Protein AF-0000000068973490 (afdb_homodimer)

Secondary structure (DSSP, 8-state):
--SS-EEEETTEEEE-HHHHH-HHHHHHTTEEEEEEEESS------SSEEEEEE--SSTT--GGGGHHHHHHHHHHHHHTT-EEEEE-SSSSSHHHHHHHHHHHHHSS--HHHHHHHHHHH-TT----HHHHHHHHHHHHTTHHHHHHHHHHHHH-PPPHHHHHHHHHHHHHHHHHHHHHHHHSS-TT-THHHHGGGS-TTS------------B-SSSB--HHHHHHTS---TT-------------/--SS-EEEETTEEEE-HHHHH-HHHHHHTT--EEEEEESS------SSEEEEEE--SSTT--GGGGHHHHHHHHHHHHHTT--EEEE-SSSSSHHHHHHHHHHHHHSS--HHHHHHHHHHH-TT----HHHHHHHHHHHHTTHHHHHHHHHHHHH-PPPHHHHHHHHHHHHHHHHHHHHHHHHSS-TT-HHHHHGGGS-TTS------------B-SSSB--HHHHHHTS---TT-------------

Sequence (496 aa):
MGGGMSRVMPGIYVGGLTAAKSQIQLNTHQITHLCTVIHEGVHLDSGRKQILFRADDSPDENLSRFFEDAVNFIHEARVSGGSVLIHCACGVSRSVTITLAYLLVATDFSLVDLTKAIQGARHCACPNYGFRKQLIEFEESKKHLQLRERLFARFGPWPEDKREADSAELKEHMATQEYYLENGVYPGEESLEKAASGDPNQPPKKLNAAFFTVHTKNGSRDLAELMASRPAPPGATETVEAEKPNTTMGGGMSRVMPGIYVGGLTAAKSQIQLNTHQITHLCTVIHEGVHLDSGRKQILFRADDSPDENLSRFFEDAVNFIHEARVSGGSVLIHCACGVSRSVTITLAYLLVATDFSLVDLTKAIQGARHCACPNYGFRKQLIEFEESKKHLQLRERLFARFGPWPEDKREADSAELKEHMATQEYYLENGVYPGEESLEKAASGDPNQPPKKLNAAFFTVHTKNGSRDLAELMASRPAPPGATETVEAEKPNTT

Nearest PDB structures (foldseek):
  6lmy-assembly1_A  TM=9.624E-01  e=8.947E-16  Homo sapiens
  4woh-assembly1_A  TM=9.658E-01  e=1.835E-15  Homo sapiens
  6l1s-assembly1_A  TM=9.636E-01  e=2.069E-15  Homo sapiens
  6lou-assembly1_A  TM=9.586E-01  e=4.245E-15  Homo sapiens
  7c8s-assembly1_A  TM=9.569E-01  e=7.726E-15  Homo sapiens

Structure (mmCIF, N/CA/C/O backbone):
data_AF-0000000068973490-model_v1
#
loop_
_entity.id
_entity.type
_entity.pdbx_description
1 polymer 'Dual specificity protein phosphatase'
#
loop_
_atom_site.group_PDB
_atom_site.id
_atom_site.type_symbol
_atom_site.label_atom_id
_atom_site.label_alt_id
_atom_site.label_comp_id
_atom_site.label_asym_id
_atom_site.label_entity_id
_atom_site.label_seq_id
_atom_site.pdbx_PDB_ins_code
_atom_site.Cartn_x
_atom_site.Cartn_y
_atom_site.Cartn_z
_atom_site.occupancy
_atom_site.B_iso_or_equiv
_atom_site.auth_seq_id
_atom_site.auth_comp_id
_atom_site.auth_asym_id
_atom_site.auth_atom_id
_atom_site.pdbx_PDB_model_num
ATOM 1 N N . MET A 1 1 ? 10.594 1.089 -0.314 1 43.34 1 MET A N 1
ATOM 2 C CA . MET A 1 1 ? 9.961 -0.217 -0.467 1 43.34 1 MET A CA 1
ATOM 3 C C . MET A 1 1 ? 8.766 -0.135 -1.413 1 43.34 1 MET A C 1
ATOM 5 O O . MET A 1 1 ? 8.461 -1.101 -2.115 1 43.34 1 MET A O 1
ATOM 9 N N . GLY A 1 2 ? 8.148 1.156 -1.599 1 55 2 GLY A N 1
ATOM 10 C CA . GLY A 1 2 ? 6.98 1.249 -2.461 1 55 2 GLY A CA 1
ATOM 11 C C . GLY A 1 2 ? 7.324 1.236 -3.938 1 55 2 GLY A C 1
ATOM 12 O O . GLY A 1 2 ? 6.559 0.718 -4.754 1 55 2 GLY A O 1
ATOM 13 N N . GLY A 1 3 ? 8.57 1.543 -4.195 1 64.12 3 GLY A N 1
ATOM 14 C CA . GLY A 1 3 ? 8.844 1.692 -5.617 1 64.12 3 GLY A CA 1
ATOM 15 C C . GLY A 1 3 ? 9.508 0.475 -6.227 1 64.12 3 GLY A C 1
ATOM 16 O O . GLY A 1 3 ? 9.469 0.284 -7.445 1 64.12 3 GLY A O 1
ATOM 17 N N . GLY A 1 4 ? 10.055 -0.354 -5.406 1 83.31 4 GLY A N 1
ATOM 18 C CA . GLY A 1 4 ? 10.727 -1.527 -5.945 1 83.31 4 GLY A CA 1
ATOM 19 C C . GLY A 1 4 ? 9.883 -2.787 -5.855 1 83.31 4 GLY A C 1
ATOM 20 O O . GLY A 1 4 ? 8.797 -2.773 -5.281 1 83.31 4 GLY A O 1
ATOM 21 N N . MET A 1 5 ? 10.414 -3.83 -6.598 1 94.75 5 MET A N 1
ATOM 22 C CA . MET A 1 5 ? 9.734 -5.117 -6.5 1 94.75 5 MET A CA 1
ATOM 23 C C . MET A 1 5 ? 10.219 -5.902 -5.285 1 94.75 5 MET A C 1
ATOM 25 O O . MET A 1 5 ? 11.336 -5.684 -4.809 1 94.75 5 MET A O 1
ATOM 29 N N . SER A 1 6 ? 9.289 -6.727 -4.742 1 95.81 6 SER A N 1
ATOM 30 C CA . SER A 1 6 ? 9.586 -7.582 -3.598 1 95.81 6 SER A CA 1
ATOM 31 C C . SER A 1 6 ? 9.508 -9.055 -3.975 1 95.81 6 SER A C 1
ATOM 33 O O . SER A 1 6 ? 8.578 -9.477 -4.668 1 95.81 6 SER A O 1
ATOM 35 N N . ARG A 1 7 ? 10.523 -9.711 -3.553 1 97.69 7 ARG A N 1
ATOM 36 C CA . ARG A 1 7 ? 10.492 -11.156 -3.75 1 97.69 7 ARG A CA 1
ATOM 37 C C . ARG A 1 7 ? 9.625 -11.836 -2.697 1 97.69 7 ARG A C 1
ATOM 39 O O . ARG A 1 7 ? 9.805 -11.617 -1.498 1 97.69 7 ARG A O 1
ATOM 46 N N . VAL A 1 8 ? 8.703 -12.703 -3.131 1 98.38 8 VAL A N 1
ATOM 47 C CA . VAL A 1 8 ? 7.805 -13.398 -2.219 1 98.38 8 VAL A CA 1
ATOM 48 C C . VAL A 1 8 ? 8.289 -14.836 -2.012 1 98.38 8 VAL A C 1
ATOM 50 O O . VAL A 1 8 ? 8.195 -15.375 -0.905 1 98.38 8 VAL A O 1
ATOM 53 N N . MET A 1 9 ? 8.695 -15.445 -2.996 1 97.75 9 MET A N 1
ATOM 54 C CA . MET A 1 9 ? 9.336 -16.75 -3.029 1 97.75 9 MET A CA 1
ATOM 55 C C . MET A 1 9 ? 10.125 -16.938 -4.32 1 97.75 9 MET A C 1
ATOM 57 O O . MET A 1 9 ? 10.086 -16.094 -5.207 1 97.75 9 MET A O 1
ATOM 61 N N . PRO A 1 10 ? 10.93 -18 -4.426 1 98.06 10 PRO A N 1
ATOM 62 C CA . PRO A 1 10 ? 11.766 -18.141 -5.621 1 98.06 10 PRO A CA 1
ATOM 63 C C . PRO A 1 10 ? 10.969 -18 -6.914 1 98.06 10 PRO A C 1
ATOM 65 O O . PRO A 1 10 ? 10 -18.734 -7.133 1 98.06 10 PRO A O 1
ATOM 68 N N . GLY A 1 11 ? 11.375 -17 -7.641 1 98.19 11 GLY A N 1
ATOM 69 C CA . GLY A 1 11 ? 10.789 -16.828 -8.961 1 98.19 11 GLY A CA 1
ATOM 70 C C . GLY A 1 11 ? 9.539 -15.969 -8.945 1 98.19 11 GLY A C 1
ATOM 71 O O . GLY A 1 11 ? 8.938 -15.711 -9.992 1 98.19 11 GLY A O 1
ATOM 72 N N . ILE A 1 12 ? 9.117 -15.508 -7.801 1 98.81 12 ILE A N 1
ATOM 73 C CA . ILE A 1 12 ? 7.879 -14.75 -7.691 1 98.81 12 ILE A CA 1
ATOM 74 C C . ILE A 1 12 ? 8.172 -13.367 -7.105 1 98.81 12 ILE A C 1
ATOM 76 O O . ILE A 1 12 ? 8.617 -13.258 -5.961 1 98.81 12 ILE A O 1
ATOM 80 N N . TYR A 1 13 ? 7.871 -12.352 -7.891 1 98.62 13 TYR A N 1
ATOM 81 C CA . TYR A 1 13 ? 8.062 -10.961 -7.48 1 98.62 13 TYR A CA 1
ATOM 82 C C . TYR A 1 13 ? 6.77 -10.164 -7.625 1 98.62 13 TYR A C 1
ATOM 84 O O . TYR A 1 13 ? 5.992 -10.398 -8.555 1 98.62 13 TYR A O 1
ATOM 92 N N . VAL A 1 14 ? 6.59 -9.242 -6.668 1 98.31 14 VAL A N 1
ATOM 93 C CA . VAL A 1 14 ? 5.426 -8.359 -6.68 1 98.31 14 VAL A CA 1
ATOM 94 C C . VAL A 1 14 ? 5.879 -6.902 -6.684 1 98.31 14 VAL A C 1
ATOM 96 O O . VAL A 1 14 ? 6.836 -6.543 -5.992 1 98.31 14 VAL A O 1
ATOM 99 N N . GLY A 1 15 ? 5.199 -6.09 -7.457 1 95.19 15 GLY A N 1
ATOM 100 C CA . GLY A 1 15 ? 5.562 -4.68 -7.473 1 95.19 15 GLY A CA 1
ATOM 101 C C . GLY A 1 15 ? 4.551 -3.812 -8.203 1 95.19 15 GLY A C 1
ATOM 102 O O . GLY A 1 15 ? 3.424 -4.242 -8.453 1 95.19 15 GLY A O 1
ATOM 103 N N . GLY A 1 16 ? 4.965 -2.566 -8.43 1 92.06 16 GLY A N 1
ATOM 104 C CA . GLY A 1 16 ? 4.156 -1.614 -9.172 1 92.06 16 GLY A CA 1
ATOM 105 C C . GLY A 1 16 ? 4.684 -1.347 -10.57 1 92.06 16 GLY A C 1
ATOM 106 O O . GLY A 1 16 ? 5.578 -2.047 -11.047 1 92.06 16 GLY A O 1
ATOM 107 N N . LEU A 1 17 ? 4.055 -0.382 -11.18 1 90.94 17 LEU A N 1
ATOM 108 C CA . LEU A 1 17 ? 4.414 -0.018 -12.547 1 90.94 17 LEU A CA 1
ATOM 109 C C . LEU A 1 17 ? 5.863 0.448 -12.625 1 90.94 17 LEU A C 1
ATOM 111 O O . LEU A 1 17 ? 6.547 0.2 -13.617 1 90.94 17 LEU A O 1
ATOM 115 N N . THR A 1 18 ? 6.34 1.103 -11.625 1 87 18 THR A N 1
ATOM 116 C CA . THR A 1 18 ? 7.715 1.584 -11.594 1 87 18 THR A CA 1
ATOM 117 C C . THR A 1 18 ? 8.695 0.422 -11.711 1 87 18 THR A C 1
ATOM 119 O O . THR A 1 18 ? 9.695 0.512 -12.43 1 87 18 THR A O 1
ATOM 122 N N . ALA A 1 19 ? 8.422 -0.622 -11.008 1 92.06 19 ALA A N 1
ATOM 123 C CA . ALA A 1 19 ? 9.266 -1.811 -11.102 1 92.06 19 ALA A CA 1
ATOM 124 C C . ALA A 1 19 ? 9.195 -2.432 -12.492 1 92.06 19 ALA A C 1
ATOM 126 O O . ALA A 1 19 ? 10.211 -2.832 -13.055 1 92.06 19 ALA A O 1
ATOM 127 N N . ALA A 1 20 ? 8.047 -2.459 -13.023 1 94.19 20 ALA A N 1
ATOM 128 C CA . ALA A 1 20 ? 7.824 -3.084 -14.32 1 94.19 20 ALA A CA 1
ATOM 129 C C . ALA A 1 20 ? 8.5 -2.291 -15.438 1 94.19 20 ALA A C 1
ATOM 131 O O . ALA A 1 20 ? 8.859 -2.848 -16.469 1 94.19 20 ALA A O 1
ATOM 132 N N . LYS A 1 21 ? 8.719 -1.048 -15.219 1 91.25 21 LYS A N 1
ATOM 133 C CA . LYS A 1 21 ? 9.336 -0.189 -16.234 1 91.25 21 LYS A CA 1
ATOM 134 C C . LYS A 1 21 ? 10.844 -0.095 -16.031 1 91.25 21 LYS A C 1
ATOM 136 O O . LYS A 1 21 ? 11.547 0.479 -16.859 1 91.25 21 LYS A O 1
ATOM 141 N N . SER A 1 22 ? 11.328 -0.604 -14.969 1 92.06 22 SER A N 1
ATOM 142 C CA . SER A 1 22 ? 12.75 -0.501 -14.65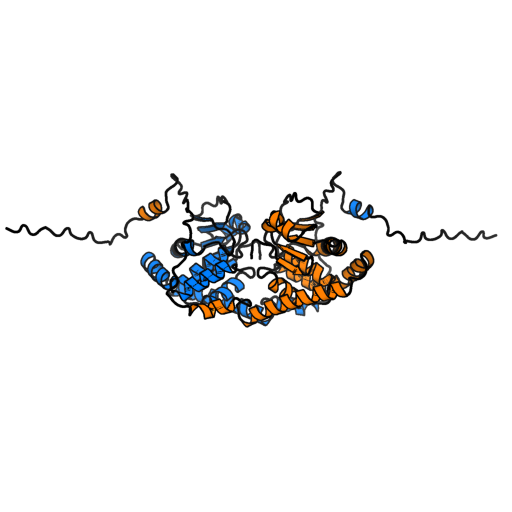6 1 92.06 22 SER A CA 1
ATOM 143 C C . SER A 1 22 ? 13.531 -1.67 -15.25 1 92.06 22 SER A C 1
ATOM 145 O O . SER A 1 22 ? 13.586 -2.75 -14.656 1 92.06 22 SER A O 1
ATOM 147 N N . GLN A 1 23 ? 14.219 -1.36 -16.312 1 93.69 23 GLN A N 1
ATOM 148 C CA . GLN A 1 23 ? 15.047 -2.396 -16.922 1 93.69 23 GLN A CA 1
ATOM 149 C C . GLN A 1 23 ? 16.125 -2.881 -15.953 1 93.69 23 GLN A C 1
ATOM 151 O O . GLN A 1 23 ? 16.484 -4.062 -15.945 1 93.69 23 GLN A O 1
ATOM 156 N N . ILE A 1 24 ? 16.578 -1.98 -15.195 1 92.5 24 ILE A N 1
ATOM 157 C CA . ILE A 1 24 ? 17.609 -2.324 -14.227 1 92.5 24 ILE A CA 1
ATOM 158 C C . ILE A 1 24 ? 17.062 -3.357 -13.234 1 92.5 24 ILE A C 1
ATOM 160 O O . ILE A 1 24 ? 17.703 -4.383 -12.992 1 92.5 24 ILE A O 1
ATOM 164 N N . GLN A 1 25 ? 15.891 -3.146 -12.742 1 93.31 25 GLN A N 1
ATOM 165 C CA . GLN A 1 25 ? 15.312 -4.094 -11.797 1 93.31 25 GLN A CA 1
ATOM 166 C C . GLN A 1 25 ? 14.961 -5.414 -12.484 1 93.31 25 GLN A C 1
ATOM 168 O O . GLN A 1 25 ? 15.211 -6.488 -11.93 1 93.31 25 GLN A O 1
ATOM 173 N N . LEU A 1 26 ? 14.414 -5.301 -13.625 1 96.5 26 LEU A N 1
ATOM 174 C CA . LEU A 1 26 ? 14.023 -6.5 -14.359 1 96.5 26 LEU A CA 1
ATOM 175 C C . LEU A 1 26 ? 15.234 -7.383 -14.633 1 96.5 26 LEU A C 1
ATOM 177 O O . LEU A 1 26 ? 15.164 -8.609 -14.5 1 96.5 26 LEU A O 1
ATOM 181 N N . ASN A 1 27 ? 16.297 -6.773 -14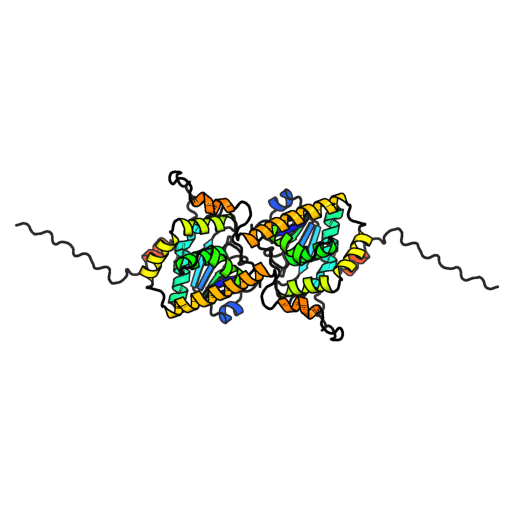.977 1 96.25 27 ASN A N 1
ATOM 182 C CA . ASN A 1 27 ? 17.516 -7.523 -15.266 1 96.25 27 ASN A CA 1
ATOM 183 C C . ASN A 1 27 ? 18.141 -8.07 -13.984 1 96.25 27 ASN A C 1
ATOM 185 O O . ASN A 1 27 ? 18.594 -9.219 -13.945 1 96.25 27 ASN A O 1
ATOM 189 N N . THR A 1 28 ? 18.188 -7.246 -13.016 1 95.94 28 THR A N 1
ATOM 190 C CA . THR A 1 28 ? 18.797 -7.633 -11.75 1 95.94 28 THR A CA 1
ATOM 191 C C . THR A 1 28 ? 18.125 -8.875 -11.18 1 95.94 28 THR A C 1
ATOM 193 O O . THR A 1 28 ? 18.797 -9.758 -10.641 1 95.94 28 THR A O 1
ATOM 196 N N . HIS A 1 29 ? 16.797 -8.969 -11.344 1 96.5 29 HIS A N 1
ATOM 197 C CA . HIS A 1 29 ? 16.047 -10.07 -10.75 1 96.5 29 HIS A CA 1
ATOM 198 C C . HIS A 1 29 ? 15.703 -11.125 -11.805 1 96.5 29 HIS A C 1
ATOM 200 O O . HIS A 1 29 ? 14.914 -12.031 -11.539 1 96.5 29 HIS A O 1
ATOM 206 N N . GLN A 1 30 ? 16.25 -10.922 -12.992 1 97.31 30 GLN A N 1
ATOM 207 C CA . GLN A 1 30 ? 16.109 -11.883 -14.086 1 97.31 30 GLN A CA 1
ATOM 208 C C . GLN A 1 30 ? 14.641 -12.188 -14.367 1 97.31 30 GLN A C 1
ATOM 210 O O . GLN A 1 30 ? 14.25 -13.344 -14.492 1 97.31 30 GLN A O 1
ATOM 215 N N . ILE A 1 31 ? 13.93 -11.148 -14.383 1 98.25 31 ILE A N 1
ATOM 216 C CA . ILE A 1 31 ? 12.516 -11.289 -14.703 1 98.25 31 ILE A CA 1
ATOM 217 C C . ILE A 1 31 ? 12.352 -11.695 -16.172 1 98.25 31 ILE A C 1
ATOM 219 O O . ILE A 1 31 ? 12.883 -11.039 -17.062 1 98.25 31 ILE A O 1
ATOM 223 N N . THR A 1 32 ? 11.617 -12.75 -16.422 1 97.88 32 THR A N 1
ATOM 224 C CA . THR A 1 32 ? 11.383 -13.242 -17.766 1 97.88 32 THR A CA 1
ATOM 225 C C . THR A 1 32 ? 9.922 -13.062 -18.156 1 97.88 32 THR A C 1
ATOM 227 O O . THR A 1 32 ? 9.586 -13.086 -19.344 1 97.88 32 THR A O 1
ATOM 230 N N . HIS A 1 33 ? 9.039 -12.992 -17.203 1 97.25 33 HIS A N 1
ATOM 231 C CA . HIS A 1 33 ? 7.598 -12.883 -17.406 1 97.25 33 HIS A CA 1
ATOM 232 C C . HIS A 1 33 ? 7.031 -11.68 -16.656 1 97.25 33 HIS A C 1
ATOM 234 O O . HIS A 1 33 ? 7.438 -11.391 -15.531 1 97.25 33 HIS A O 1
ATOM 240 N N . LEU A 1 34 ? 6.129 -10.961 -17.328 1 97.44 34 LEU A N 1
ATOM 241 C CA . LEU A 1 34 ? 5.395 -9.859 -16.703 1 97.44 34 LEU A CA 1
ATOM 242 C C . LEU A 1 34 ? 3.9 -10.172 -16.656 1 97.44 34 LEU A C 1
ATOM 244 O O . LEU A 1 34 ? 3.268 -10.367 -17.703 1 97.44 34 LEU A O 1
ATOM 248 N N . CYS A 1 35 ? 3.377 -10.289 -15.477 1 97.56 35 CYS A N 1
ATOM 249 C CA . CYS A 1 35 ? 1.939 -10.375 -15.242 1 97.56 35 CYS A CA 1
ATOM 250 C C . CYS A 1 35 ? 1.371 -9.023 -14.82 1 97.56 35 CYS A C 1
ATOM 252 O O . CYS A 1 35 ? 1.524 -8.609 -13.672 1 97.56 35 CYS A O 1
ATOM 254 N N . THR A 1 36 ? 0.689 -8.391 -15.734 1 96.25 36 THR A N 1
ATOM 255 C CA . THR A 1 36 ? 0.239 -7.012 -15.57 1 96.25 36 THR A CA 1
ATOM 256 C C . THR A 1 36 ? -1.251 -6.965 -15.242 1 96.25 36 THR A C 1
ATOM 258 O O . THR A 1 36 ? -2.074 -7.496 -15.992 1 96.25 36 THR A O 1
ATOM 261 N N . VAL A 1 37 ? -1.605 -6.352 -14.086 1 96.38 37 VAL A N 1
ATOM 262 C CA . VAL A 1 37 ? -2.996 -6.195 -13.672 1 96.38 37 VAL A CA 1
ATOM 263 C C . VAL A 1 37 ? -3.309 -4.719 -13.453 1 96.38 37 VAL A C 1
ATOM 265 O O . VAL A 1 37 ? -3.131 -4.199 -12.344 1 96.38 37 VAL A O 1
ATOM 268 N N . ILE A 1 38 ? -3.85 -4.027 -14.422 1 92.5 38 ILE A N 1
ATOM 269 C CA . ILE A 1 38 ? -4.062 -2.586 -14.336 1 92.5 38 ILE A CA 1
ATOM 270 C C . ILE A 1 38 ? -5.348 -2.211 -15.078 1 92.5 38 ILE A C 1
ATOM 272 O O . ILE A 1 38 ? -5.918 -3.033 -15.797 1 92.5 38 ILE A O 1
ATOM 276 N N . HIS 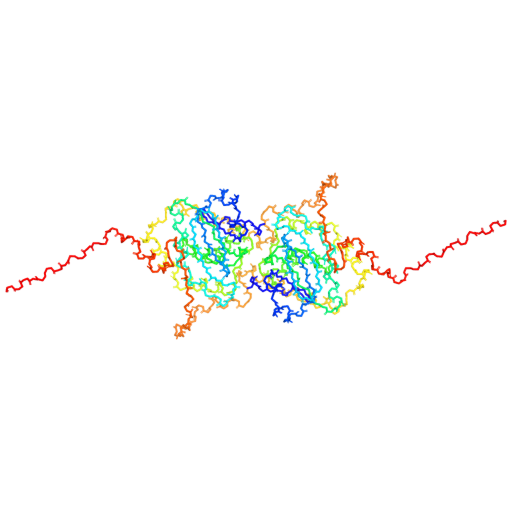A 1 39 ? -5.848 -1.022 -14.711 1 86.19 39 HIS A N 1
ATOM 277 C CA . HIS A 1 39 ? -7.039 -0.514 -15.375 1 86.19 39 HIS A CA 1
ATOM 278 C C . HIS A 1 39 ? -6.719 -0.045 -16.797 1 86.19 39 HIS A C 1
ATOM 280 O O . HIS A 1 39 ? -7.43 -0.388 -17.734 1 86.19 39 HIS A O 1
ATOM 286 N N . GLU A 1 40 ? -5.75 0.868 -16.844 1 77.44 40 GLU A N 1
ATOM 287 C CA . GLU A 1 40 ? -5.434 1.442 -18.141 1 77.44 40 GLU A CA 1
ATOM 288 C C . GLU A 1 40 ? -4.238 0.741 -18.781 1 77.44 40 GLU A C 1
ATOM 290 O O . GLU A 1 40 ? -3.33 0.293 -18.078 1 77.44 40 GLU A O 1
ATOM 295 N N . GLY A 1 41 ? -4.414 0.681 -19.969 1 70.19 41 GLY A N 1
ATOM 296 C CA . GLY A 1 41 ? -3.375 -0.003 -20.719 1 70.19 41 GLY A CA 1
ATOM 297 C C . GLY A 1 41 ? -2.014 0.655 -20.594 1 70.19 41 GLY A C 1
ATOM 298 O O . GLY A 1 41 ? -1.914 1.883 -20.547 1 70.19 41 GLY A O 1
ATOM 299 N N . VAL A 1 42 ? -1.125 -0.138 -20.172 1 76.12 42 VAL A N 1
ATOM 300 C CA . VAL A 1 42 ? 0.281 0.25 -20.172 1 76.12 42 VAL A CA 1
ATOM 301 C C . VAL A 1 42 ? 1.05 -0.604 -21.172 1 76.12 42 VAL A C 1
ATOM 303 O O . VAL A 1 42 ? 0.741 -1.783 -21.359 1 76.12 42 VAL A O 1
ATOM 306 N N . HIS A 1 43 ? 1.808 0.039 -21.953 1 75.62 43 HIS A N 1
ATOM 307 C CA . HIS A 1 43 ? 2.695 -0.682 -22.859 1 75.62 43 HIS A CA 1
ATOM 308 C C . HIS A 1 43 ? 4.07 -0.89 -22.219 1 75.62 43 HIS A C 1
ATOM 310 O O . HIS A 1 43 ? 4.738 0.076 -21.859 1 75.62 43 HIS A O 1
ATOM 316 N N . LEU A 1 44 ? 4.305 -2.139 -21.984 1 81.25 44 LEU A N 1
ATOM 317 C CA . LEU A 1 44 ? 5.625 -2.467 -21.453 1 81.25 44 LEU A CA 1
ATOM 318 C C . LEU A 1 44 ? 6.484 -3.135 -22.516 1 81.25 44 LEU A C 1
ATOM 320 O O . LEU A 1 44 ? 6.121 -4.191 -23.047 1 81.25 44 LEU A O 1
ATOM 324 N N . ASP A 1 45 ? 7.414 -2.486 -23.078 1 74.5 45 ASP A N 1
ATOM 325 C CA . ASP A 1 45 ? 8.344 -3.047 -24.047 1 74.5 45 ASP A CA 1
ATOM 326 C C . ASP A 1 45 ? 9.578 -3.627 -23.359 1 74.5 45 ASP A C 1
ATOM 328 O O . ASP A 1 45 ? 10.625 -2.979 -23.297 1 74.5 45 ASP A O 1
ATOM 332 N N . SER A 1 46 ? 9.492 -4.852 -22.938 1 77.88 46 SER A N 1
ATOM 333 C CA . SER A 1 46 ? 10.57 -5.387 -22.109 1 77.88 46 SER A CA 1
ATOM 334 C C . SER A 1 46 ? 11.25 -6.57 -22.797 1 77.88 46 SER A C 1
ATOM 336 O O . SER A 1 46 ? 12.336 -6.984 -22.391 1 77.88 46 SER A O 1
ATOM 338 N N . GLY A 1 47 ? 10.688 -7.109 -23.875 1 87.38 47 GLY A N 1
ATOM 339 C CA . GLY A 1 47 ? 11.219 -8.328 -24.469 1 87.38 47 GLY A CA 1
ATOM 340 C C . GLY A 1 47 ? 10.953 -9.562 -23.641 1 87.38 47 GLY A C 1
ATOM 341 O O . GLY A 1 47 ? 11.602 -10.594 -23.812 1 87.38 47 GLY A O 1
ATOM 342 N N . A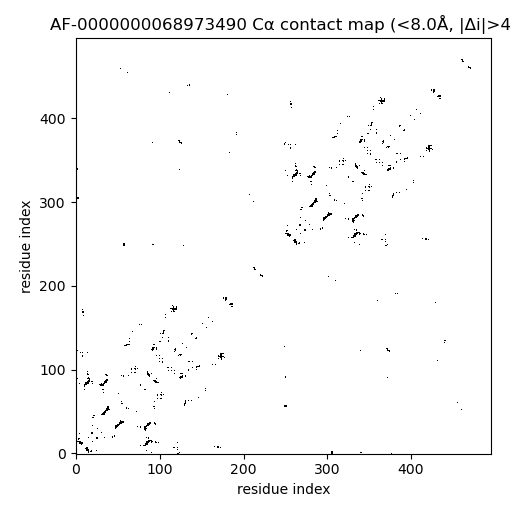RG A 1 48 ? 10.07 -9.398 -22.781 1 94.19 48 ARG A N 1
ATOM 343 C CA . ARG A 1 48 ? 9.703 -10.477 -21.859 1 94.19 48 ARG A CA 1
ATOM 344 C C . ARG A 1 48 ? 8.305 -11 -22.172 1 94.19 48 ARG A C 1
ATOM 346 O O . ARG A 1 48 ? 7.516 -10.328 -22.844 1 94.19 48 ARG A O 1
ATOM 353 N N . LYS A 1 49 ? 8.031 -12.258 -21.844 1 94.38 49 LYS A N 1
ATOM 354 C CA . LYS A 1 49 ? 6.668 -12.758 -21.953 1 94.38 49 LYS A CA 1
ATOM 355 C C . LYS A 1 49 ? 5.715 -11.984 -21.062 1 94.38 49 LYS A C 1
ATOM 357 O O . LYS A 1 49 ? 6.047 -11.688 -19.906 1 94.38 49 LYS A O 1
ATOM 362 N N . GLN A 1 50 ? 4.602 -11.609 -21.672 1 95.12 50 GLN A N 1
ATOM 363 C CA . GLN A 1 50 ? 3.715 -10.734 -20.906 1 95.12 50 GLN A CA 1
ATOM 364 C C . GLN A 1 50 ? 2.266 -11.203 -21.016 1 95.12 50 GLN A C 1
ATOM 366 O O . GLN A 1 50 ? 1.858 -11.75 -22.047 1 95.12 50 GLN A O 1
ATOM 371 N N . ILE A 1 51 ? 1.526 -11.023 -19.969 1 94.88 51 ILE A N 1
ATOM 372 C CA . ILE A 1 51 ? 0.071 -11.125 -19.938 1 94.88 51 ILE A CA 1
ATOM 373 C C . ILE A 1 51 ? -0.525 -9.898 -19.266 1 94.88 51 ILE A C 1
ATOM 375 O O . ILE A 1 51 ? 0.037 -9.391 -18.281 1 94.88 51 ILE A O 1
ATOM 379 N N . LEU A 1 52 ? -1.585 -9.383 -19.828 1 94.62 52 LEU A N 1
ATOM 380 C CA . LEU A 1 52 ? -2.258 -8.203 -19.297 1 94.62 52 LEU A CA 1
ATOM 381 C C . LEU A 1 52 ? -3.688 -8.531 -18.891 1 94.62 52 LEU A C 1
ATOM 383 O O . LEU A 1 52 ? -4.465 -9.055 -19.688 1 94.62 52 LEU A O 1
ATOM 387 N N . PHE A 1 53 ? -4.004 -8.289 -17.625 1 94.44 53 PHE A N 1
ATOM 388 C CA . PHE A 1 53 ? -5.371 -8.336 -17.125 1 94.44 53 PHE A CA 1
ATOM 389 C C . PHE A 1 53 ? -5.887 -6.934 -16.828 1 94.44 53 PHE A C 1
ATOM 391 O O . PHE A 1 53 ? -5.398 -6.27 -15.906 1 94.44 53 PHE A O 1
ATOM 398 N N . ARG A 1 54 ? -6.906 -6.551 -17.531 1 93.19 54 ARG A N 1
ATOM 399 C CA . ARG A 1 54 ? -7.5 -5.242 -17.281 1 93.19 54 ARG A CA 1
ATOM 400 C C . ARG A 1 54 ? -8.492 -5.301 -16.125 1 93.19 54 ARG A C 1
ATOM 402 O O . ARG A 1 54 ? -9.484 -6.027 -16.188 1 93.19 54 ARG A O 1
ATOM 409 N N . ALA A 1 55 ? -8.18 -4.559 -15.07 1 93.31 55 ALA A N 1
ATOM 410 C CA . ALA A 1 55 ? -9.031 -4.57 -13.883 1 93.31 55 ALA A CA 1
ATOM 411 C C . ALA A 1 55 ? -8.867 -3.281 -13.078 1 93.31 55 ALA A C 1
ATOM 413 O O . ALA A 1 55 ? -7.762 -2.75 -12.969 1 93.31 55 ALA A O 1
ATOM 414 N N . ASP A 1 56 ? -9.992 -2.871 -12.531 1 89.5 56 ASP A N 1
ATOM 415 C CA . ASP A 1 56 ? -9.961 -1.734 -11.617 1 89.5 56 ASP A CA 1
ATOM 416 C C . ASP A 1 56 ? -9.641 -2.184 -10.195 1 89.5 56 ASP A C 1
ATOM 418 O O . ASP A 1 56 ? -9.984 -3.299 -9.797 1 89.5 56 ASP A O 1
ATOM 422 N N . ASP A 1 57 ? -9 -1.271 -9.508 1 89.44 57 ASP A N 1
ATOM 423 C CA . ASP A 1 57 ? -8.859 -1.53 -8.078 1 89.44 57 ASP A CA 1
ATOM 424 C C . ASP A 1 57 ? -10.07 -1.018 -7.305 1 89.44 57 ASP A C 1
ATOM 426 O O . ASP A 1 57 ? -9.977 -0.019 -6.586 1 89.44 57 ASP A O 1
ATOM 430 N N . SER A 1 58 ? -11.062 -1.785 -7.457 1 86.38 58 SER A N 1
ATOM 431 C CA . SER A 1 58 ? -12.352 -1.516 -6.816 1 86.38 58 SER A CA 1
ATOM 432 C C . SER A 1 58 ? -12.922 -2.775 -6.176 1 86.38 58 SER A C 1
ATOM 434 O O . SER A 1 58 ? -12.812 -3.867 -6.734 1 86.38 58 SER A O 1
ATOM 436 N N . PRO A 1 59 ? -13.531 -2.547 -4.969 1 85.25 59 PRO A N 1
ATOM 437 C CA . PRO A 1 59 ? -14.109 -3.723 -4.309 1 85.25 59 PRO A CA 1
ATOM 438 C C . PRO A 1 59 ? -15.156 -4.43 -5.164 1 85.25 59 PRO A C 1
ATOM 440 O O . PRO A 1 59 ? -15.438 -5.609 -4.949 1 85.25 59 PRO A O 1
ATOM 443 N N . ASP A 1 60 ? -15.633 -3.707 -6.133 1 89.19 60 ASP A N 1
ATOM 444 C CA . ASP A 1 60 ? -16.688 -4.281 -6.957 1 89.19 60 ASP A CA 1
ATOM 445 C C . ASP A 1 60 ? -16.109 -5.012 -8.164 1 89.19 60 ASP A C 1
ATOM 447 O O . ASP A 1 60 ? -16.828 -5.727 -8.867 1 89.19 60 ASP A O 1
ATOM 451 N N . GLU A 1 61 ? -14.836 -4.824 -8.406 1 93.88 61 GLU A N 1
ATOM 452 C CA . GLU A 1 61 ? -14.188 -5.492 -9.523 1 93.88 61 GLU A CA 1
ATOM 453 C C . GLU A 1 61 ? -14.086 -6.996 -9.289 1 93.88 61 GLU A C 1
ATOM 455 O O . GLU A 1 61 ? -13.664 -7.438 -8.211 1 93.88 61 GLU A O 1
ATOM 460 N N . ASN A 1 62 ? -14.523 -7.879 -10.297 1 97.19 62 ASN A N 1
ATOM 461 C CA . ASN A 1 62 ? -14.391 -9.328 -10.219 1 97.19 62 ASN A CA 1
ATOM 462 C C . ASN A 1 62 ? -13.016 -9.789 -10.688 1 97.19 62 ASN A C 1
ATOM 464 O O . ASN A 1 62 ? -12.859 -10.211 -11.836 1 97.19 62 ASN A O 1
ATOM 468 N N . LEU A 1 63 ? -12.125 -9.789 -9.812 1 97.62 63 LEU A N 1
ATOM 469 C CA . LEU A 1 63 ? -10.758 -10.133 -10.164 1 97.62 63 LEU A CA 1
ATOM 470 C C . LEU A 1 63 ? -10.586 -11.648 -10.273 1 97.62 63 LEU A C 1
ATOM 472 O O . LEU A 1 63 ? -9.672 -12.125 -10.953 1 97.62 63 LEU A O 1
ATOM 476 N N . SER A 1 64 ? -11.422 -12.43 -9.625 1 98.19 64 SER A N 1
ATOM 477 C CA . SER A 1 64 ? -11.297 -13.883 -9.562 1 98.19 64 SER A CA 1
ATOM 478 C C . SER A 1 64 ? -11.461 -14.508 -10.945 1 98.19 64 SER A C 1
ATOM 480 O O . SER A 1 64 ? -11.016 -15.633 -11.18 1 98.19 64 SER A O 1
ATOM 482 N N . ARG A 1 65 ? -12.047 -13.789 -11.844 1 97.56 65 ARG A N 1
ATOM 483 C CA . ARG A 1 65 ? -12.234 -14.305 -13.195 1 97.56 65 ARG A CA 1
ATOM 484 C C . ARG A 1 65 ? -10.891 -14.539 -13.875 1 97.56 65 ARG A C 1
ATOM 486 O O . ARG A 1 65 ? -10.805 -15.297 -14.844 1 97.56 65 ARG A O 1
ATOM 493 N N . PHE A 1 66 ? -9.844 -13.914 -13.336 1 97.88 66 PHE A N 1
ATOM 494 C CA . PHE A 1 66 ? -8.531 -14.023 -13.969 1 97.88 66 PHE A CA 1
ATOM 495 C C . PHE A 1 66 ? -7.656 -15.031 -13.234 1 97.88 66 PHE A C 1
ATOM 497 O O . PHE A 1 66 ? -6.535 -15.312 -13.656 1 97.88 66 PHE A O 1
ATOM 504 N N . PHE A 1 67 ? -8.094 -15.617 -12.156 1 98.62 67 PHE A N 1
ATOM 505 C CA . PHE A 1 67 ? -7.246 -16.438 -11.305 1 98.62 67 PHE A CA 1
ATOM 506 C C . PHE A 1 67 ? -6.645 -17.594 -12.094 1 98.62 67 PHE A C 1
ATOM 508 O O . PHE A 1 67 ? -5.438 -17.828 -12.031 1 98.62 67 PHE A O 1
ATOM 515 N N . GLU A 1 68 ? -7.426 -18.25 -12.844 1 98.25 68 GLU A N 1
ATOM 516 C CA . GLU A 1 68 ? -6.93 -19.438 -13.531 1 98.25 68 GLU A CA 1
ATOM 517 C C . GLU A 1 68 ? -5.863 -19.078 -14.555 1 98.25 68 GLU A C 1
ATOM 519 O O . GLU A 1 68 ? -4.789 -19.688 -14.586 1 98.25 68 GLU A O 1
ATOM 524 N N . ASP A 1 69 ? -6.137 -18.094 -15.375 1 98 69 ASP A N 1
ATOM 525 C CA . ASP A 1 69 ? -5.168 -17.672 -16.391 1 98 69 ASP A CA 1
ATOM 526 C C . ASP A 1 69 ? -3.883 -17.156 -15.734 1 98 69 ASP A C 1
ATOM 528 O O . ASP A 1 69 ? -2.785 -17.453 -16.219 1 98 69 ASP A O 1
ATOM 532 N N . ALA A 1 70 ? -4.023 -16.406 -14.719 1 98.69 70 ALA A N 1
ATOM 533 C CA . ALA A 1 70 ? -2.861 -15.859 -14.031 1 98.69 70 ALA A CA 1
ATOM 534 C C . ALA A 1 70 ? -2.014 -16.969 -13.406 1 98.69 70 ALA A C 1
ATOM 536 O O . ALA A 1 70 ? -0.788 -16.969 -13.539 1 98.69 70 ALA A O 1
ATOM 537 N N . VAL A 1 71 ? -2.672 -17.891 -12.773 1 98.81 71 VAL A N 1
ATOM 538 C CA . VAL A 1 71 ? -1.979 -19 -12.117 1 98.81 71 VAL A CA 1
ATOM 539 C C . VAL A 1 71 ? -1.195 -19.812 -13.148 1 98.81 71 VAL A C 1
ATOM 541 O O . VAL A 1 71 ? -0.031 -20.141 -12.922 1 98.81 71 VAL A O 1
ATOM 544 N N . ASN A 1 72 ? -1.811 -20.094 -14.281 1 98.38 72 ASN A N 1
ATOM 545 C CA . ASN A 1 72 ? -1.136 -20.844 -15.336 1 98.38 72 ASN A CA 1
ATOM 546 C C . ASN A 1 72 ? 0.08 -20.094 -15.867 1 98.38 72 ASN A C 1
ATOM 548 O O . ASN A 1 72 ? 1.149 -20.672 -16.047 1 98.38 72 ASN A O 1
ATOM 552 N N . PHE A 1 73 ? -0.099 -18.875 -16.109 1 98.44 73 PHE A N 1
ATOM 553 C CA . PHE A 1 73 ? 0.977 -18.047 -16.625 1 98.44 73 PHE A CA 1
ATOM 554 C C . PHE A 1 73 ? 2.143 -17.984 -15.641 1 98.44 73 PHE A C 1
ATOM 556 O O . PHE A 1 73 ? 3.299 -18.156 -16.031 1 98.44 73 PHE A O 1
ATOM 563 N N . ILE A 1 74 ? 1.846 -17.703 -14.398 1 98.69 74 ILE A N 1
ATOM 564 C CA . ILE A 1 74 ? 2.85 -17.578 -13.344 1 98.69 74 ILE A CA 1
ATOM 565 C C . ILE A 1 74 ? 3.592 -18.891 -13.18 1 98.69 74 ILE A C 1
ATOM 567 O O . ILE A 1 74 ? 4.824 -18.922 -13.109 1 98.69 74 ILE A O 1
ATOM 571 N N . HIS A 1 75 ? 2.854 -19.953 -13.148 1 98.56 75 HIS A N 1
ATOM 572 C CA . HIS A 1 75 ? 3.469 -21.266 -12.938 1 98.56 75 HIS A CA 1
ATOM 573 C C . HIS A 1 75 ? 4.344 -21.656 -14.125 1 98.56 75 HIS A C 1
ATOM 575 O O . HIS A 1 75 ? 5.406 -22.25 -13.945 1 98.56 75 HIS A O 1
ATOM 581 N N . GLU A 1 76 ? 3.885 -21.344 -15.289 1 97.38 76 GLU A N 1
ATOM 582 C CA . GLU A 1 76 ? 4.688 -21.609 -16.484 1 97.38 76 GLU A CA 1
ATOM 583 C C . GLU A 1 76 ? 6.055 -20.938 -16.375 1 97.38 76 GLU A C 1
ATOM 585 O O . GLU A 1 76 ? 7.066 -21.531 -16.766 1 97.38 76 GLU A O 1
ATOM 590 N N . ALA A 1 77 ? 6.086 -19.734 -15.914 1 97.31 77 ALA A N 1
ATOM 591 C CA . ALA A 1 77 ? 7.348 -19.016 -15.734 1 97.31 77 ALA A CA 1
ATOM 592 C C . ALA A 1 77 ? 8.289 -19.797 -14.82 1 97.31 77 ALA A C 1
ATOM 594 O O . ALA A 1 77 ? 9.477 -19.953 -15.125 1 97.31 77 ALA A O 1
ATOM 595 N N . ARG A 1 78 ? 7.762 -20.312 -13.766 1 97.94 78 ARG A N 1
ATOM 596 C CA . ARG A 1 78 ? 8.586 -21.031 -12.797 1 97.94 78 ARG A CA 1
ATOM 597 C C . ARG A 1 78 ? 9.07 -22.359 -13.359 1 97.94 78 ARG A C 1
ATOM 599 O O . ARG A 1 78 ? 10.227 -22.734 -13.172 1 97.94 78 ARG A O 1
ATOM 606 N N . VAL A 1 79 ? 8.164 -23.062 -14.016 1 97.25 79 VAL A N 1
ATOM 607 C CA . VAL A 1 79 ? 8.5 -24.359 -14.594 1 97.25 79 VAL A CA 1
ATOM 608 C C . VAL A 1 79 ? 9.602 -24.188 -15.641 1 97.25 79 VAL A C 1
ATOM 610 O O . VAL A 1 79 ? 10.469 -25.062 -15.789 1 97.25 79 VAL A O 1
ATOM 613 N N . SER A 1 80 ? 9.617 -23.094 -16.312 1 95.62 80 SER A N 1
ATOM 614 C CA . SER A 1 80 ? 10.609 -22.812 -17.359 1 95.62 80 SER A CA 1
ATOM 615 C C . SER A 1 80 ? 11.906 -22.297 -16.766 1 95.62 80 SER A C 1
ATOM 617 O O . SER A 1 80 ? 12.828 -21.922 -17.5 1 95.62 80 SER A O 1
ATOM 619 N N . GLY A 1 81 ? 11.977 -22.156 -15.438 1 96.38 81 GLY A N 1
ATOM 620 C CA . GLY A 1 81 ? 13.188 -21.688 -14.781 1 96.38 81 GLY A CA 1
ATOM 621 C C . GLY A 1 81 ? 13.289 -20.172 -14.742 1 96.38 81 GLY A C 1
ATOM 622 O O . GLY A 1 81 ? 14.352 -19.625 -14.438 1 96.38 81 GLY A O 1
ATOM 623 N N . GLY A 1 82 ? 12.211 -19.5 -15.094 1 97.75 82 GLY A N 1
ATOM 624 C CA . GLY A 1 82 ? 12.203 -18.047 -15.109 1 97.75 82 GLY A CA 1
ATOM 625 C C . GLY A 1 82 ? 11.625 -17.438 -13.844 1 97.75 82 GLY A C 1
ATOM 626 O O . GLY A 1 82 ? 11.414 -18.141 -12.852 1 97.75 82 GLY A O 1
ATOM 627 N N . SER A 1 83 ? 11.586 -16.078 -13.891 1 98.38 83 SER A N 1
ATOM 628 C CA . SER A 1 83 ? 10.969 -15.289 -12.828 1 98.38 83 SER A CA 1
ATOM 629 C C . SER A 1 83 ? 9.867 -14.391 -13.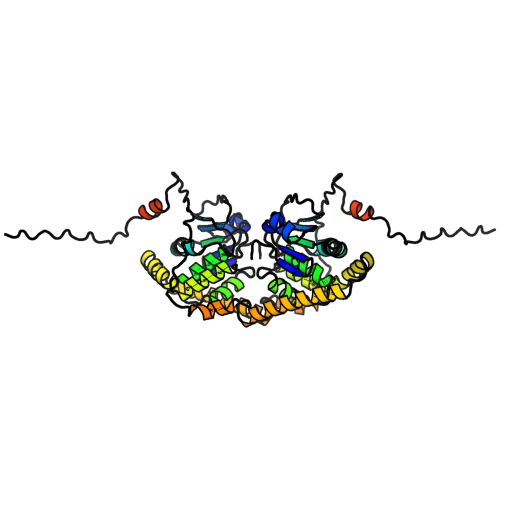367 1 98.38 83 SER A C 1
ATOM 631 O O . SER A 1 83 ? 9.953 -13.906 -14.492 1 98.38 83 SER A O 1
ATOM 633 N N . VAL A 1 84 ? 8.875 -14.258 -12.562 1 98.69 84 VAL A N 1
ATOM 634 C CA . VAL A 1 84 ? 7.738 -13.445 -12.992 1 98.69 84 VAL A CA 1
ATOM 635 C C . VAL A 1 84 ? 7.57 -12.258 -12.055 1 98.69 84 VAL A C 1
ATOM 637 O O . VAL A 1 84 ? 7.723 -12.383 -10.836 1 98.69 84 VAL A O 1
ATOM 640 N N . LEU A 1 85 ? 7.363 -11.07 -12.602 1 98.31 85 LEU A N 1
ATOM 641 C CA . LEU A 1 85 ? 6.875 -9.914 -11.867 1 98.31 85 LEU A CA 1
ATOM 642 C C . LEU A 1 85 ? 5.371 -9.75 -12.039 1 98.31 85 LEU A C 1
ATOM 644 O O . LEU A 1 85 ? 4.883 -9.57 -13.156 1 98.31 85 LEU A O 1
ATOM 648 N N . ILE A 1 86 ? 4.656 -9.953 -10.969 1 98.62 86 ILE A N 1
ATOM 649 C CA . ILE A 1 86 ? 3.238 -9.617 -10.914 1 98.62 86 ILE A CA 1
ATOM 650 C C . ILE A 1 86 ? 3.064 -8.18 -10.43 1 98.62 86 ILE A C 1
ATOM 652 O O . ILE A 1 86 ? 3.436 -7.848 -9.305 1 98.62 86 ILE A O 1
ATOM 656 N N . HIS A 1 87 ? 2.531 -7.371 -11.312 1 96.12 87 HIS A N 1
ATOM 657 C CA . HIS A 1 87 ? 2.482 -5.969 -10.914 1 96.12 87 HIS A CA 1
ATOM 658 C C . HIS A 1 87 ? 1.14 -5.34 -11.273 1 96.12 87 HIS A C 1
ATOM 660 O O . HIS A 1 87 ? 0.452 -5.809 -12.18 1 96.12 87 HIS A O 1
ATOM 666 N N . CYS A 1 88 ? 0.771 -4.387 -10.5 1 94.75 88 CYS A N 1
ATOM 667 C CA . CYS A 1 88 ? -0.298 -3.453 -10.844 1 94.75 88 CYS A CA 1
ATOM 668 C C . CYS A 1 88 ? 0.215 -2.02 -10.867 1 94.75 88 CYS A C 1
ATOM 670 O O . CYS A 1 88 ? 1.351 -1.768 -11.273 1 94.75 88 CYS A O 1
ATOM 672 N N . ALA A 1 89 ? -0.618 -1.078 -10.625 1 88.69 89 ALA A N 1
ATOM 673 C CA . ALA A 1 89 ? -0.146 0.303 -10.648 1 88.69 89 ALA A CA 1
ATOM 674 C C . ALA A 1 89 ? 0.794 0.587 -9.484 1 88.69 89 ALA A C 1
ATOM 676 O O . ALA A 1 89 ? 1.897 1.103 -9.68 1 88.69 89 ALA A O 1
ATOM 677 N N . CYS A 1 90 ? 0.389 0.091 -8.305 1 88.38 90 CYS A N 1
ATOM 678 C CA . CYS A 1 90 ? 1.133 0.475 -7.109 1 88.38 90 CYS A CA 1
ATOM 679 C C . CYS A 1 90 ? 1.752 -0.745 -6.438 1 88.38 90 CYS A C 1
ATOM 681 O O . CYS A 1 90 ? 2.566 -0.608 -5.523 1 88.38 90 CYS A O 1
ATOM 683 N N . GLY A 1 91 ? 1.436 -1.936 -6.887 1 92.94 91 GLY A N 1
ATOM 684 C CA . GLY A 1 91 ? 1.95 -3.131 -6.238 1 92.94 91 GLY A CA 1
ATOM 685 C C . GLY A 1 91 ? 1.367 -3.357 -4.855 1 92.94 91 GLY A C 1
ATOM 686 O O . GLY A 1 91 ? 2.062 -3.824 -3.953 1 92.94 91 GLY A O 1
ATOM 687 N N . VAL A 1 92 ? 0.051 -3.139 -4.676 1 92.69 92 VAL A N 1
ATOM 688 C CA . VAL A 1 92 ? -0.486 -3.117 -3.318 1 92.69 92 VAL A CA 1
ATOM 689 C C . VAL A 1 92 ? -1.71 -4.023 -3.232 1 92.69 92 VAL A C 1
ATOM 691 O O . VAL A 1 92 ? -1.907 -4.719 -2.234 1 92.69 92 VAL A O 1
ATOM 694 N N . SER A 1 93 ? -2.541 -4.129 -4.254 1 92.75 93 SER A N 1
ATOM 695 C CA . SER A 1 93 ? -3.848 -4.766 -4.121 1 92.75 93 SER A CA 1
ATOM 696 C C . SER A 1 93 ? -4.078 -5.797 -5.219 1 92.75 93 SER A C 1
ATOM 698 O O . SER A 1 93 ? -4.059 -7.004 -4.961 1 92.75 93 SER A O 1
ATOM 700 N N . ARG A 1 94 ? -4.199 -5.281 -6.465 1 95.31 94 ARG A N 1
ATOM 701 C CA . ARG A 1 94 ? -4.492 -6.176 -7.578 1 95.31 94 ARG A CA 1
ATOM 702 C C . ARG A 1 94 ? -3.385 -7.207 -7.758 1 95.31 94 ARG A C 1
ATOM 704 O O . ARG A 1 94 ? -3.656 -8.406 -7.867 1 95.31 94 ARG A O 1
ATOM 711 N N . SER A 1 95 ? -2.139 -6.68 -7.824 1 97.25 95 SER A N 1
ATOM 712 C CA . SER A 1 95 ? -0.991 -7.566 -7.973 1 97.25 95 SER A CA 1
ATOM 713 C C . SER A 1 95 ? -0.901 -8.555 -6.812 1 97.25 95 SER A C 1
ATOM 715 O O . SER A 1 95 ? -0.672 -9.742 -7.02 1 97.25 95 SER A O 1
ATOM 717 N N . VAL A 1 96 ? -1.136 -8.039 -5.656 1 97.56 96 VAL A N 1
ATOM 718 C CA . VAL A 1 96 ? -1.065 -8.844 -4.445 1 97.56 96 VAL A CA 1
ATOM 719 C C . VAL A 1 96 ? -2.148 -9.922 -4.48 1 97.56 96 VAL A C 1
ATOM 721 O O . VAL A 1 96 ? -1.894 -11.078 -4.133 1 97.56 96 VAL A O 1
ATOM 724 N N . THR A 1 97 ? -3.299 -9.578 -4.906 1 98.31 97 THR A N 1
ATOM 725 C CA . THR A 1 97 ? -4.418 -10.516 -4.965 1 98.31 97 THR A CA 1
ATOM 726 C C . THR A 1 97 ? -4.109 -11.664 -5.922 1 98.31 97 THR A C 1
ATOM 728 O O . THR A 1 97 ? -4.312 -12.828 -5.582 1 98.31 97 THR A O 1
ATOM 731 N N . ILE A 1 98 ? -3.598 -11.352 -7.027 1 98.88 98 ILE A N 1
ATOM 732 C CA . ILE A 1 98 ? -3.232 -12.359 -8.016 1 98.88 98 ILE A CA 1
ATOM 733 C C . ILE A 1 98 ? -2.135 -13.258 -7.449 1 98.88 98 ILE A C 1
ATOM 735 O O . ILE A 1 98 ? -2.166 -14.477 -7.633 1 98.88 98 ILE A O 1
ATOM 739 N N . THR A 1 99 ? -1.198 -12.672 -6.809 1 98.88 99 THR A N 1
ATOM 740 C CA . THR A 1 99 ? -0.121 -13.445 -6.203 1 98.88 99 THR A CA 1
ATOM 741 C C . THR A 1 99 ? -0.671 -14.414 -5.164 1 98.88 99 THR A C 1
ATOM 743 O O . THR A 1 99 ? -0.303 -15.594 -5.148 1 98.88 99 THR A O 1
ATOM 746 N N . LEU A 1 100 ? -1.556 -13.93 -4.344 1 98.81 100 LEU A N 1
ATOM 747 C CA . LEU A 1 100 ? -2.143 -14.773 -3.311 1 98.81 100 LEU A CA 1
ATOM 748 C C . LEU A 1 100 ? -2.936 -15.922 -3.93 1 98.81 100 LEU A C 1
ATOM 750 O O . LEU A 1 100 ? -2.9 -17.047 -3.426 1 98.81 100 LEU A O 1
ATOM 754 N N . ALA A 1 101 ? -3.621 -15.617 -4.961 1 98.88 101 ALA A N 1
ATOM 755 C CA . ALA A 1 101 ? -4.344 -16.688 -5.656 1 98.88 101 ALA A CA 1
ATOM 756 C C . ALA A 1 101 ? -3.391 -17.781 -6.129 1 98.88 101 ALA A C 1
ATOM 758 O O . ALA A 1 101 ? -3.67 -18.969 -5.961 1 98.88 101 ALA A O 1
ATOM 759 N N . TYR A 1 102 ? -2.334 -17.375 -6.707 1 98.94 102 TYR A N 1
ATOM 760 C CA . TYR A 1 102 ? -1.354 -18.359 -7.16 1 98.94 102 TYR A CA 1
ATOM 761 C C . TYR A 1 102 ? -0.807 -19.172 -5.992 1 98.94 102 TYR A C 1
ATOM 763 O O . TYR A 1 102 ? -0.687 -20.391 -6.074 1 98.94 102 TYR A O 1
ATOM 771 N N . LEU A 1 103 ? -0.432 -18.469 -4.949 1 98.81 103 LEU A N 1
ATOM 772 C CA . LEU A 1 103 ? 0.166 -19.141 -3.799 1 98.81 103 LEU A CA 1
ATOM 773 C C . LEU A 1 103 ? -0.809 -20.141 -3.186 1 98.81 103 LEU A C 1
ATOM 775 O O . LEU A 1 103 ? -0.406 -21.219 -2.75 1 98.81 103 LEU A O 1
ATOM 779 N N . LEU A 1 104 ? -2.068 -19.781 -3.127 1 98.69 104 LEU A N 1
ATOM 780 C CA . LEU A 1 104 ? -3.086 -20.688 -2.627 1 98.69 104 LEU A CA 1
ATOM 781 C C . LEU A 1 104 ? -3.09 -21.984 -3.434 1 98.69 104 LEU A C 1
ATOM 783 O O . LEU A 1 104 ? -3.232 -23.078 -2.871 1 98.69 104 LEU A O 1
ATOM 787 N N . VAL A 1 105 ? -2.912 -21.828 -4.676 1 98.81 105 VAL A N 1
ATOM 788 C CA . VAL A 1 105 ? -2.965 -22.984 -5.566 1 98.81 105 VAL A CA 1
ATOM 789 C C . VAL A 1 105 ? -1.676 -23.781 -5.441 1 98.81 105 VAL A C 1
ATOM 791 O O . VAL A 1 105 ? -1.712 -25.016 -5.379 1 98.81 105 VAL A O 1
ATOM 794 N N . ALA A 1 106 ? -0.59 -23.141 -5.348 1 98.5 106 ALA A N 1
ATOM 795 C CA . ALA A 1 106 ? 0.719 -23.75 -5.527 1 98.5 106 ALA A CA 1
ATOM 796 C C . ALA A 1 106 ? 1.244 -24.328 -4.211 1 98.5 106 ALA A C 1
ATOM 798 O O . ALA A 1 106 ? 2.182 -25.125 -4.203 1 98.5 106 ALA A O 1
ATOM 799 N N . THR A 1 107 ? 0.676 -23.891 -3.094 1 98.12 107 THR A N 1
ATOM 800 C CA . THR A 1 107 ? 1.204 -24.312 -1.8 1 98.12 107 THR A CA 1
ATOM 801 C C . THR A 1 107 ? 0.091 -24.859 -0.918 1 98.12 107 THR A C 1
ATOM 803 O O . THR A 1 107 ? -1.086 -24.797 -1.277 1 98.12 107 THR A O 1
ATOM 806 N N . ASP A 1 108 ? 0.54 -25.359 0.326 1 97.25 108 ASP A N 1
ATOM 807 C CA . ASP A 1 108 ? -0.42 -25.938 1.258 1 97.25 108 ASP A CA 1
ATOM 808 C C . ASP A 1 108 ? -0.772 -24.969 2.373 1 97.25 108 ASP A C 1
ATOM 810 O O . ASP A 1 108 ? -1.423 -25.328 3.352 1 97.25 108 ASP A O 1
ATOM 814 N N . PHE A 1 109 ? -0.381 -23.781 2.258 1 97.5 109 PHE A N 1
ATOM 815 C CA . PHE A 1 109 ? -0.633 -22.797 3.305 1 97.5 109 PHE A CA 1
ATOM 816 C C . PHE A 1 109 ? -2.037 -22.219 3.178 1 97.5 109 PHE A C 1
ATOM 818 O O . PHE A 1 109 ? -2.6 -22.172 2.08 1 97.5 109 PHE A O 1
ATOM 825 N N . SER A 1 110 ? -2.564 -21.766 4.297 1 94.81 110 SER A N 1
ATOM 826 C CA . SER A 1 110 ? -3.861 -21.094 4.309 1 94.81 110 SER A CA 1
ATOM 827 C C . SER A 1 110 ? -3.746 -19.656 3.812 1 94.81 110 SER A C 1
ATOM 829 O O . SER A 1 110 ? -2.648 -19.109 3.756 1 94.81 110 SER A O 1
ATOM 831 N N . LEU A 1 111 ? -4.891 -19.156 3.459 1 94.56 111 LEU A N 1
ATOM 832 C CA . LEU A 1 111 ? -4.914 -17.75 3.043 1 94.56 111 LEU A CA 1
ATOM 833 C C . LEU A 1 111 ? -4.395 -16.844 4.152 1 94.56 111 LEU A C 1
ATOM 835 O O . LEU A 1 111 ? -3.697 -15.867 3.885 1 94.56 111 LEU A O 1
ATOM 839 N N . VAL A 1 112 ? -4.707 -17.109 5.367 1 90.75 112 VAL A N 1
ATOM 840 C CA . VAL A 1 112 ? -4.262 -16.328 6.512 1 90.75 112 VAL A CA 1
ATOM 841 C C . VAL A 1 112 ? -2.734 -16.344 6.59 1 90.75 112 VAL A C 1
ATOM 843 O O . VAL A 1 112 ? -2.1 -15.305 6.742 1 90.75 112 VAL A O 1
ATOM 846 N N . ASP A 1 113 ? -2.213 -17.531 6.48 1 93.19 113 ASP A N 1
ATOM 847 C CA . ASP A 1 113 ? -0.76 -17.656 6.508 1 93.19 113 ASP A CA 1
ATOM 848 C C . ASP A 1 113 ? -0.119 -16.938 5.32 1 93.19 113 ASP A C 1
ATOM 850 O O . ASP A 1 113 ? 0.886 -16.25 5.48 1 93.19 113 ASP A O 1
ATOM 854 N N . LEU A 1 114 ? -0.7 -17.078 4.195 1 97.31 114 LEU A N 1
ATOM 855 C CA . LEU A 1 114 ? -0.127 -16.5 2.984 1 97.31 114 LEU A CA 1
ATOM 856 C C . LEU A 1 114 ? -0.242 -14.977 3.006 1 97.31 114 LEU A C 1
ATOM 858 O O . LEU A 1 114 ? 0.629 -14.281 2.482 1 97.31 114 LEU A O 1
ATOM 862 N N . THR A 1 115 ? -1.271 -14.492 3.582 1 93.25 115 THR A N 1
ATOM 863 C CA . THR A 1 115 ? -1.401 -13.047 3.764 1 93.25 115 THR A CA 1
ATOM 864 C C . THR A 1 115 ? -0.286 -12.516 4.656 1 93.25 115 THR A C 1
ATOM 866 O O . THR A 1 115 ? 0.315 -11.484 4.355 1 93.25 115 THR A O 1
ATOM 869 N N . LYS A 1 116 ? 0.03 -13.25 5.723 1 90.62 116 LYS A N 1
ATOM 870 C CA . LYS A 1 116 ? 1.169 -12.875 6.559 1 90.62 116 LYS A CA 1
ATOM 871 C C . LYS A 1 116 ? 2.471 -12.914 5.762 1 90.62 116 LYS A C 1
ATOM 873 O O . LYS A 1 116 ? 3.295 -12.008 5.867 1 90.62 116 LYS A O 1
ATOM 878 N N . ALA A 1 117 ? 2.605 -13.898 5.008 1 96 117 ALA A N 1
ATOM 879 C CA . ALA A 1 117 ? 3.84 -14.07 4.242 1 96 117 ALA A CA 1
ATOM 880 C C . ALA A 1 117 ? 4.043 -12.914 3.266 1 96 117 ALA A C 1
ATOM 882 O O . ALA A 1 117 ? 5.129 -12.336 3.195 1 96 117 ALA A O 1
ATOM 883 N N . ILE A 1 118 ? 2.988 -12.57 2.521 1 96.81 118 ILE A N 1
ATOM 884 C CA . ILE A 1 118 ? 3.17 -11.547 1.499 1 96.81 118 ILE A CA 1
ATOM 885 C C . ILE A 1 118 ? 3.369 -10.188 2.164 1 96.81 118 ILE A C 1
ATOM 887 O O . ILE A 1 118 ? 4.117 -9.344 1.658 1 96.81 118 ILE A O 1
ATOM 891 N N . GLN A 1 119 ? 2.748 -9.977 3.266 1 91.25 119 GLN A N 1
ATOM 892 C CA . GLN A 1 119 ? 2.939 -8.727 3.988 1 91.25 119 GLN A CA 1
ATOM 893 C C . GLN A 1 119 ? 4.336 -8.648 4.594 1 91.25 119 GLN A C 1
ATOM 895 O O . GLN A 1 119 ? 4.914 -7.566 4.707 1 91.25 119 GLN A O 1
ATOM 900 N N . GLY A 1 120 ? 4.844 -9.789 4.988 1 90.44 120 GLY A N 1
ATOM 901 C CA . GLY A 1 120 ? 6.227 -9.836 5.43 1 90.44 120 GLY A CA 1
ATOM 902 C C . GLY A 1 120 ? 7.219 -9.562 4.316 1 90.44 120 GLY A C 1
ATOM 903 O O . GLY A 1 120 ? 8.281 -8.984 4.555 1 90.44 120 GLY A O 1
ATOM 904 N N . ALA A 1 121 ? 6.871 -9.945 3.148 1 94.5 121 ALA A N 1
ATOM 905 C CA . ALA A 1 121 ? 7.727 -9.75 1.982 1 94.5 121 ALA A CA 1
ATOM 906 C C . ALA A 1 121 ? 7.559 -8.336 1.416 1 94.5 121 ALA A C 1
ATOM 908 O O . ALA A 1 121 ? 8.5 -7.773 0.852 1 94.5 121 ALA A O 1
ATOM 909 N N . ARG A 1 122 ? 6.352 -7.855 1.534 1 92.38 122 ARG A N 1
ATOM 910 C CA . ARG A 1 122 ? 5.949 -6.559 1.009 1 92.38 122 ARG A CA 1
ATOM 911 C C . ARG A 1 122 ? 4.992 -5.855 1.966 1 92.38 122 ARG A C 1
ATOM 913 O O . ARG A 1 122 ? 3.771 -5.984 1.842 1 92.38 122 ARG A O 1
ATOM 920 N N . HIS A 1 123 ? 5.5 -4.988 2.666 1 83.81 123 HIS A N 1
ATOM 921 C CA . HIS A 1 123 ? 4.801 -4.43 3.818 1 83.81 123 HIS A CA 1
ATOM 922 C C . HIS A 1 123 ? 3.57 -3.639 3.389 1 83.81 123 HIS A C 1
ATOM 924 O O . HIS A 1 123 ? 2.615 -3.504 4.156 1 83.81 123 HIS A O 1
ATOM 930 N N . CYS A 1 124 ? 3.58 -3.152 2.18 1 87.06 124 CYS A N 1
ATOM 931 C CA . CYS A 1 124 ? 2.459 -2.344 1.711 1 87.06 124 CYS A CA 1
ATOM 932 C C . CYS A 1 124 ? 1.394 -3.215 1.058 1 87.06 124 CYS A C 1
ATOM 934 O O . CYS A 1 124 ? 0.387 -2.705 0.562 1 87.06 124 CYS A O 1
ATOM 936 N N . ALA A 1 125 ? 1.58 -4.52 1.076 1 92.44 125 ALA A N 1
ATOM 937 C CA . ALA A 1 125 ? 0.607 -5.43 0.482 1 92.44 125 ALA A CA 1
ATOM 938 C C . ALA A 1 125 ? -0.736 -5.344 1.202 1 92.44 125 ALA A C 1
ATOM 940 O O . ALA A 1 125 ? -0.816 -5.578 2.41 1 92.44 125 ALA A O 1
ATOM 941 N N . CYS A 1 126 ? -1.78 -5.043 0.389 1 89.38 126 CYS A N 1
ATOM 942 C CA . CYS A 1 126 ? -3.092 -4.824 0.988 1 89.38 126 CYS A CA 1
ATOM 943 C C . CYS A 1 126 ? -4.195 -4.941 -0.058 1 89.38 126 CYS A C 1
ATOM 945 O O . CYS A 1 126 ? -4.688 -3.93 -0.563 1 89.38 126 CYS A O 1
ATOM 947 N N . PRO A 1 127 ? -4.66 -6.191 -0.288 1 92.88 127 PRO A N 1
ATOM 948 C CA . PRO A 1 127 ? -5.832 -6.297 -1.162 1 92.88 127 PRO A CA 1
ATOM 949 C C . PRO A 1 127 ? -7.027 -5.5 -0.645 1 92.88 127 PRO A C 1
ATOM 951 O O . PRO A 1 127 ? -7.27 -5.461 0.564 1 92.88 127 PRO A O 1
ATOM 954 N N . ASN A 1 128 ? -7.715 -4.906 -1.598 1 84.12 128 ASN A N 1
ATOM 955 C CA . ASN A 1 128 ? -8.922 -4.242 -1.113 1 84.12 128 ASN A CA 1
ATOM 956 C C . ASN A 1 128 ? -9.945 -5.246 -0.603 1 84.12 128 ASN A C 1
ATOM 958 O O . ASN A 1 128 ? -9.781 -6.453 -0.784 1 84.12 128 ASN A O 1
ATOM 962 N N . TYR A 1 129 ? -10.992 -4.785 0.013 1 83.25 129 TYR A N 1
ATOM 963 C CA . TYR A 1 129 ? -11.938 -5.637 0.722 1 83.25 129 TYR A CA 1
ATOM 964 C C . TYR A 1 129 ? -12.625 -6.602 -0.236 1 83.25 129 TYR A C 1
ATOM 966 O O . TYR A 1 129 ? -12.828 -7.773 0.091 1 83.25 129 TYR A O 1
ATOM 974 N N . GLY A 1 130 ? -13 -6.109 -1.378 1 88.94 130 GLY A N 1
ATOM 975 C CA . GLY A 1 130 ? -13.641 -6.977 -2.354 1 88.94 130 GLY A CA 1
ATOM 976 C C . GLY A 1 130 ? -12.734 -8.094 -2.842 1 88.94 130 GLY A C 1
ATOM 977 O O . GLY A 1 130 ? -13.18 -9.227 -3.016 1 88.94 130 GLY A O 1
ATOM 978 N N . PHE A 1 131 ? -11.531 -7.773 -3.025 1 94 131 PHE A N 1
ATOM 979 C CA . PHE A 1 131 ? -10.562 -8.766 -3.467 1 94 131 PHE A CA 1
ATOM 980 C C . PHE A 1 131 ? -10.305 -9.797 -2.373 1 94 131 PHE A C 1
ATOM 982 O O . PHE A 1 131 ? -10.172 -10.992 -2.654 1 94 131 PHE A O 1
ATOM 989 N N . ARG A 1 132 ? -10.211 -9.312 -1.17 1 91.5 132 ARG A N 1
ATOM 990 C CA . ARG A 1 132 ? -10.047 -10.234 -0.049 1 91.5 132 ARG A CA 1
ATOM 991 C C . ARG A 1 132 ? -11.203 -11.227 0.023 1 91.5 132 ARG A C 1
ATOM 993 O O . ARG A 1 132 ? -11 -12.414 0.275 1 91.5 132 ARG A O 1
ATOM 1000 N N . LYS A 1 133 ? -12.359 -10.734 -0.181 1 90.75 133 LYS A N 1
ATOM 1001 C CA . LYS A 1 133 ? -13.531 -11.602 -0.169 1 90.75 133 LYS A CA 1
ATOM 1002 C C . LYS A 1 133 ? -13.445 -12.664 -1.26 1 90.75 133 LYS A C 1
ATOM 1004 O O . LYS A 1 133 ? -13.797 -13.82 -1.034 1 90.75 133 LYS A O 1
ATOM 1009 N N . GLN A 1 134 ? -13.016 -12.273 -2.334 1 95.88 134 GLN A N 1
ATOM 1010 C CA . GLN A 1 134 ? -12.883 -13.203 -3.451 1 95.88 134 GLN A CA 1
ATOM 1011 C C . GLN A 1 134 ? -11.844 -14.281 -3.15 1 95.88 134 GLN A C 1
ATOM 1013 O O . GLN A 1 134 ? -12.031 -15.445 -3.5 1 95.88 134 GLN A O 1
ATOM 1018 N N . LEU A 1 135 ? -10.805 -13.914 -2.5 1 96.56 135 LEU A N 1
ATOM 1019 C CA . LEU A 1 135 ? -9.781 -14.883 -2.107 1 96.56 135 LEU A CA 1
ATOM 1020 C C . LEU A 1 135 ? -10.328 -15.852 -1.062 1 96.56 135 LEU A C 1
ATOM 1022 O O . LEU A 1 135 ? -10.062 -17.047 -1.125 1 96.56 135 LEU A O 1
ATOM 1026 N N . ILE A 1 136 ? -11.023 -15.328 -0.168 1 93.25 136 ILE A N 1
ATOM 1027 C CA . ILE A 1 136 ? -11.625 -16.156 0.866 1 93.25 136 ILE A CA 1
ATOM 1028 C C . ILE A 1 136 ? -12.578 -17.172 0.225 1 93.25 136 ILE A C 1
ATOM 1030 O O . ILE A 1 136 ? -12.523 -18.359 0.533 1 93.25 136 ILE A O 1
ATOM 1034 N N . GLU A 1 137 ? -13.367 -16.688 -0.643 1 94.81 137 GLU A N 1
ATOM 1035 C CA . GLU A 1 137 ? -14.281 -17.578 -1.351 1 94.81 137 GLU A CA 1
ATOM 1036 C C . GLU A 1 137 ? -13.523 -18.625 -2.146 1 94.81 137 GLU A C 1
ATOM 1038 O O . GLU A 1 137 ? -13.93 -19.797 -2.195 1 94.81 137 GLU A O 1
ATOM 1043 N N . PHE A 1 138 ? -12.539 -18.219 -2.766 1 98.06 138 PHE A N 1
ATOM 1044 C CA . PHE A 1 138 ? -11.688 -19.125 -3.541 1 98.06 138 PHE A CA 1
ATOM 1045 C C . PHE A 1 138 ? -11.164 -20.25 -2.674 1 98.06 138 PHE A C 1
ATOM 1047 O O . PHE A 1 138 ? -11.156 -21.406 -3.096 1 98.06 138 PHE A O 1
ATOM 1054 N N . GLU A 1 139 ? -10.75 -19.922 -1.508 1 95.69 139 GLU A N 1
ATOM 1055 C CA . GLU A 1 139 ? -10.234 -20.922 -0.578 1 95.69 139 GLU A CA 1
ATOM 1056 C C . GLU A 1 139 ? -11.367 -21.781 -0.005 1 95.69 139 GLU A C 1
ATOM 1058 O O . GLU A 1 139 ? -11.281 -23 -0.005 1 95.69 139 GLU A O 1
ATOM 1063 N N . GLU A 1 140 ? -12.375 -21.156 0.432 1 93.88 140 GLU A N 1
ATOM 1064 C CA . GLU A 1 140 ? -13.453 -21.844 1.13 1 93.88 140 GLU A CA 1
ATOM 1065 C C . GLU A 1 140 ? -14.203 -22.797 0.195 1 93.88 140 GLU A C 1
ATOM 1067 O O . GLU A 1 140 ? -14.664 -23.859 0.618 1 93.88 140 GLU A O 1
ATOM 1072 N N . SER A 1 141 ? -14.312 -22.438 -1.005 1 97.31 141 SER A N 1
ATOM 1073 C CA . SER A 1 141 ? -15.016 -23.266 -1.98 1 97.31 141 SER A CA 1
ATOM 1074 C C . SER A 1 141 ? -14.109 -24.359 -2.521 1 97.31 141 SER A C 1
ATOM 1076 O O . SER A 1 141 ? -14.539 -25.188 -3.332 1 97.31 141 SER A O 1
ATOM 1078 N N . LYS A 1 142 ? -12.875 -24.359 -2.219 1 97.69 142 LYS A N 1
ATOM 1079 C CA . LYS A 1 142 ? -11.875 -25.344 -2.6 1 97.69 142 LYS A CA 1
ATOM 1080 C C . LYS A 1 142 ? -11.57 -25.281 -4.094 1 97.69 142 LYS A C 1
ATOM 1082 O O . LYS A 1 142 ? -11.086 -26.25 -4.68 1 97.69 142 LYS A O 1
ATOM 1087 N N . LYS A 1 143 ? -11.898 -24.172 -4.648 1 98.38 143 LYS A N 1
ATOM 1088 C CA . LYS A 1 143 ? -11.602 -23.984 -6.062 1 98.38 143 LYS A CA 1
ATOM 1089 C C . LYS A 1 143 ? -10.094 -23.953 -6.305 1 98.38 143 LYS A C 1
ATOM 1091 O O . LYS A 1 143 ? -9.625 -24.375 -7.363 1 98.38 143 LYS A O 1
ATOM 1096 N N . HIS A 1 144 ? -9.359 -23.516 -5.328 1 98.56 144 HIS A N 1
ATOM 1097 C CA . HIS A 1 144 ? -7.906 -23.484 -5.461 1 98.56 144 HIS A CA 1
ATOM 1098 C C . HIS A 1 144 ? -7.34 -24.906 -5.559 1 98.56 144 HIS A C 1
ATOM 1100 O O . HIS A 1 144 ? -6.371 -25.141 -6.277 1 98.56 144 HIS A O 1
ATOM 1106 N N . LEU A 1 145 ? -7.965 -25.844 -4.875 1 98.5 145 LEU A N 1
ATOM 1107 C CA . LEU A 1 145 ? -7.512 -27.234 -4.93 1 98.5 145 LEU A CA 1
ATOM 1108 C C . LEU A 1 145 ? -7.816 -27.859 -6.289 1 98.5 145 LEU A C 1
ATOM 1110 O O . LEU A 1 145 ? -7.012 -28.625 -6.82 1 98.5 145 LEU A O 1
ATOM 1114 N N . GLN A 1 146 ? -8.992 -27.516 -6.801 1 98.5 146 GLN A N 1
ATOM 1115 C CA . GLN A 1 146 ? -9.344 -28 -8.133 1 98.5 146 GLN A CA 1
ATOM 1116 C C . GLN A 1 146 ? -8.383 -27.438 -9.188 1 98.5 146 GLN A C 1
ATOM 1118 O O . GLN A 1 146 ? -7.945 -28.172 -10.078 1 98.5 146 GLN A O 1
ATOM 1123 N N . LEU A 1 147 ? -8.078 -26.203 -9.039 1 98.69 147 LEU A N 1
ATOM 1124 C CA . LEU A 1 147 ? -7.148 -25.562 -9.969 1 98.69 147 LEU A CA 1
ATOM 1125 C C . LEU A 1 147 ? -5.746 -26.156 -9.82 1 98.69 147 LEU A C 1
ATOM 1127 O O . LEU A 1 147 ? -5.023 -26.312 -10.805 1 98.69 147 LEU A O 1
ATOM 1131 N N . ARG A 1 148 ? -5.383 -26.5 -8.664 1 98.62 148 ARG A N 1
ATOM 1132 C CA . ARG A 1 148 ? -4.098 -27.141 -8.43 1 98.62 148 ARG A CA 1
ATOM 1133 C C . ARG A 1 148 ? -4.004 -28.469 -9.195 1 98.62 148 ARG A C 1
ATOM 1135 O O . ARG A 1 148 ? -2.979 -28.766 -9.812 1 98.62 148 ARG A O 1
ATOM 1142 N N . GLU A 1 149 ? -5.043 -29.219 -9.086 1 98.25 149 GLU A N 1
ATOM 1143 C CA . GLU A 1 149 ? -5.07 -30.5 -9.797 1 98.25 149 GLU A CA 1
ATOM 1144 C C . GLU A 1 149 ? -4.863 -30.297 -11.297 1 98.25 149 GLU A C 1
ATOM 1146 O O . GLU A 1 149 ? -4.082 -31.016 -11.922 1 98.25 149 GLU A O 1
ATOM 1151 N N . ARG A 1 150 ? -5.562 -29.312 -11.836 1 98.12 150 ARG A N 1
ATOM 1152 C CA . ARG A 1 150 ? -5.43 -29.031 -13.266 1 98.12 150 ARG A CA 1
ATOM 1153 C C . ARG A 1 150 ? -4.039 -28.5 -13.586 1 98.12 150 ARG A C 1
ATOM 1155 O O . ARG A 1 150 ? -3.471 -28.828 -14.633 1 98.12 150 ARG A O 1
ATOM 1162 N N . LEU A 1 151 ? -3.49 -27.688 -12.703 1 98 151 LEU A N 1
ATOM 1163 C CA . LEU A 1 151 ? -2.166 -27.094 -12.883 1 98 151 LEU A CA 1
ATOM 1164 C C . LEU A 1 151 ? -1.093 -28.188 -12.93 1 98 151 LEU A C 1
ATOM 1166 O O . LEU A 1 151 ? -0.257 -28.188 -13.836 1 98 151 LEU A O 1
ATOM 1170 N N . PHE A 1 152 ? -1.14 -29.141 -12.031 1 96.81 152 PHE A N 1
ATOM 1171 C CA . PHE A 1 152 ? -0.105 -30.172 -11.938 1 96.81 152 PHE A CA 1
ATOM 1172 C C . PHE A 1 152 ? -0.338 -31.266 -12.969 1 96.81 152 PHE A C 1
ATOM 1174 O O . PHE A 1 152 ? 0.589 -32 -13.328 1 96.81 152 PHE A O 1
ATOM 1181 N N . ALA A 1 153 ? -1.635 -31.438 -13.406 1 97 153 ALA A N 1
ATOM 1182 C CA . ALA A 1 153 ? -1.883 -32.312 -14.547 1 97 153 ALA A CA 1
ATOM 1183 C C . ALA A 1 153 ? -1.214 -31.781 -15.812 1 97 153 ALA A C 1
ATOM 1185 O O . ALA A 1 153 ? -0.719 -32.562 -16.641 1 97 153 ALA A O 1
ATOM 1186 N N . ARG A 1 154 ? -1.187 -30.453 -15.867 1 96.5 154 ARG A N 1
ATOM 1187 C CA . ARG A 1 154 ? -0.645 -29.797 -17.047 1 96.5 154 ARG A CA 1
ATOM 1188 C C . ARG A 1 154 ? 0.877 -29.719 -16.984 1 96.5 154 ARG A C 1
ATOM 1190 O O . ARG A 1 154 ? 1.559 -29.969 -17.984 1 96.5 154 ARG A O 1
ATOM 1197 N N . PHE A 1 155 ? 1.477 -29.438 -15.828 1 97.31 155 PHE A N 1
ATOM 1198 C CA . PHE A 1 155 ? 2.891 -29.094 -15.742 1 97.31 155 PHE A CA 1
ATOM 1199 C C . PHE A 1 155 ? 3.668 -30.172 -15 1 97.31 155 PHE A C 1
ATOM 1201 O O . PHE A 1 155 ? 4.902 -30.156 -14.969 1 97.31 155 PHE A O 1
ATOM 1208 N N . GLY A 1 156 ? 2.959 -31.156 -14.414 1 96.69 156 GLY A N 1
ATOM 1209 C CA . GLY A 1 156 ? 3.602 -32.125 -13.523 1 96.69 156 GLY A CA 1
ATOM 1210 C C . GLY A 1 156 ? 3.727 -31.609 -12.102 1 96.69 156 GLY A C 1
ATOM 1211 O O . GLY A 1 156 ? 3.59 -30.406 -11.844 1 96.69 156 GLY A O 1
ATOM 1212 N N . PRO A 1 157 ? 3.979 -32.531 -11.203 1 95.62 157 PRO A N 1
ATOM 1213 C CA . PRO A 1 157 ? 4.133 -32.094 -9.805 1 95.62 157 PRO A CA 1
ATOM 1214 C C . PRO A 1 157 ? 5.336 -31.172 -9.602 1 95.62 157 PRO A C 1
ATOM 1216 O O . PRO A 1 157 ? 6.352 -31.328 -10.281 1 95.62 157 PRO A O 1
ATOM 1219 N N . TRP A 1 158 ? 5.203 -30.234 -8.719 1 96.44 158 TRP A N 1
ATOM 1220 C CA . TRP A 1 158 ? 6.32 -29.375 -8.367 1 96.44 158 TRP A CA 1
ATOM 1221 C C . TRP A 1 158 ? 7.387 -30.141 -7.598 1 96.44 158 TRP A C 1
ATOM 1223 O O . TRP A 1 158 ? 7.074 -30.859 -6.648 1 96.44 158 TRP A O 1
ATOM 1233 N N . PRO A 1 159 ? 8.641 -30.109 -8.055 1 96.62 159 PRO A N 1
ATOM 1234 C CA . PRO A 1 159 ? 9.695 -30.891 -7.41 1 96.62 159 PRO A CA 1
ATOM 1235 C C . PRO A 1 159 ? 9.797 -30.625 -5.91 1 96.62 159 PRO A C 1
ATOM 1237 O O . PRO A 1 159 ? 9.617 -29.484 -5.469 1 96.62 159 PRO A O 1
ATOM 1240 N N . GLU A 1 160 ? 10.203 -31.625 -5.195 1 96.69 160 GLU A N 1
ATOM 1241 C CA . GLU A 1 160 ? 10.227 -31.562 -3.736 1 96.69 160 GLU A CA 1
ATOM 1242 C C . GLU A 1 160 ? 11.203 -30.516 -3.236 1 96.69 160 GLU A C 1
ATOM 1244 O O . GLU A 1 160 ? 10.914 -29.781 -2.279 1 96.69 160 GLU A O 1
ATOM 1249 N N . ASP A 1 161 ? 12.328 -30.469 -3.789 1 97 161 ASP A N 1
ATOM 1250 C CA . ASP A 1 161 ? 13.336 -29.5 -3.365 1 97 161 ASP A CA 1
ATOM 1251 C C . ASP A 1 161 ? 12.844 -28.062 -3.586 1 97 161 ASP A C 1
ATOM 1253 O O . ASP A 1 161 ? 13.125 -27.172 -2.777 1 97 161 ASP A O 1
ATOM 1257 N N . LYS A 1 162 ? 12.117 -27.812 -4.68 1 97.5 162 LYS A N 1
ATOM 1258 C CA . LYS A 1 162 ? 11.562 -26.5 -4.961 1 97.5 162 LYS A CA 1
ATOM 1259 C C . LYS A 1 162 ? 10.422 -26.172 -4.004 1 97.5 162 LYS A C 1
ATOM 1261 O O . LYS A 1 162 ? 10.281 -25.016 -3.562 1 97.5 162 LYS A O 1
ATOM 1266 N N . ARG A 1 163 ? 9.672 -27.172 -3.73 1 97.38 163 ARG A N 1
ATOM 1267 C CA . ARG A 1 163 ? 8.602 -27 -2.76 1 97.38 163 ARG A CA 1
ATOM 1268 C C . ARG A 1 163 ? 9.148 -26.594 -1.395 1 97.38 163 ARG A C 1
ATOM 1270 O O . ARG A 1 163 ? 8.586 -25.734 -0.719 1 97.38 163 ARG A O 1
ATOM 1277 N N . GLU A 1 164 ? 10.211 -27.203 -1.011 1 97.5 164 GLU A N 1
ATOM 1278 C CA . GLU A 1 164 ? 10.852 -26.906 0.268 1 97.5 164 GLU A CA 1
ATOM 1279 C C . GLU A 1 164 ? 11.414 -25.484 0.277 1 97.5 164 GLU A C 1
ATOM 1281 O O . GLU A 1 164 ? 11.312 -24.781 1.28 1 97.5 164 GLU A O 1
ATOM 1286 N N . ALA A 1 165 ? 12 -25.109 -0.807 1 97.88 165 ALA A N 1
ATOM 1287 C CA . ALA A 1 165 ? 12.547 -23.766 -0.917 1 97.88 165 ALA A CA 1
ATOM 1288 C C . ALA A 1 165 ? 11.438 -22.719 -0.852 1 97.88 165 ALA A C 1
ATOM 1290 O O . ALA A 1 165 ? 11.578 -21.688 -0.189 1 97.88 165 ALA A O 1
ATOM 1291 N N . ASP A 1 166 ? 10.32 -22.984 -1.548 1 98.44 166 ASP A N 1
ATOM 1292 C CA . ASP A 1 166 ? 9.164 -22.094 -1.488 1 98.44 166 ASP A CA 1
ATOM 1293 C C . ASP A 1 166 ? 8.664 -21.938 -0.053 1 98.44 166 ASP A C 1
ATOM 1295 O O . ASP A 1 166 ? 8.477 -20.812 0.422 1 98.44 166 ASP A O 1
ATOM 1299 N N . SER A 1 167 ? 8.5 -23.094 0.602 1 98.31 167 SER A N 1
ATOM 1300 C CA . SER A 1 167 ? 7.977 -23.109 1.962 1 98.31 167 SER A CA 1
ATOM 1301 C C . SER A 1 167 ? 8.898 -22.375 2.926 1 98.31 167 SER A C 1
ATOM 1303 O O . SER A 1 167 ? 8.43 -21.641 3.805 1 98.31 167 SER A O 1
ATOM 1305 N N . ALA A 1 168 ? 10.148 -22.562 2.766 1 97.94 168 ALA A N 1
ATOM 1306 C CA . ALA A 1 168 ? 11.125 -21.938 3.652 1 97.94 168 ALA A CA 1
ATOM 1307 C C . ALA A 1 168 ? 11.055 -20.422 3.553 1 97.94 168 ALA A C 1
ATOM 1309 O O . ALA A 1 168 ? 11.062 -19.719 4.57 1 97.94 168 ALA A O 1
ATOM 1310 N N . GLU A 1 169 ? 10.984 -19.922 2.357 1 98 169 GLU A N 1
ATOM 1311 C CA . GLU A 1 169 ? 10.945 -18.469 2.178 1 98 169 GLU A CA 1
ATOM 1312 C C . GLU A 1 169 ? 9.625 -17.891 2.674 1 98 169 GLU A C 1
ATOM 1314 O O . GLU A 1 169 ? 9.609 -16.828 3.297 1 98 169 GLU A O 1
ATOM 1319 N N . LEU A 1 170 ? 8.57 -18.562 2.424 1 98.38 170 LEU A N 1
ATOM 1320 C CA . LEU A 1 170 ? 7.277 -18.094 2.908 1 98.38 170 LEU A CA 1
ATOM 1321 C C . LEU A 1 170 ? 7.246 -18.062 4.43 1 98.38 170 LEU A C 1
ATOM 1323 O O . LEU A 1 170 ? 6.746 -17.109 5.027 1 98.38 170 LEU A O 1
ATOM 1327 N N . LYS A 1 171 ? 7.801 -19.078 5.035 1 97.25 171 LYS A N 1
ATOM 1328 C CA . LYS A 1 171 ? 7.836 -19.125 6.496 1 97.25 171 LYS A CA 1
ATOM 1329 C C . LYS A 1 171 ? 8.703 -18 7.066 1 97.25 171 LYS A C 1
ATOM 1331 O O . LYS A 1 171 ? 8.398 -17.453 8.125 1 97.25 171 LYS A O 1
ATOM 1336 N N . GLU A 1 172 ? 9.75 -17.719 6.387 1 96.69 172 GLU A N 1
ATOM 1337 C CA . GLU A 1 172 ? 10.578 -16.594 6.812 1 96.69 172 GLU A CA 1
ATOM 1338 C C . GLU A 1 172 ? 9.805 -15.281 6.773 1 96.69 172 GLU A C 1
ATOM 1340 O O . GLU A 1 172 ? 9.906 -14.469 7.695 1 96.69 172 GLU A O 1
ATOM 1345 N N . HIS A 1 173 ? 9.062 -15.094 5.719 1 95.38 173 HIS A N 1
ATOM 1346 C CA . HIS A 1 173 ? 8.258 -13.883 5.602 1 95.38 173 HIS A CA 1
ATOM 1347 C C . HIS A 1 173 ? 7.164 -13.844 6.664 1 95.38 173 HIS A C 1
ATOM 1349 O O . HIS A 1 173 ? 6.859 -12.781 7.207 1 95.38 173 HIS A O 1
ATOM 1355 N N . MET A 1 174 ? 6.594 -15 6.941 1 93.38 174 MET A N 1
ATOM 1356 C CA . MET A 1 174 ? 5.586 -15.07 7.996 1 93.38 174 MET A CA 1
ATOM 1357 C C . MET A 1 174 ? 6.172 -14.633 9.336 1 93.38 174 MET A C 1
ATOM 1359 O O . MET A 1 174 ? 5.543 -13.875 10.078 1 93.38 174 MET A O 1
ATOM 1363 N N . ALA A 1 175 ? 7.352 -15.125 9.586 1 93 175 ALA A N 1
ATOM 1364 C CA . ALA A 1 175 ? 8.023 -14.766 10.836 1 93 175 ALA A CA 1
ATOM 1365 C C . ALA A 1 175 ? 8.297 -13.266 10.906 1 93 175 ALA A C 1
ATOM 1367 O O . ALA A 1 175 ? 8.156 -12.656 11.969 1 93 175 ALA A O 1
ATOM 1368 N N . THR A 1 176 ? 8.672 -12.727 9.797 1 90.25 176 THR A N 1
ATOM 1369 C CA . THR A 1 176 ? 8.922 -11.289 9.734 1 90.25 176 THR A CA 1
ATOM 1370 C C . THR A 1 176 ? 7.652 -10.508 10.062 1 90.25 176 THR A C 1
ATOM 1372 O O . THR A 1 176 ? 7.691 -9.547 10.828 1 90.25 176 THR A O 1
ATOM 1375 N N . GLN A 1 177 ? 6.582 -10.891 9.477 1 86.69 177 GLN A N 1
ATOM 1376 C CA . GLN A 1 177 ? 5.312 -10.211 9.711 1 86.69 177 GLN A CA 1
ATOM 1377 C C . GLN A 1 177 ? 4.84 -10.398 11.148 1 86.69 177 GLN A C 1
ATOM 1379 O O . GLN A 1 177 ? 4.293 -9.469 11.75 1 86.69 177 GLN A O 1
ATOM 1384 N N . GLU A 1 178 ? 5.027 -11.578 11.672 1 84.56 178 GLU A N 1
ATOM 1385 C CA . GLU A 1 178 ? 4.656 -11.836 13.062 1 84.56 178 GLU A CA 1
ATOM 1386 C C . GLU A 1 178 ? 5.453 -10.953 14.023 1 84.56 178 GLU A C 1
ATOM 1388 O O . GLU A 1 178 ? 4.906 -10.43 14.992 1 84.56 178 GLU A O 1
ATOM 1393 N N . TYR A 1 179 ? 6.691 -10.82 13.719 1 82.81 179 TYR A N 1
ATOM 1394 C CA . TYR A 1 179 ? 7.52 -9.922 14.523 1 82.81 179 TYR A CA 1
ATOM 1395 C C . TYR A 1 179 ? 6.973 -8.5 14.492 1 82.81 179 TYR A C 1
ATOM 1397 O O . TYR A 1 179 ? 6.879 -7.844 15.531 1 82.81 179 TYR A O 1
ATOM 1405 N N . TYR A 1 180 ? 6.598 -8.062 13.367 1 79.06 180 TYR A N 1
ATOM 1406 C CA . TYR A 1 180 ? 6.035 -6.723 13.227 1 79.06 180 TYR A CA 1
ATOM 1407 C C . TYR A 1 180 ? 4.742 -6.586 14.023 1 79.06 180 TYR A C 1
ATOM 1409 O O . TYR A 1 180 ? 4.512 -5.57 14.68 1 79.06 180 TYR A O 1
ATOM 1417 N N . LEU A 1 181 ? 3.928 -7.543 13.883 1 74.38 181 LEU A N 1
ATOM 1418 C CA . LEU A 1 181 ? 2.646 -7.504 14.586 1 74.38 181 LEU A CA 1
ATOM 1419 C C . LEU A 1 181 ? 2.855 -7.441 16.094 1 74.38 181 LEU A C 1
ATOM 1421 O O . LEU A 1 181 ? 2.092 -6.777 16.797 1 74.38 181 LEU A O 1
ATOM 1425 N N . GLU A 1 182 ? 3.904 -8.07 16.5 1 73.69 182 GLU A N 1
ATOM 1426 C CA . GLU A 1 182 ? 4.172 -8.141 17.922 1 73.69 182 GLU A CA 1
ATOM 1427 C C . GLU A 1 182 ? 4.859 -6.875 18.422 1 73.69 182 GLU A C 1
ATOM 1429 O O . GLU A 1 182 ? 4.59 -6.414 19.531 1 73.69 182 GLU A O 1
ATOM 1434 N N . ASN A 1 183 ? 5.688 -6.273 17.547 1 69.06 183 ASN A N 1
ATOM 1435 C CA . ASN A 1 183 ? 6.582 -5.23 18.047 1 69.06 183 ASN A CA 1
ATOM 1436 C C . ASN A 1 183 ? 6.254 -3.873 17.438 1 69.06 183 ASN A C 1
ATOM 1438 O O . ASN A 1 183 ? 6.711 -2.84 17.922 1 69.06 183 ASN A O 1
ATOM 1442 N N . GLY A 1 184 ? 5.508 -3.893 16.391 1 66.69 184 GLY A N 1
ATOM 1443 C CA . GLY A 1 184 ? 5.156 -2.648 15.727 1 66.69 184 GLY A CA 1
ATOM 1444 C C . GLY A 1 184 ? 6.25 -2.139 14.805 1 66.69 184 GLY A C 1
ATOM 1445 O O . GLY A 1 184 ? 6.117 -1.065 14.211 1 66.69 184 GLY A O 1
ATOM 1446 N N . VAL A 1 185 ? 7.383 -2.838 14.867 1 67.69 185 VAL A N 1
ATOM 1447 C CA . VAL A 1 185 ? 8.492 -2.502 13.984 1 67.69 185 VAL A CA 1
ATOM 1448 C C . VAL A 1 185 ? 9 -3.764 13.289 1 67.69 185 VAL A C 1
ATOM 1450 O O . VAL A 1 185 ? 8.766 -4.879 13.758 1 67.69 185 VAL A O 1
ATOM 1453 N N . TYR A 1 186 ? 9.625 -3.568 12.203 1 69.31 186 TYR A N 1
ATOM 1454 C CA . TYR A 1 186 ? 10.172 -4.727 11.508 1 69.31 186 TYR A CA 1
ATOM 1455 C C . TYR A 1 186 ? 11.547 -5.094 12.062 1 69.31 186 TYR A C 1
ATOM 1457 O O . TYR A 1 186 ? 12.242 -4.246 12.625 1 69.31 186 TYR A O 1
ATOM 1465 N N . PRO A 1 187 ? 11.844 -6.41 11.906 1 64.62 187 PRO A N 1
ATOM 1466 C CA . PRO A 1 187 ? 13.141 -6.848 12.438 1 64.62 187 PRO A CA 1
ATOM 1467 C C . PRO A 1 187 ? 14.297 -5.996 11.922 1 64.62 187 PRO A C 1
ATOM 1469 O O . PRO A 1 187 ? 14.367 -5.688 10.734 1 64.62 187 PRO A O 1
ATOM 1472 N N . GLY A 1 188 ? 15.219 -5.645 12.773 1 58.03 188 GLY A N 1
ATOM 1473 C CA . GLY A 1 188 ? 16.375 -4.84 12.406 1 58.03 188 GLY A CA 1
ATOM 1474 C C . GLY A 1 188 ? 16.141 -3.35 12.594 1 58.03 188 GLY A C 1
ATOM 1475 O O . GLY A 1 188 ? 17.094 -2.562 12.562 1 58.03 188 GLY A O 1
ATOM 1476 N N . GLU A 1 189 ? 14.914 -3.117 12.609 1 55.81 189 GLU A N 1
ATOM 1477 C CA . GLU A 1 189 ? 14.586 -1.71 12.82 1 55.81 189 GLU A CA 1
ATOM 1478 C C . GLU A 1 189 ? 14.57 -1.364 14.305 1 55.81 189 GLU A C 1
ATOM 1480 O O . GLU A 1 189 ? 14.234 -0.241 14.688 1 55.81 189 GLU A O 1
ATOM 1485 N N . GLU A 1 190 ? 14.852 -2.438 15.078 1 47.56 190 GLU A N 1
ATOM 1486 C CA . GLU A 1 190 ? 14.805 -2.244 16.516 1 47.56 190 GLU A CA 1
ATOM 1487 C C . GLU A 1 190 ? 15.758 -1.142 16.969 1 47.56 190 GLU A C 1
ATOM 1489 O O . GLU A 1 190 ? 15.484 -0.417 17.922 1 47.56 190 GLU A O 1
ATOM 1494 N N . SER A 1 191 ? 17.016 -1.242 16.469 1 43.84 191 SER A N 1
ATOM 1495 C CA . SER A 1 191 ? 18.031 -0.329 16.984 1 43.84 191 SER A CA 1
ATOM 1496 C C . SER A 1 191 ? 17.609 1.125 16.797 1 43.84 191 SER A C 1
ATOM 1498 O O . SER A 1 191 ? 18.25 2.035 17.344 1 43.84 191 SER A O 1
ATOM 1500 N N . LEU A 1 192 ? 16.875 1.356 15.922 1 37.97 192 LEU A N 1
ATOM 1501 C CA . LEU A 1 192 ? 16.578 2.771 15.742 1 37.97 192 LEU A CA 1
ATOM 1502 C C . LEU A 1 192 ? 15.883 3.338 16.984 1 37.97 192 LEU A C 1
ATOM 1504 O O . LEU A 1 192 ? 16.031 4.523 17.297 1 37.97 192 LEU A O 1
ATOM 1508 N N . GLU A 1 193 ? 15.164 2.529 17.656 1 37.75 193 GLU A N 1
ATOM 1509 C CA . GLU A 1 193 ? 14.711 3.016 18.953 1 37.75 193 GLU A CA 1
ATOM 1510 C C . GLU A 1 193 ? 15.852 3.055 19.969 1 37.75 193 GLU A C 1
ATOM 1512 O O . GLU A 1 193 ? 15.906 3.947 20.812 1 37.75 193 GLU A O 1
ATOM 1517 N N . LYS A 1 194 ? 16.734 2.051 19.938 1 37 194 LYS A N 1
ATOM 1518 C CA . LYS A 1 194 ? 17.812 2.107 20.922 1 37 194 LYS A CA 1
ATOM 1519 C C . LYS A 1 194 ? 18.891 3.107 20.516 1 37 194 LYS A C 1
ATOM 1521 O O . LYS A 1 194 ? 19.797 3.406 21.297 1 37 194 LYS A O 1
ATOM 1526 N N . ALA A 1 195 ? 19.203 3.24 19.203 1 31.8 195 ALA A N 1
ATOM 1527 C CA . ALA A 1 195 ? 20.344 4.07 18.812 1 31.8 195 ALA A CA 1
ATOM 1528 C C . ALA A 1 195 ? 20.078 5.543 19.109 1 31.8 195 ALA A C 1
ATOM 1530 O O . ALA A 1 195 ? 20.938 6.398 18.859 1 31.8 195 ALA A O 1
ATOM 1531 N N . ALA A 1 196 ? 18.906 5.906 19.312 1 34.69 196 ALA A N 1
ATOM 1532 C CA . ALA A 1 196 ? 18.781 7.305 19.703 1 34.69 196 ALA A CA 1
ATOM 1533 C C . ALA A 1 196 ? 19.641 7.625 20.906 1 34.69 196 ALA A C 1
ATOM 1535 O O . ALA A 1 196 ? 19.688 8.766 21.375 1 34.69 196 ALA A O 1
ATOM 1536 N N . SER A 1 197 ? 20.094 6.543 21.469 1 30.12 197 SER A N 1
ATOM 1537 C CA . SER A 1 197 ? 21.031 6.957 22.516 1 30.12 197 SER A CA 1
ATOM 1538 C C . SER A 1 197 ? 22.422 7.203 21.938 1 30.12 197 SER A C 1
ATOM 1540 O O . SER A 1 197 ? 23.391 6.551 22.344 1 30.12 197 SER A O 1
ATOM 1542 N N . GLY A 1 198 ? 22.516 7.207 20.609 1 28.38 198 GLY A N 1
ATOM 1543 C CA . GLY A 1 198 ? 23.875 7.367 20.109 1 28.38 198 GLY A CA 1
ATOM 1544 C C . GLY A 1 198 ? 24.531 8.648 20.594 1 28.38 198 GLY A C 1
ATOM 1545 O O . GLY A 1 198 ? 23.875 9.539 21.109 1 28.38 198 GLY A O 1
ATOM 1546 N N . ASP A 1 199 ? 25.938 8.711 20.453 1 30.66 199 ASP A N 1
ATOM 1547 C CA . ASP A 1 199 ? 26.906 9.742 20.812 1 30.66 199 ASP A CA 1
ATOM 1548 C C . ASP A 1 199 ? 26.672 11.023 20.016 1 30.66 199 ASP A C 1
ATOM 1550 O O . ASP A 1 199 ? 26.547 10.977 18.781 1 30.66 199 ASP A O 1
ATOM 1554 N N . PRO A 1 200 ? 26.328 12.281 20.453 1 33.28 200 PRO A N 1
ATOM 1555 C CA . PRO A 1 200 ? 26.062 13.617 19.922 1 33.28 200 PRO A CA 1
ATOM 1556 C C . PRO A 1 200 ? 27.109 14.07 18.906 1 33.28 200 PRO A C 1
ATOM 1558 O O . PRO A 1 200 ? 26.953 15.117 18.281 1 33.28 200 PRO A O 1
ATOM 1561 N N . ASN A 1 201 ? 28.297 13.508 18.828 1 31.97 201 ASN A N 1
ATOM 1562 C CA . ASN A 1 201 ? 29.422 14.195 18.219 1 31.97 201 ASN A CA 1
ATOM 1563 C C . ASN A 1 201 ? 29.5 13.922 16.719 1 31.97 201 ASN A C 1
ATOM 1565 O O . ASN A 1 201 ? 30.484 14.258 16.062 1 31.97 201 ASN A O 1
ATOM 1569 N N . GLN A 1 202 ? 28.859 12.969 16.141 1 31.66 202 GLN A N 1
ATOM 1570 C CA . GLN A 1 202 ? 29.25 12.789 14.742 1 31.66 202 GLN A CA 1
ATOM 1571 C C . GLN A 1 202 ? 28.562 13.812 13.844 1 31.66 202 GLN A C 1
ATOM 1573 O O . GLN A 1 202 ? 27.359 14.055 13.977 1 31.66 202 GLN A O 1
ATOM 1578 N N . PRO A 1 203 ? 29.312 14.641 13.016 1 29.27 203 PRO A N 1
ATOM 1579 C CA . PRO A 1 203 ? 28.859 15.766 12.195 1 29.27 203 PRO A CA 1
ATOM 1580 C C . PRO A 1 203 ? 27.812 15.352 11.156 1 29.27 203 PRO A C 1
ATOM 1582 O O . PRO A 1 203 ? 27.844 14.227 10.656 1 29.27 203 PRO A O 1
ATOM 1585 N N . PRO A 1 204 ? 26.688 15.938 11.016 1 26.05 204 PRO A N 1
ATOM 1586 C CA . PRO A 1 204 ? 25.641 15.602 10.055 1 26.05 204 PRO A CA 1
ATOM 1587 C C . PRO A 1 204 ? 26.094 15.719 8.609 1 26.05 204 PRO A C 1
ATOM 1589 O O . PRO A 1 204 ? 26.812 16.656 8.25 1 26.05 204 PRO A O 1
ATOM 1592 N N . LYS A 1 205 ? 26.391 14.688 7.91 1 28.16 205 LYS A N 1
ATOM 1593 C CA . LYS A 1 205 ? 26.75 14.781 6.5 1 28.16 205 LYS A CA 1
ATOM 1594 C C . LYS A 1 205 ? 25.797 15.703 5.746 1 28.16 205 LYS A C 1
ATOM 1596 O O . LYS A 1 205 ? 24.594 15.688 6 1 28.16 205 LYS A O 1
ATOM 1601 N N . LYS A 1 206 ? 26.312 16.609 4.844 1 24.58 206 LYS A N 1
ATOM 1602 C CA . LYS A 1 206 ? 25.781 17.703 4.035 1 24.58 206 LYS A CA 1
ATOM 1603 C C . LYS A 1 206 ? 24.672 17.234 3.107 1 24.58 206 LYS A C 1
ATOM 1605 O O . LYS A 1 206 ? 24.906 16.391 2.238 1 24.58 206 LYS A O 1
ATOM 1610 N N . LEU A 1 207 ? 23.438 17.234 3.475 1 22.53 207 LEU A N 1
ATOM 1611 C CA . LEU A 1 207 ? 22.328 16.906 2.596 1 22.53 207 LEU A CA 1
ATOM 1612 C C . LEU A 1 207 ? 22.188 17.922 1.471 1 22.53 207 LEU A C 1
ATOM 1614 O O . LEU A 1 207 ? 22.172 19.125 1.722 1 22.53 207 LEU A O 1
ATOM 1618 N N . ASN A 1 208 ? 22.609 17.578 0.277 1 21.55 208 ASN A N 1
ATOM 1619 C CA . ASN A 1 208 ? 22.547 18.422 -0.914 1 21.55 208 ASN A CA 1
ATOM 1620 C C . ASN A 1 208 ? 21.172 19.062 -1.094 1 21.55 208 ASN A C 1
ATOM 1622 O O . ASN A 1 208 ? 20.156 18.422 -0.816 1 21.55 208 ASN A O 1
ATOM 1626 N N . ALA A 1 209 ? 20.984 20.406 -1.348 1 22.25 209 ALA A N 1
ATOM 1627 C CA . ALA A 1 209 ? 19.938 21.406 -1.436 1 22.25 209 ALA A CA 1
ATOM 1628 C C . ALA A 1 209 ? 19 21.125 -2.607 1 22.25 209 ALA A C 1
ATOM 1630 O O . ALA A 1 209 ? 19.422 21.141 -3.766 1 22.25 209 ALA A O 1
ATOM 1631 N N . ALA A 1 210 ? 18.062 20.266 -2.561 1 21.92 210 ALA A N 1
ATOM 1632 C CA . ALA A 1 210 ? 17.078 20.031 -3.619 1 21.92 210 ALA A CA 1
ATOM 1633 C C . ALA A 1 210 ? 16.219 21.266 -3.861 1 21.92 210 ALA A C 1
ATOM 1635 O O . ALA A 1 210 ? 15.688 21.859 -2.918 1 21.92 210 ALA A O 1
ATOM 1636 N N . PHE A 1 211 ? 16.344 22.062 -4.895 1 21.42 211 PHE A N 1
ATOM 1637 C CA . PHE A 1 211 ? 15.805 23.328 -5.352 1 21.42 211 PHE A CA 1
ATOM 1638 C C . PHE A 1 211 ? 14.32 23.219 -5.648 1 21.42 211 PHE A C 1
ATOM 1640 O O . PHE A 1 211 ? 13.875 22.234 -6.254 1 21.42 211 PHE A O 1
ATOM 1647 N N . PHE A 1 212 ? 13.422 23.781 -4.746 1 24.84 212 PHE A N 1
ATOM 1648 C CA . PHE A 1 212 ? 11.969 23.797 -4.738 1 24.84 212 PHE A CA 1
ATOM 1649 C C . PHE A 1 212 ? 11.43 24.891 -5.652 1 24.84 212 PHE A C 1
ATOM 1651 O O . PHE A 1 212 ? 11.828 26.062 -5.531 1 24.84 212 PHE A O 1
ATOM 1658 N N . THR A 1 213 ? 11.031 24.734 -6.898 1 23.97 213 THR A N 1
ATOM 1659 C CA . THR A 1 213 ? 10.547 25.859 -7.703 1 23.97 213 THR A CA 1
ATOM 1660 C C . THR A 1 213 ? 9.055 26.078 -7.477 1 23.97 213 THR A C 1
ATOM 1662 O O . THR A 1 213 ? 8.258 25.141 -7.617 1 23.97 213 THR A O 1
ATOM 1665 N N . VAL A 1 214 ? 8.539 27.047 -6.641 1 24.42 214 VAL A N 1
ATOM 1666 C CA . VAL A 1 214 ? 7.172 27.469 -6.359 1 24.42 214 VAL A CA 1
ATOM 1667 C C . VAL A 1 214 ? 6.609 28.234 -7.555 1 24.42 214 VAL A C 1
ATOM 1669 O O . VAL A 1 214 ? 7.164 29.266 -7.961 1 24.42 214 VAL A O 1
ATOM 1672 N N . HIS A 1 215 ? 5.844 27.609 -8.352 1 26.33 215 HIS A N 1
ATOM 1673 C CA . HIS A 1 215 ? 5.34 28.297 -9.531 1 26.33 215 HIS A CA 1
ATOM 1674 C C . HIS A 1 215 ? 4.066 29.078 -9.203 1 26.33 215 HIS A C 1
ATOM 1676 O O . HIS A 1 215 ? 3.078 28.5 -8.758 1 26.33 215 HIS A O 1
ATOM 1682 N N . THR A 1 216 ? 4.047 30.297 -8.469 1 25.33 216 THR A N 1
ATOM 1683 C CA . THR A 1 216 ? 2.883 31.156 -8.289 1 25.33 216 THR A CA 1
ATOM 1684 C C . THR A 1 216 ? 2.328 31.594 -9.641 1 25.33 216 THR A C 1
ATOM 1686 O O . THR A 1 216 ? 3.021 31.531 -10.656 1 25.33 216 THR A O 1
ATOM 1689 N N . LYS A 1 217 ? 0.984 31.922 -9.727 1 29.62 217 LYS A N 1
ATOM 1690 C CA . LYS A 1 217 ? 0.385 32.344 -10.992 1 29.62 217 LYS A CA 1
ATOM 1691 C C . LYS A 1 217 ? 1.386 33.125 -11.836 1 29.62 217 LYS A C 1
ATOM 1693 O O . LYS A 1 217 ? 1.421 33 -13.062 1 29.62 217 LYS A O 1
ATOM 1698 N N . ASN A 1 218 ? 1.639 34.375 -11.414 1 27.5 218 ASN A N 1
ATOM 1699 C CA . ASN A 1 218 ? 2.49 35.406 -12 1 27.5 218 ASN A CA 1
ATOM 1700 C C . ASN A 1 218 ? 3.963 35.156 -11.695 1 27.5 218 ASN A C 1
ATOM 1702 O O . ASN A 1 218 ? 4.387 35.219 -10.539 1 27.5 218 ASN A O 1
ATOM 1706 N N . GLY A 1 219 ? 5.07 34.75 -12.617 1 28.59 219 GLY A N 1
ATOM 1707 C CA . GLY A 1 219 ? 6.48 34.438 -12.727 1 28.59 219 GLY A CA 1
ATOM 1708 C C . GLY A 1 219 ? 6.965 33.5 -11.625 1 28.59 219 GLY A C 1
ATOM 1709 O O . GLY A 1 219 ? 6.23 33.219 -10.672 1 28.59 219 GLY A O 1
ATOM 1710 N N . SER A 1 220 ? 8.055 32.625 -11.875 1 29.81 220 SER A N 1
ATOM 1711 C CA . SER A 1 220 ? 8.805 31.688 -11.031 1 29.81 220 SER A CA 1
ATOM 1712 C C . SER A 1 220 ? 9.133 32.312 -9.68 1 29.81 220 SER A C 1
ATOM 1714 O O . SER A 1 220 ? 9.859 33.281 -9.602 1 29.81 220 SER A O 1
ATOM 1716 N N . ARG A 1 221 ? 8.117 32.656 -8.781 1 31.11 221 ARG A N 1
ATOM 1717 C CA . ARG A 1 221 ? 8.602 33.375 -7.602 1 31.11 221 ARG A CA 1
ATOM 1718 C C . ARG A 1 221 ? 9.203 32.406 -6.59 1 31.11 221 ARG A C 1
ATOM 1720 O O . ARG A 1 221 ? 8.742 31.266 -6.465 1 31.11 221 ARG A O 1
ATOM 1727 N N . ASP A 1 222 ? 10.414 32.594 -6.242 1 30.48 222 ASP A N 1
ATOM 1728 C CA . ASP A 1 222 ? 11.219 31.922 -5.234 1 30.48 222 ASP A CA 1
ATOM 1729 C C . ASP A 1 222 ? 10.453 31.781 -3.924 1 30.48 222 ASP A C 1
ATOM 1731 O O . ASP A 1 222 ? 9.617 32.625 -3.588 1 30.48 222 ASP A O 1
ATOM 1735 N N . LEU A 1 223 ? 10.344 30.672 -3.332 1 32.78 223 LEU A N 1
ATOM 1736 C CA . LEU A 1 223 ? 9.742 30.422 -2.029 1 32.78 223 LEU A CA 1
ATOM 1737 C C . LEU A 1 223 ? 9.977 31.594 -1.08 1 32.78 223 LEU A C 1
ATOM 1739 O O . LEU A 1 223 ? 9.07 31.984 -0.345 1 32.78 223 LEU A O 1
ATOM 1743 N N . ALA A 1 224 ? 11.078 32.188 -1.211 1 33.12 224 ALA A N 1
ATOM 1744 C CA . ALA A 1 224 ? 11.453 33.344 -0.369 1 33.12 224 ALA A CA 1
ATOM 1745 C C . ALA A 1 224 ? 10.516 34.5 -0.583 1 33.12 224 ALA A C 1
ATOM 1747 O O . ALA A 1 224 ? 10.102 35.156 0.378 1 33.12 224 ALA A O 1
ATOM 1748 N N . GLU A 1 225 ? 10.219 34.594 -1.788 1 36.44 225 GLU A N 1
ATOM 1749 C CA . GLU A 1 225 ? 9.367 35.75 -2.119 1 36.44 225 GLU A CA 1
ATOM 1750 C C . GLU A 1 225 ? 7.941 35.531 -1.625 1 36.44 225 GLU A C 1
ATOM 1752 O O . GLU A 1 225 ? 7.289 36.469 -1.175 1 36.44 225 GLU A O 1
ATOM 1757 N N . LEU A 1 226 ? 7.488 34.344 -1.647 1 35.56 226 LEU A N 1
ATOM 1758 C CA . LEU A 1 226 ? 6.145 34.062 -1.153 1 35.56 226 LEU A CA 1
ATOM 1759 C C . LEU A 1 226 ? 6.086 34.188 0.366 1 35.56 226 LEU A C 1
ATOM 1761 O O . LEU A 1 226 ? 5.141 34.75 0.91 1 35.56 226 LEU A O 1
ATOM 1765 N N . MET A 1 227 ? 6.957 33.812 1.004 1 37.91 227 MET A N 1
ATOM 1766 C CA . MET A 1 227 ? 7.051 33.969 2.451 1 37.91 227 MET A CA 1
ATOM 1767 C C . MET A 1 227 ? 7.211 35.438 2.824 1 37.91 227 MET A C 1
ATOM 1769 O O . MET A 1 227 ? 6.691 35.875 3.848 1 37.91 227 MET A O 1
ATOM 1773 N N . ALA A 1 228 ? 7.945 36.188 2.092 1 38.41 228 ALA A N 1
ATOM 1774 C CA . ALA A 1 228 ? 8.242 37.594 2.311 1 38.41 228 ALA A CA 1
ATOM 1775 C C . ALA A 1 228 ? 7.004 38.438 2.053 1 38.41 228 ALA A C 1
ATOM 1777 O O . ALA A 1 228 ? 6.945 39.594 2.484 1 38.41 228 ALA A O 1
ATOM 1778 N N . SER A 1 229 ? 6.176 37.938 1.183 1 36.38 229 SER A N 1
ATOM 1779 C CA . SER A 1 229 ? 5.047 38.812 0.873 1 36.38 229 SER A CA 1
ATOM 1780 C C . SER A 1 229 ? 3.975 38.719 1.953 1 36.38 229 SER A C 1
ATOM 1782 O O . SER A 1 229 ? 2.896 39.312 1.809 1 36.38 229 SER A O 1
ATOM 1784 N N . ARG A 1 230 ? 4.082 37.906 2.93 1 34.59 230 ARG A N 1
ATOM 1785 C CA . ARG A 1 230 ? 3.074 37.781 3.982 1 34.59 230 ARG A CA 1
ATOM 1786 C C . ARG A 1 230 ? 3.137 39 4.914 1 34.59 230 ARG A C 1
ATOM 1788 O O . ARG A 1 230 ? 4.199 39.344 5.445 1 34.59 230 ARG A O 1
ATOM 1795 N N . PRO A 1 231 ? 2.111 39.781 4.934 1 33.5 231 PRO A N 1
ATOM 1796 C CA . PRO A 1 231 ? 2.131 40.969 5.812 1 33.5 231 PRO A CA 1
ATOM 1797 C C . PRO A 1 231 ? 2.555 40.625 7.238 1 33.5 231 PRO A C 1
ATOM 1799 O O . PRO A 1 231 ? 2.346 39.5 7.699 1 33.5 231 PRO A O 1
ATOM 1802 N N . ALA A 1 232 ? 3.576 41.188 7.789 1 32.44 232 ALA A N 1
ATOM 1803 C CA . ALA A 1 232 ? 3.994 41.156 9.188 1 32.44 232 ALA A CA 1
ATOM 1804 C C . ALA A 1 232 ? 2.787 41.125 10.125 1 32.44 232 ALA A C 1
ATOM 1806 O O . ALA A 1 232 ? 1.754 41.719 9.836 1 32.44 232 ALA A O 1
ATOM 1807 N N . PRO A 1 233 ? 2.668 40.062 10.922 1 29.83 233 PRO A N 1
ATOM 1808 C CA . PRO A 1 233 ? 1.524 40.25 11.82 1 29.83 233 PRO A CA 1
ATOM 1809 C C . PRO A 1 233 ? 1.388 41.688 12.32 1 29.83 233 PRO A C 1
ATOM 1811 O O . PRO A 1 233 ? 2.381 42.406 12.398 1 29.83 233 PRO A O 1
ATOM 1814 N N . PRO A 1 234 ? 0.303 42.312 12.266 1 28.86 234 PRO A N 1
ATOM 1815 C CA . PRO A 1 234 ? 0.183 43.719 12.594 1 28.86 234 PRO A CA 1
ATOM 1816 C C . PRO A 1 234 ? 0.998 44.125 13.82 1 28.86 234 PRO A C 1
ATOM 1818 O O . PRO A 1 234 ? 1.51 45.25 13.891 1 28.86 234 PRO A O 1
ATOM 1821 N N . GLY A 1 235 ? 1.036 43.406 14.844 1 32.47 235 GLY A N 1
ATOM 1822 C CA . GLY A 1 235 ? 1.391 43.906 16.156 1 32.47 235 GLY A CA 1
ATOM 1823 C C . GLY A 1 235 ? 2.889 44.031 16.375 1 32.47 235 GLY A C 1
ATOM 1824 O O . GLY A 1 235 ? 3.352 44.156 17.5 1 32.47 235 GLY A O 1
ATOM 1825 N N . ALA A 1 236 ? 3.695 43.625 15.359 1 32.09 236 ALA A N 1
ATOM 1826 C CA . ALA A 1 236 ? 5.105 43.844 15.656 1 32.09 236 ALA A CA 1
ATOM 1827 C C . ALA A 1 236 ? 5.395 45.344 15.805 1 32.09 236 ALA A C 1
ATOM 1829 O O . ALA A 1 236 ? 5.258 46.094 14.844 1 32.09 236 ALA A O 1
ATOM 1830 N N . THR A 1 237 ? 5.191 45.75 17.047 1 30.25 237 THR A N 1
ATOM 1831 C CA . THR A 1 237 ? 5.414 47.094 17.547 1 30.25 237 THR A CA 1
ATOM 1832 C C . THR A 1 237 ? 6.746 47.656 17.031 1 30.25 237 THR A C 1
ATOM 1834 O O . THR A 1 237 ? 7.742 46.938 17 1 30.25 237 THR A O 1
ATOM 1837 N N . GLU A 1 238 ? 6.723 48.656 16.172 1 32.5 238 GLU A N 1
ATOM 1838 C CA . GLU A 1 238 ? 7.762 49.562 15.727 1 32.5 238 GLU A CA 1
ATOM 1839 C C . GLU A 1 238 ? 8.688 49.969 16.875 1 32.5 238 GLU A C 1
ATOM 1841 O O . GLU A 1 238 ? 8.234 50.5 17.891 1 32.5 238 GLU A O 1
ATOM 1846 N N . THR A 1 239 ? 9.711 49.156 17.156 1 28.72 239 THR A N 1
ATOM 1847 C CA . THR A 1 239 ? 10.664 49.594 18.156 1 28.72 239 THR A CA 1
ATOM 1848 C C . THR A 1 239 ? 10.969 51.094 17.969 1 28.72 239 THR A C 1
ATOM 1850 O O . THR A 1 239 ? 11.266 51.531 16.859 1 28.72 239 THR A O 1
ATOM 1853 N N . VAL A 1 240 ? 10.445 51.906 18.922 1 31.27 240 VAL A N 1
ATOM 1854 C CA . VAL A 1 240 ? 10.617 53.344 19.188 1 31.27 240 VAL A CA 1
ATOM 1855 C C . VAL A 1 240 ? 12.094 53.688 19.141 1 31.27 240 VAL A C 1
ATOM 1857 O O . VAL A 1 240 ? 12.93 53.031 19.766 1 31.27 240 VAL A O 1
ATOM 1860 N N . GLU A 1 241 ? 12.477 54.25 17.984 1 30.55 241 GLU A N 1
ATOM 1861 C CA . GLU A 1 241 ? 13.773 54.938 17.844 1 30.55 241 GLU A CA 1
ATOM 1862 C C . GLU A 1 241 ? 14.133 55.719 19.109 1 30.55 241 GLU A C 1
ATOM 1864 O O . GLU A 1 241 ? 13.383 56.594 19.531 1 30.55 241 GLU A O 1
ATOM 1869 N N . ALA A 1 242 ? 14.883 55.094 20.062 1 31.11 242 ALA A N 1
ATOM 1870 C CA . ALA A 1 242 ? 15.414 55.781 21.234 1 31.11 242 ALA A CA 1
ATOM 1871 C C . ALA A 1 242 ? 16.094 57.094 20.844 1 31.11 242 ALA A C 1
ATOM 1873 O O . ALA A 1 242 ? 16.906 57.125 19.922 1 31.11 242 ALA A O 1
ATOM 1874 N N . GLU A 1 243 ? 15.352 58.094 20.984 1 29.27 243 GLU A N 1
ATOM 1875 C CA . GLU A 1 243 ? 15.883 59.469 20.938 1 29.27 243 GLU A CA 1
ATOM 1876 C C . GLU A 1 243 ? 17.219 59.562 21.641 1 29.27 243 GLU A C 1
ATOM 1878 O O . GLU A 1 243 ? 17.375 59.125 22.781 1 29.27 243 GLU A O 1
ATOM 1883 N N . LYS A 1 244 ? 18.281 59.594 20.875 1 35.88 244 LYS A N 1
ATOM 1884 C CA . LYS A 1 244 ? 19.594 59.969 21.391 1 35.88 244 LYS A CA 1
ATOM 1885 C C . LYS A 1 244 ? 19.484 61.125 22.391 1 35.88 244 LYS A C 1
ATOM 1887 O O . LYS A 1 244 ? 18.844 62.125 22.109 1 35.88 244 LYS A O 1
ATOM 1892 N N . PRO A 1 245 ? 19.641 60.781 23.719 1 29.42 245 PRO A N 1
ATOM 1893 C CA . PRO A 1 245 ? 19.656 61.875 24.688 1 29.42 245 PRO A CA 1
ATOM 1894 C C . PRO A 1 245 ? 20.516 63.031 24.234 1 29.42 245 PRO A C 1
ATOM 1896 O O . PRO A 1 245 ? 21.484 62.875 23.5 1 29.42 245 PRO A O 1
ATOM 1899 N N . ASN A 1 246 ? 19.844 64.188 23.859 1 30.88 246 ASN A N 1
ATOM 1900 C CA . ASN A 1 246 ? 20.5 65.438 23.75 1 30.88 246 ASN A CA 1
ATOM 1901 C C . ASN A 1 246 ? 21.516 65.688 24.891 1 30.88 246 ASN A C 1
ATOM 1903 O O . ASN A 1 246 ? 21.125 65.812 26.047 1 30.88 246 ASN A O 1
ATOM 1907 N N . THR A 1 247 ? 22.594 64.812 25.031 1 26.59 247 THR A N 1
ATOM 1908 C CA . THR A 1 247 ? 23.641 65.25 25.938 1 26.59 247 THR A CA 1
ATOM 1909 C C . THR A 1 247 ? 23.969 66.688 25.688 1 26.59 247 THR A C 1
ATOM 1911 O O . THR A 1 247 ? 24.5 67.062 24.625 1 26.59 247 THR A O 1
ATOM 1914 N N . THR A 1 248 ? 23.156 67.625 26.297 1 24.92 248 THR A N 1
ATOM 1915 C CA . THR A 1 248 ? 23.844 68.812 26.781 1 24.92 248 THR A CA 1
ATOM 1916 C C . THR A 1 248 ? 24.984 68.438 27.719 1 24.92 248 THR A C 1
ATOM 1918 O O . THR A 1 248 ? 24.812 67.625 28.625 1 24.92 248 THR A O 1
ATOM 1921 N N . MET B 1 1 ? -10.094 0.074 -1.698 1 43.19 1 MET B N 1
ATOM 1922 C CA . MET B 1 1 ? -9.5 0.943 -0.685 1 43.19 1 MET B CA 1
ATOM 1923 C C . MET B 1 1 ? -8.234 1.613 -1.211 1 43.19 1 MET B C 1
ATOM 1925 O O . MET B 1 1 ? -7.898 2.725 -0.798 1 43.19 1 MET B O 1
ATOM 1929 N N . GLY B 1 2 ? -7.574 0.994 -2.344 1 54.97 2 GLY B N 1
ATOM 1930 C CA . GLY B 1 2 ? -6.344 1.59 -2.84 1 54.97 2 GLY B CA 1
ATOM 1931 C C . GLY B 1 2 ? -6.578 2.797 -3.727 1 54.97 2 GLY B C 1
ATOM 1932 O O . GLY B 1 2 ? -5.77 3.725 -3.752 1 54.97 2 GLY B O 1
ATOM 1933 N N . GLY B 1 3 ? -7.797 2.881 -4.203 1 64.12 3 GLY B N 1
ATOM 1934 C CA . GLY B 1 3 ? -7.957 3.945 -5.18 1 64.12 3 GLY B CA 1
ATOM 1935 C C . GLY B 1 3 ? -8.609 5.188 -4.609 1 64.12 3 GLY B C 1
ATOM 1936 O O . GLY B 1 3 ? -8.477 6.277 -5.168 1 64.12 3 GLY B O 1
ATOM 1937 N N . GLY B 1 4 ? -9.25 5.047 -3.502 1 83.38 4 GLY B N 1
ATOM 1938 C CA . GLY B 1 4 ? -9.914 6.207 -2.928 1 83.38 4 GLY B CA 1
ATOM 1939 C C . GLY B 1 4 ? -9.125 6.855 -1.806 1 83.38 4 GLY B C 1
ATOM 1940 O O . GLY B 1 4 ? -8.086 6.336 -1.392 1 83.38 4 GLY B O 1
ATOM 1941 N N . MET B 1 5 ? -9.625 8.086 -1.453 1 94.75 5 MET B N 1
ATOM 1942 C CA . MET B 1 5 ? -8.992 8.75 -0.319 1 94.75 5 MET B CA 1
ATOM 1943 C C . MET B 1 5 ? -9.578 8.266 0.999 1 94.75 5 MET B C 1
ATOM 1945 O O . MET B 1 5 ? -10.711 7.781 1.035 1 94.75 5 MET B O 1
ATOM 1949 N N . SER B 1 6 ? -8.727 8.289 2.051 1 95.88 6 SER B N 1
ATOM 1950 C CA . SER B 1 6 ? -9.125 7.895 3.4 1 95.88 6 SER B CA 1
ATOM 1951 C C . SER B 1 6 ? -9.07 9.078 4.359 1 95.88 6 SER B C 1
ATOM 1953 O O . SER B 1 6 ? -8.117 9.859 4.34 1 95.88 6 SER B O 1
ATOM 1955 N N . ARG B 1 7 ? -10.125 9.172 5.074 1 97.69 7 ARG B N 1
ATOM 1956 C CA . ARG B 1 7 ? -10.133 10.188 6.117 1 97.69 7 ARG B CA 1
ATOM 1957 C C . ARG B 1 7 ? -9.359 9.727 7.348 1 97.69 7 ARG B C 1
ATOM 1959 O O . ARG B 1 7 ? -9.617 8.641 7.871 1 97.69 7 ARG B O 1
ATOM 1966 N N . VAL B 1 8 ? -8.438 10.547 7.84 1 98.31 8 VAL B N 1
ATOM 1967 C CA . VAL B 1 8 ? -7.621 10.211 9 1 98.31 8 VAL B CA 1
ATOM 1968 C C . VAL B 1 8 ? -8.164 10.914 10.242 1 98.31 8 VAL B C 1
ATOM 1970 O O . VAL B 1 8 ? -8.156 10.352 11.336 1 98.31 8 VAL B O 1
ATOM 1973 N N . MET B 1 9 ? -8.523 12.094 10.109 1 97.69 9 MET B N 1
ATOM 1974 C CA . MET B 1 9 ? -9.203 12.922 11.102 1 97.69 9 MET B CA 1
ATOM 1975 C C . MET B 1 9 ? -9.906 14.094 10.43 1 97.69 9 MET B C 1
ATOM 1977 O O . MET B 1 9 ? -9.789 14.289 9.219 1 97.69 9 MET B O 1
ATOM 1981 N N . PRO B 1 10 ? -10.727 14.852 11.172 1 98.06 10 PRO B N 1
ATOM 1982 C CA . PRO B 1 10 ? -11.484 15.914 10.508 1 98.06 10 PRO B CA 1
ATOM 1983 C C . PRO B 1 10 ? -10.602 16.844 9.68 1 98.06 10 PRO B C 1
ATOM 1985 O O . PRO B 1 10 ? -9.648 17.422 10.195 1 98.06 10 PRO B O 1
ATOM 1988 N N . GLY B 1 11 ? -10.93 16.828 8.422 1 98.19 11 GLY B N 1
ATOM 1989 C CA . GLY B 1 11 ? -10.25 17.766 7.531 1 98.19 11 GLY B CA 1
ATOM 1990 C C . GLY B 1 11 ? -8.977 17.188 6.938 1 98.19 11 GLY B C 1
ATOM 1991 O O . GLY B 1 11 ? -8.297 17.859 6.152 1 98.19 11 GLY B O 1
ATOM 1992 N N . ILE B 1 12 ? -8.625 15.992 7.273 1 98.81 12 ILE B N 1
ATOM 1993 C CA . ILE B 1 12 ? -7.371 15.406 6.812 1 98.81 12 ILE B CA 1
ATOM 1994 C C . ILE B 1 12 ? -7.656 14.117 6.039 1 98.81 12 ILE B C 1
ATOM 1996 O O . ILE B 1 12 ? -8.172 13.148 6.598 1 98.81 12 ILE B O 1
ATOM 2000 N N . TYR B 1 13 ? -7.27 14.125 4.777 1 98.62 13 TYR B N 1
ATOM 2001 C CA . TYR B 1 13 ? -7.445 12.977 3.898 1 98.62 13 TYR B CA 1
ATOM 2002 C C . TYR B 1 13 ? -6.121 12.562 3.262 1 98.62 13 TYR B C 1
ATOM 2004 O O . TYR B 1 13 ? -5.293 13.422 2.939 1 98.62 13 TYR B O 1
ATOM 2012 N N . VAL B 1 14 ? -5.977 11.242 3.098 1 98.31 14 VAL B N 1
ATOM 2013 C CA . VAL B 1 14 ? -4.785 10.68 2.465 1 98.31 14 VAL B CA 1
ATOM 2014 C C . VAL B 1 14 ? -5.195 9.828 1.266 1 98.31 14 VAL B C 1
ATOM 2016 O O . VAL B 1 14 ? -6.184 9.094 1.325 1 98.31 14 VAL B O 1
ATOM 2019 N N . GLY B 1 15 ? -4.441 9.938 0.203 1 95.25 15 GLY B N 1
ATOM 2020 C CA . GLY B 1 15 ? -4.758 9.117 -0.958 1 95.25 15 GLY B CA 1
ATOM 2021 C C . GLY B 1 15 ? -3.676 9.148 -2.02 1 95.25 15 GLY B C 1
ATOM 2022 O O . GLY B 1 15 ? -2.545 9.555 -1.751 1 95.25 15 GLY B O 1
ATOM 2023 N N . GLY B 1 16 ? -4.039 8.594 -3.191 1 92.12 16 GLY B N 1
ATOM 2024 C CA . GLY B 1 16 ? -3.15 8.594 -4.344 1 92.12 16 GLY B CA 1
ATOM 2025 C C . GLY B 1 16 ? -3.568 9.578 -5.422 1 92.12 16 GLY B C 1
ATOM 2026 O O . GLY B 1 16 ? -4.445 10.414 -5.199 1 92.12 16 GLY B O 1
ATOM 2027 N N . LEU B 1 17 ? -2.861 9.469 -6.516 1 90.94 17 LEU B N 1
ATOM 2028 C CA . LEU B 1 17 ? -3.113 10.359 -7.641 1 90.94 17 LEU B CA 1
ATOM 2029 C C . LEU B 1 17 ? -4.539 10.195 -8.156 1 90.94 17 LEU B C 1
ATOM 2031 O O . LEU B 1 17 ? -5.16 11.172 -8.594 1 90.94 17 LEU B O 1
ATOM 2035 N N . THR B 1 18 ? -5.055 9.016 -8.125 1 87.06 18 THR B N 1
ATOM 2036 C CA . THR B 1 18 ? -6.414 8.758 -8.586 1 87.06 18 THR B CA 1
ATOM 2037 C C . THR B 1 18 ? -7.422 9.578 -7.789 1 87.06 18 THR B C 1
ATOM 2039 O O . THR B 1 18 ? -8.367 10.141 -8.352 1 87.06 18 THR B O 1
ATOM 2042 N N . ALA B 1 19 ? -7.23 9.641 -6.523 1 92.25 19 ALA B N 1
ATOM 2043 C CA . ALA B 1 19 ? -8.102 10.453 -5.68 1 92.25 19 ALA B CA 1
ATOM 2044 C C . ALA B 1 19 ? -7.953 11.938 -6.008 1 92.25 19 ALA B C 1
ATOM 2046 O O . ALA B 1 19 ? -8.945 12.664 -6.086 1 92.25 19 ALA B O 1
ATOM 2047 N N . ALA B 1 20 ? -6.785 12.328 -6.219 1 94.25 20 ALA B N 1
ATOM 2048 C CA . ALA B 1 20 ? -6.496 13.742 -6.477 1 94.25 20 ALA B CA 1
ATOM 2049 C C . ALA B 1 20 ? -7.07 14.18 -7.82 1 94.25 20 ALA B C 1
ATOM 2051 O O . ALA B 1 20 ? -7.375 15.359 -8.016 1 94.25 20 ALA B O 1
ATOM 2052 N N . LYS B 1 21 ? -7.258 13.273 -8.703 1 91.38 21 LYS B N 1
ATOM 2053 C CA . LYS B 1 21 ? -7.77 13.594 -10.031 1 91.38 21 LYS B CA 1
ATOM 2054 C C . LYS B 1 21 ? -9.289 13.43 -10.086 1 91.38 21 LYS B C 1
ATOM 2056 O O . LYS B 1 21 ? -9.914 13.781 -11.086 1 91.38 21 LYS B O 1
ATOM 2061 N N . SER B 1 22 ? -9.852 12.906 -9.086 1 92.06 22 SER B N 1
ATOM 2062 C CA . SER B 1 22 ? -11.289 12.648 -9.078 1 92.06 22 SER B CA 1
ATOM 2063 C C . SER B 1 22 ? -12.062 13.852 -8.539 1 92.06 22 SER B C 1
ATOM 2065 O O . SER B 1 22 ? -12.203 14.016 -7.328 1 92.06 22 SER B O 1
ATOM 2067 N N . GLN B 1 23 ? -12.664 14.531 -9.469 1 93.69 23 GLN B N 1
ATOM 2068 C CA . GLN B 1 23 ? -13.477 15.664 -9.055 1 93.69 23 GLN B CA 1
ATOM 2069 C C . GLN B 1 23 ? -14.633 15.219 -8.164 1 93.69 23 GLN B C 1
ATOM 2071 O O . GLN B 1 23 ? -15.023 15.93 -7.242 1 93.69 23 GLN B O 1
ATOM 2076 N N . ILE B 1 24 ? -15.102 14.094 -8.469 1 92.56 24 ILE B N 1
ATOM 2077 C CA . ILE B 1 24 ? -16.219 13.555 -7.688 1 92.56 24 ILE B CA 1
ATOM 2078 C C . ILE B 1 24 ? -15.773 13.359 -6.234 1 92.56 24 ILE B C 1
ATOM 2080 O O . ILE B 1 24 ? -16.469 13.805 -5.309 1 92.56 24 ILE B O 1
ATOM 2084 N N . GLN B 1 25 ? -14.641 12.805 -6.027 1 93.38 25 GLN B N 1
ATOM 2085 C CA . GLN B 1 25 ? -14.164 12.586 -4.664 1 93.38 25 GLN B CA 1
ATOM 2086 C C . GLN B 1 25 ? -13.812 13.914 -3.99 1 93.38 25 GLN B C 1
ATOM 2088 O O . GLN B 1 25 ? -14.133 14.125 -2.818 1 93.38 25 GLN B O 1
ATOM 2093 N N . LEU B 1 26 ? -13.18 14.734 -4.723 1 96.56 26 LEU B N 1
ATOM 2094 C CA . LEU B 1 26 ? -12.781 16.016 -4.168 1 96.56 26 LEU B CA 1
ATOM 2095 C C . LEU B 1 26 ? -14 16.812 -3.705 1 96.56 26 LEU B C 1
ATOM 2097 O O . LEU B 1 26 ? -13.969 17.438 -2.639 1 96.56 26 LEU B O 1
ATOM 2101 N N . ASN B 1 27 ? -15.008 16.766 -4.469 1 96.31 27 ASN B N 1
ATOM 2102 C CA . ASN B 1 27 ? -16.219 17.484 -4.121 1 96.31 27 ASN B CA 1
ATOM 2103 C C . ASN B 1 27 ? -16.969 16.812 -2.969 1 96.31 27 ASN B C 1
ATOM 2105 O O . ASN B 1 27 ? -17.438 17.484 -2.055 1 96.31 27 ASN B O 1
ATOM 2109 N N . THR B 1 28 ? -17.047 15.547 -3.053 1 95.94 28 THR B N 1
ATOM 2110 C CA . THR B 1 28 ? -17.75 14.781 -2.033 1 95.94 28 THR B CA 1
ATOM 2111 C C . THR B 1 28 ? -17.156 15.047 -0.651 1 95.94 28 THR B C 1
ATOM 2113 O O . THR B 1 28 ? -17.891 15.164 0.332 1 95.94 28 THR B O 1
ATOM 2116 N N . HIS B 1 29 ? -15.836 15.195 -0.584 1 96.56 29 HIS B N 1
ATOM 2117 C CA . HIS B 1 29 ? -15.164 15.352 0.699 1 96.56 29 HIS B CA 1
ATOM 2118 C C . HIS B 1 29 ? -14.789 16.812 0.945 1 96.56 29 HIS B C 1
ATOM 2120 O O . HIS B 1 29 ? -14.047 17.109 1.884 1 96.56 29 HIS B O 1
ATOM 2126 N N . GLN B 1 30 ? -15.242 17.672 0.034 1 97.31 30 GLN B N 1
ATOM 2127 C CA . GLN B 1 30 ? -15.055 19.109 0.16 1 97.31 30 GLN B CA 1
ATOM 2128 C C . GLN B 1 30 ? -13.578 19.453 0.336 1 97.31 30 GLN B C 1
ATOM 2130 O O . GLN B 1 30 ? -13.219 20.234 1.217 1 97.31 30 GLN B O 1
ATOM 2135 N N . ILE B 1 31 ? -12.828 18.828 -0.448 1 98.25 31 ILE B N 1
ATOM 2136 C CA . ILE B 1 31 ? -11.398 19.109 -0.433 1 98.25 31 ILE B CA 1
ATOM 2137 C C . ILE B 1 31 ? -11.148 20.531 -0.961 1 98.25 31 ILE B C 1
ATOM 2139 O O . ILE B 1 31 ? -11.594 20.875 -2.059 1 98.25 31 ILE B O 1
ATOM 2143 N N . THR B 1 32 ? -10.43 21.328 -0.215 1 97.81 32 THR B N 1
ATOM 2144 C CA . THR B 1 32 ? -10.117 22.688 -0.602 1 97.81 32 THR B CA 1
ATOM 2145 C C . THR B 1 32 ? -8.625 22.844 -0.894 1 97.81 32 THR B C 1
ATOM 2147 O O . THR B 1 32 ? -8.211 23.797 -1.56 1 97.81 32 THR B O 1
ATOM 2150 N N . HIS B 1 33 ? -7.812 22 -0.333 1 97.19 33 HIS B N 1
ATOM 2151 C CA . HIS B 1 33 ? -6.359 22.047 -0.44 1 97.19 33 HIS B CA 1
ATOM 2152 C C . HIS B 1 33 ? -5.805 20.719 -0.929 1 97.19 33 HIS B C 1
ATOM 2154 O O . HIS B 1 33 ? -6.281 19.656 -0.521 1 97.19 33 HIS B O 1
ATOM 2160 N N . LEU B 1 34 ? -4.844 20.781 -1.841 1 97.44 34 LEU B N 1
ATOM 2161 C CA . LEU B 1 34 ? -4.117 19.609 -2.309 1 97.44 34 LEU B CA 1
ATOM 2162 C C . LEU B 1 34 ? -2.641 19.703 -1.936 1 97.44 34 LEU B C 1
ATOM 2164 O O . LEU B 1 34 ? -1.944 20.625 -2.359 1 97.44 34 LEU B O 1
ATOM 2168 N N . CYS B 1 35 ? -2.205 18.797 -1.099 1 97.56 35 CYS B N 1
ATOM 2169 C CA . CYS B 1 35 ? -0.791 18.609 -0.794 1 97.56 35 CYS B CA 1
ATOM 2170 C C . CYS B 1 35 ? -0.212 17.453 -1.591 1 97.56 35 CYS B C 1
ATOM 2172 O O . CYS B 1 35 ? -0.43 16.281 -1.247 1 97.56 35 CYS B O 1
ATOM 2174 N N . THR B 1 36 ? 0.545 17.766 -2.598 1 96.19 36 THR B N 1
ATOM 2175 C CA . THR B 1 36 ? 1.025 16.797 -3.574 1 96.19 36 THR B CA 1
ATOM 2176 C C . THR B 1 36 ? 2.49 16.453 -3.316 1 96.19 36 THR B C 1
ATOM 2178 O O . THR B 1 36 ? 3.346 17.344 -3.285 1 96.19 36 THR B O 1
ATOM 2181 N N . VAL B 1 37 ? 2.787 15.156 -3.096 1 96.38 37 VAL B N 1
ATOM 2182 C CA . VAL B 1 37 ? 4.148 14.68 -2.881 1 96.3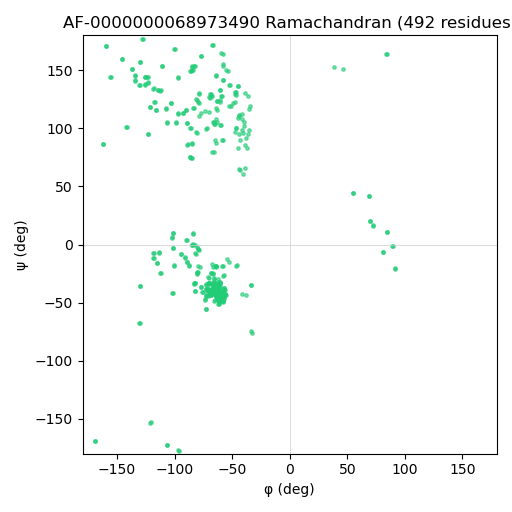8 37 VAL B CA 1
ATOM 2183 C C . VAL B 1 37 ? 4.492 13.609 -3.912 1 96.38 37 VAL B C 1
ATOM 2185 O O . VAL B 1 37 ? 4.254 12.422 -3.684 1 96.38 37 VAL B O 1
ATOM 2188 N N . ILE B 1 38 ? 5.121 13.953 -5.008 1 92.5 38 ILE B N 1
ATOM 2189 C CA . ILE B 1 38 ? 5.371 13.023 -6.102 1 92.5 38 ILE B CA 1
ATOM 2190 C C . ILE B 1 38 ? 6.715 13.344 -6.754 1 92.5 38 ILE B C 1
ATOM 2192 O O . ILE B 1 38 ? 7.309 14.391 -6.484 1 92.5 38 ILE B O 1
ATOM 2196 N N . HIS B 1 39 ? 7.234 12.32 -7.457 1 86 39 HIS B N 1
ATOM 2197 C CA . HIS B 1 39 ? 8.484 12.508 -8.18 1 86 39 HIS B CA 1
ATOM 2198 C C . HIS B 1 39 ? 8.273 13.375 -9.422 1 86 39 HIS B C 1
ATOM 2200 O O . HIS B 1 39 ? 9.031 14.312 -9.664 1 86 39 HIS B O 1
ATOM 2206 N N . GLU B 1 40 ? 7.344 12.898 -10.242 1 77.5 40 GLU B N 1
ATOM 2207 C CA . GLU B 1 40 ? 7.141 13.609 -11.5 1 77.5 40 GLU B CA 1
ATOM 2208 C C . GLU B 1 40 ? 5.965 14.578 -11.398 1 77.5 40 GLU B C 1
ATOM 2210 O O . GLU B 1 40 ? 4.992 14.312 -10.695 1 77.5 40 GLU B O 1
ATOM 2215 N N . GLY B 1 41 ? 6.211 15.555 -12.023 1 70 41 GLY B N 1
ATOM 2216 C CA . GLY B 1 41 ? 5.203 16.609 -11.992 1 70 41 GLY B CA 1
ATOM 2217 C C . GLY B 1 41 ? 3.861 16.172 -12.539 1 70 41 GLY B C 1
ATOM 2218 O O . GLY B 1 41 ? 3.803 15.406 -13.508 1 70 41 GLY B O 1
ATOM 2219 N N . VAL B 1 42 ? 2.92 16.312 -11.719 1 76.19 42 VAL B N 1
ATOM 2220 C CA . VAL B 1 42 ? 1.532 16.141 -12.133 1 76.19 42 VAL B CA 1
ATOM 2221 C C . VAL B 1 42 ? 0.811 17.484 -12.094 1 76.19 42 VAL B C 1
ATOM 2223 O O . VAL B 1 42 ? 1.088 18.312 -11.227 1 76.19 42 VAL B O 1
ATOM 2226 N N . HIS B 1 43 ? 0.133 17.75 -13.117 1 75.5 43 HIS B N 1
ATOM 2227 C CA . HIS B 1 43 ? -0.712 18.938 -13.133 1 75.5 43 HIS B CA 1
ATOM 2228 C C . HIS B 1 43 ? -2.133 18.609 -12.688 1 75.5 43 HIS B C 1
ATOM 2230 O O . HIS B 1 43 ? -2.795 17.766 -13.289 1 75.5 43 HIS B O 1
ATOM 2236 N N . LEU B 1 44 ? -2.424 19.172 -11.555 1 81.06 44 LEU B N 1
ATOM 2237 C CA . LEU B 1 44 ? -3.785 18.984 -11.062 1 81.06 44 LEU B CA 1
ATOM 2238 C C . LEU B 1 44 ? -4.598 20.266 -11.219 1 81.06 44 LEU B C 1
ATOM 2240 O O . LEU B 1 44 ? -4.246 21.297 -10.648 1 81.06 44 LEU B O 1
ATOM 2244 N N . ASP B 1 45 ? -5.453 20.359 -12.141 1 74.62 45 ASP B N 1
ATOM 2245 C CA . ASP B 1 45 ? -6.336 21.5 -12.328 1 74.62 45 ASP B CA 1
ATOM 2246 C C . ASP B 1 45 ? -7.629 21.344 -11.539 1 74.62 45 ASP B C 1
ATOM 2248 O O . ASP B 1 45 ? -8.648 20.922 -12.086 1 74.62 45 ASP B O 1
ATOM 2252 N N . SER B 1 46 ? -7.613 21.75 -10.305 1 77.75 46 SER B N 1
ATOM 2253 C CA . SER B 1 46 ? -8.758 21.453 -9.453 1 77.75 46 SER B CA 1
ATOM 2254 C C . SER B 1 46 ? -9.43 22.719 -8.953 1 77.75 46 SER B C 1
ATOM 2256 O O . SER B 1 46 ? -10.555 22.688 -8.445 1 77.75 46 SER B O 1
ATOM 2258 N N . GLY B 1 47 ? -8.812 23.906 -9.125 1 87.31 47 GLY B N 1
ATOM 2259 C CA . GLY B 1 47 ? -9.352 25.109 -8.531 1 87.31 47 GLY B CA 1
ATOM 2260 C C . GLY B 1 47 ? -9.18 25.172 -7.023 1 87.31 47 GLY B C 1
ATOM 2261 O O . GLY B 1 47 ? -9.859 25.938 -6.344 1 87.31 47 GLY B O 1
ATOM 2262 N N . ARG B 1 48 ? -8.352 24.359 -6.594 1 94.06 48 ARG B N 1
ATOM 2263 C CA . ARG B 1 48 ? -8.078 24.266 -5.164 1 94.06 48 ARG B CA 1
ATOM 2264 C C . ARG B 1 48 ? -6.68 24.766 -4.836 1 94.06 48 ARG B C 1
ATOM 2266 O O . ARG B 1 48 ? -5.828 24.875 -5.723 1 94.06 48 ARG B O 1
ATOM 2273 N N . LYS B 1 49 ? -6.469 25.25 -3.617 1 94.38 49 LYS B N 1
ATOM 2274 C CA . LYS B 1 49 ? -5.113 25.594 -3.193 1 94.38 49 LYS B CA 1
ATOM 2275 C C . LYS B 1 49 ? -4.203 24.375 -3.219 1 94.38 49 LYS B C 1
ATOM 2277 O O . LYS B 1 49 ? -4.602 23.281 -2.797 1 94.38 49 LYS B O 1
ATOM 2282 N N . GLN B 1 50 ? -3.043 24.594 -3.807 1 95.06 50 GLN B N 1
ATOM 2283 C CA . GLN B 1 50 ? -2.182 23.438 -3.996 1 95.06 50 GLN B CA 1
ATOM 2284 C C . GLN B 1 50 ? -0.742 23.734 -3.596 1 95.06 50 GLN B C 1
ATOM 2286 O O . GLN B 1 50 ? -0.284 24.875 -3.738 1 95.06 50 GLN B O 1
ATOM 2291 N N . ILE B 1 51 ? -0.071 22.766 -3.061 1 94.75 51 ILE B N 1
ATOM 2292 C CA . ILE B 1 51 ? 1.375 22.766 -2.873 1 94.75 51 ILE B CA 1
ATOM 2293 C C . ILE B 1 51 ? 1.961 21.453 -3.402 1 94.75 51 ILE B C 1
ATOM 2295 O O . ILE B 1 51 ? 1.35 20.391 -3.266 1 94.75 51 ILE B O 1
ATOM 2299 N N . LEU B 1 52 ? 3.072 21.562 -4.094 1 94.5 52 LEU B N 1
ATOM 2300 C CA . LEU B 1 52 ? 3.742 20.406 -4.68 1 94.5 52 LEU B CA 1
ATOM 2301 C C . LEU B 1 52 ? 5.129 20.219 -4.074 1 94.5 52 LEU B C 1
ATOM 2303 O O . LEU B 1 52 ? 5.945 21.141 -4.082 1 94.5 52 LEU B O 1
ATOM 2307 N N . PHE B 1 53 ? 5.371 19.062 -3.502 1 94.38 53 PHE B N 1
ATOM 2308 C CA . PHE B 1 53 ? 6.695 18.625 -3.07 1 94.38 53 PHE B CA 1
ATOM 2309 C C . PHE B 1 53 ? 7.234 17.531 -3.979 1 94.38 53 PHE B C 1
ATOM 2311 O O . PHE B 1 53 ? 6.711 16.422 -3.99 1 94.38 53 PHE B O 1
ATOM 2318 N N . ARG B 1 54 ? 8.305 17.828 -4.645 1 93.06 54 ARG B N 1
ATOM 2319 C CA . ARG B 1 54 ? 8.922 16.828 -5.508 1 93.06 54 ARG B CA 1
ATOM 2320 C C . ARG B 1 54 ? 9.828 15.898 -4.707 1 93.06 54 ARG B C 1
ATOM 2322 O O . ARG B 1 54 ? 10.805 16.344 -4.105 1 93.06 54 ARG B O 1
ATOM 2329 N N . ALA B 1 55 ? 9.477 14.625 -4.691 1 93.19 55 ALA B N 1
ATOM 2330 C CA . ALA B 1 55 ? 10.242 13.648 -3.924 1 93.19 55 ALA B CA 1
ATOM 2331 C C . ALA B 1 55 ? 10.062 12.242 -4.484 1 93.19 55 ALA B C 1
ATOM 2333 O O . ALA B 1 55 ? 8.969 11.875 -4.914 1 93.19 55 ALA B O 1
ATOM 2334 N N . ASP B 1 56 ? 11.148 11.516 -4.402 1 89.44 56 ASP B N 1
ATOM 2335 C CA . ASP B 1 56 ? 11.094 10.102 -4.77 1 89.44 56 ASP B CA 1
ATOM 2336 C C . ASP B 1 56 ? 10.664 9.242 -3.582 1 89.44 56 ASP B C 1
ATOM 2338 O O . ASP B 1 56 ? 10.953 9.578 -2.432 1 89.44 56 ASP B O 1
ATOM 2342 N N . ASP B 1 57 ? 10.008 8.164 -3.943 1 89.38 57 ASP B N 1
ATOM 2343 C CA . ASP B 1 57 ? 9.766 7.18 -2.895 1 89.38 57 ASP B CA 1
ATOM 2344 C C . ASP B 1 57 ? 10.938 6.211 -2.768 1 89.38 57 ASP B C 1
ATOM 2346 O O . ASP B 1 57 ? 10.828 5.043 -3.148 1 89.38 57 ASP B O 1
ATOM 2350 N N . SER B 1 58 ? 11.922 6.77 -2.182 1 86.5 58 SER B N 1
ATOM 2351 C CA . SER B 1 58 ? 13.164 6.051 -1.931 1 86.5 58 SER B CA 1
ATOM 2352 C C . SER B 1 58 ? 13.656 6.273 -0.503 1 86.5 58 SER B C 1
ATOM 2354 O O . SER B 1 58 ? 13.555 7.379 0.028 1 86.5 58 SER B O 1
ATOM 2356 N N . PRO B 1 59 ? 14.203 5.145 0.074 1 85.12 59 PRO B N 1
ATOM 2357 C CA . PRO B 1 59 ? 14.688 5.305 1.446 1 85.12 59 PRO B CA 1
ATOM 2358 C C . PRO B 1 59 ? 15.766 6.379 1.567 1 85.12 59 PRO B C 1
ATOM 2360 O O . PRO B 1 59 ? 15.992 6.914 2.656 1 85.12 59 PRO B O 1
ATOM 2363 N N . ASP B 1 60 ? 16.344 6.711 0.441 1 89.06 60 ASP B N 1
ATOM 2364 C CA . ASP B 1 60 ? 17.438 7.68 0.479 1 89.06 60 ASP B CA 1
ATOM 2365 C C . ASP B 1 60 ? 16.922 9.102 0.3 1 89.06 60 ASP B C 1
ATOM 2367 O O . ASP B 1 60 ? 17.656 10.07 0.498 1 89.06 60 ASP B O 1
ATOM 2371 N N . GLU B 1 61 ? 15.656 9.219 -0.068 1 93.81 61 GLU B N 1
ATOM 2372 C CA . GLU B 1 61 ? 15.062 10.539 -0.243 1 93.81 61 GLU B CA 1
ATOM 2373 C C . GLU B 1 61 ? 14.898 11.25 1.097 1 93.81 61 GLU B C 1
ATOM 2375 O O . GLU B 1 61 ? 14.391 10.672 2.059 1 93.81 61 GLU B O 1
ATOM 2380 N N . ASN B 1 62 ? 15.383 12.57 1.226 1 97.19 62 ASN B N 1
ATOM 2381 C CA . ASN B 1 62 ? 15.195 13.375 2.424 1 97.19 62 ASN B CA 1
ATOM 2382 C C . ASN B 1 62 ? 13.844 14.086 2.418 1 97.19 62 ASN B C 1
ATOM 2384 O O . ASN B 1 62 ? 13.75 15.258 2.059 1 97.19 62 ASN B O 1
ATOM 2388 N N . LEU B 1 63 ? 12.898 13.422 2.891 1 97.56 63 LEU B N 1
ATOM 2389 C CA . LEU B 1 63 ? 11.539 13.961 2.865 1 97.56 63 LEU B CA 1
ATOM 2390 C C . LEU B 1 63 ? 11.328 14.953 3.998 1 97.56 63 LEU B C 1
ATOM 2392 O O . LEU B 1 63 ? 10.453 15.82 3.918 1 97.56 63 LEU B O 1
ATOM 2396 N N . SER B 1 64 ? 12.102 14.875 5.07 1 98.19 64 SER B N 1
ATOM 2397 C CA . SER B 1 64 ? 11.922 15.703 6.258 1 98.19 64 SER B CA 1
ATOM 2398 C C . SER B 1 64 ? 12.164 17.172 5.945 1 98.19 64 SER B C 1
ATOM 2400 O O . SER B 1 64 ? 11.695 18.062 6.676 1 98.19 64 SER B O 1
ATOM 2402 N N . ARG B 1 65 ? 12.828 17.438 4.871 1 97.5 65 ARG B N 1
ATOM 2403 C CA . ARG B 1 65 ? 13.086 18.812 4.488 1 97.5 65 ARG B CA 1
ATOM 2404 C C . ARG B 1 65 ? 11.781 19.547 4.184 1 97.5 65 ARG B C 1
ATOM 2406 O O . ARG B 1 65 ? 11.734 20.781 4.211 1 97.5 65 ARG B O 1
ATOM 2413 N N . PHE B 1 66 ? 10.719 18.781 3.938 1 97.75 66 PHE B N 1
ATOM 2414 C CA . PHE B 1 66 ? 9.453 19.391 3.561 1 97.75 66 PHE B CA 1
ATOM 2415 C C . PHE B 1 66 ? 8.5 19.438 4.746 1 97.75 66 PHE B C 1
ATOM 2417 O O . PHE B 1 66 ? 7.398 19.984 4.648 1 97.75 66 PHE B O 1
ATOM 2424 N N . PHE B 1 67 ? 8.844 18.922 5.891 1 98.62 67 PHE B N 1
ATOM 2425 C CA . PHE B 1 67 ? 7.91 18.75 7 1 98.62 67 PHE B CA 1
ATOM 2426 C C . PHE B 1 67 ? 7.328 20.094 7.418 1 98.62 67 PHE B C 1
ATOM 2428 O O . PHE B 1 67 ? 6.109 20.234 7.559 1 98.62 67 PHE B O 1
ATOM 2435 N N . GLU B 1 68 ? 8.148 21.062 7.555 1 98.25 68 GLU B N 1
ATOM 2436 C CA . GLU B 1 68 ? 7.664 22.344 8.062 1 98.25 68 GLU B CA 1
ATOM 2437 C C . GLU B 1 68 ? 6.68 22.984 7.09 1 98.25 68 GLU B C 1
ATOM 2439 O O . GLU B 1 68 ? 5.594 23.422 7.488 1 98.25 68 GLU B O 1
ATOM 2444 N N . ASP B 1 69 ? 7.035 23.031 5.824 1 98 69 ASP B N 1
ATOM 2445 C CA . ASP B 1 69 ? 6.152 23.641 4.828 1 98 69 ASP B CA 1
ATOM 2446 C C . ASP B 1 69 ? 4.844 22.859 4.723 1 98 69 ASP B C 1
ATOM 2448 O O . ASP B 1 69 ? 3.77 23.453 4.602 1 98 69 ASP B O 1
ATOM 2452 N N . ALA B 1 70 ? 4.934 21.594 4.73 1 98.69 70 ALA B N 1
ATOM 2453 C CA . ALA B 1 70 ? 3.744 20.766 4.625 1 98.69 70 ALA B CA 1
ATOM 2454 C C . ALA B 1 70 ? 2.822 20.953 5.824 1 98.69 70 ALA B C 1
ATOM 2456 O O . ALA B 1 70 ? 1.609 21.109 5.668 1 98.69 70 ALA B O 1
ATOM 2457 N N . VAL B 1 71 ? 3.41 20.969 7 1 98.81 71 VAL B N 1
ATOM 2458 C CA . VAL B 1 71 ? 2.643 21.125 8.234 1 98.81 71 VAL B CA 1
ATOM 2459 C C . VAL B 1 71 ? 1.905 22.469 8.211 1 98.81 71 VAL B C 1
ATOM 2461 O O . VAL B 1 71 ? 0.719 22.531 8.547 1 98.81 71 VAL B O 1
ATOM 2464 N N . ASN B 1 72 ? 2.584 23.531 7.805 1 98.31 72 ASN B N 1
ATOM 2465 C CA . ASN B 1 72 ? 1.96 24.844 7.73 1 98.31 72 ASN B CA 1
ATOM 2466 C C . ASN B 1 72 ? 0.807 24.859 6.73 1 98.31 72 ASN B C 1
ATOM 2468 O O . ASN B 1 72 ? -0.266 25.391 7.023 1 98.31 72 ASN B O 1
ATOM 2472 N N . PHE B 1 73 ? 1.025 24.312 5.629 1 98.38 73 PHE B N 1
ATOM 2473 C CA . PHE B 1 73 ? 0.014 24.266 4.582 1 98.38 73 PHE B CA 1
ATOM 2474 C C . PHE B 1 73 ? -1.214 23.5 5.047 1 98.38 73 PHE B C 1
ATOM 2476 O O . PHE B 1 73 ? -2.346 23.953 4.867 1 98.38 73 PHE B O 1
ATOM 2483 N N . ILE B 1 74 ? -0.988 22.312 5.57 1 98.69 74 ILE B N 1
ATOM 2484 C CA . ILE B 1 74 ? -2.057 21.438 6.031 1 98.69 74 ILE B CA 1
ATOM 2485 C C . ILE B 1 74 ? -2.848 22.125 7.141 1 98.69 74 ILE B C 1
ATOM 2487 O O . ILE B 1 74 ? -4.082 22.125 7.125 1 98.69 74 ILE B O 1
ATOM 2491 N N . HIS B 1 75 ? -2.143 22.703 8.07 1 98.56 75 HIS B N 1
ATOM 2492 C CA . HIS B 1 75 ? -2.809 23.344 9.203 1 98.56 75 HIS B CA 1
ATOM 2493 C C . HIS B 1 75 ? -3.613 24.547 8.758 1 98.56 75 HIS B C 1
ATOM 2495 O O . HIS B 1 75 ? -4.707 24.812 9.273 1 98.56 75 HIS B O 1
ATOM 2501 N N . GLU B 1 76 ? -3.07 25.281 7.836 1 97.38 76 GLU B N 1
ATOM 2502 C CA . GLU B 1 76 ? -3.797 26.422 7.285 1 97.38 76 GLU B CA 1
ATOM 2503 C C . GLU B 1 76 ? -5.148 26 6.723 1 97.38 76 GLU B C 1
ATOM 2505 O O . GLU B 1 76 ? -6.152 26.688 6.898 1 97.38 76 GLU B O 1
ATOM 2510 N N . ALA B 1 77 ? -5.172 24.906 6.035 1 97.38 77 ALA B N 1
ATOM 2511 C CA . ALA B 1 77 ? -6.422 24.375 5.484 1 97.38 77 ALA B CA 1
ATOM 2512 C C . ALA B 1 77 ? -7.449 24.141 6.586 1 97.38 77 ALA B C 1
ATOM 2514 O O . ALA B 1 77 ? -8.617 24.516 6.453 1 97.38 77 ALA B O 1
ATOM 2515 N N . ARG B 1 78 ? -7.004 23.594 7.668 1 97.94 78 ARG B N 1
ATOM 2516 C CA . ARG B 1 78 ? -7.914 23.266 8.766 1 97.94 78 ARG B CA 1
ATOM 2517 C C . ARG B 1 78 ? -8.398 24.531 9.461 1 97.94 78 ARG B C 1
ATOM 2519 O O . ARG B 1 78 ? -9.578 24.656 9.797 1 97.94 78 ARG B O 1
ATOM 2526 N N . VAL B 1 79 ? -7.477 25.438 9.703 1 97.25 79 VAL B N 1
ATOM 2527 C CA . VAL B 1 79 ? -7.812 26.688 10.375 1 97.25 79 VAL B CA 1
ATOM 2528 C C . VAL B 1 79 ? -8.836 27.469 9.547 1 97.25 79 VAL B C 1
ATOM 2530 O O . VAL B 1 79 ? -9.719 28.125 10.094 1 97.25 79 VAL B O 1
ATOM 2533 N N . SER B 1 80 ? -8.773 27.344 8.258 1 95.56 80 SER B N 1
ATOM 2534 C CA . SER B 1 80 ? -9.672 28.062 7.355 1 95.56 80 SER B CA 1
ATOM 2535 C C . SER B 1 80 ? -11 27.312 7.207 1 95.56 80 SER B C 1
ATOM 2537 O O . SER B 1 80 ? -11.852 27.719 6.418 1 95.56 80 SER B O 1
ATOM 2539 N N . GLY B 1 81 ? -11.156 26.188 7.883 1 96.38 81 GLY B N 1
ATOM 2540 C CA . GLY B 1 81 ? -12.391 25.422 7.82 1 96.38 81 GLY B CA 1
ATOM 2541 C C . GLY B 1 81 ? -12.453 24.484 6.625 1 96.38 81 GLY B C 1
ATOM 2542 O O . GLY B 1 81 ? -13.516 23.953 6.297 1 96.38 81 GLY B O 1
ATOM 2543 N N . GLY B 1 82 ? -11.336 24.328 5.953 1 97.75 82 GLY B N 1
ATOM 2544 C CA . GLY B 1 82 ? -11.289 23.469 4.781 1 97.75 82 GLY B CA 1
ATOM 2545 C C . GLY B 1 82 ? -10.773 22.078 5.078 1 97.75 82 GLY B C 1
ATOM 2546 O O . GLY B 1 82 ? -10.664 21.688 6.242 1 97.75 82 GLY B O 1
ATOM 2547 N N . SER B 1 83 ? -10.672 21.297 3.953 1 98.44 83 SER B N 1
ATOM 2548 C CA . SER B 1 83 ? -10.117 19.953 3.998 1 98.44 83 SER B CA 1
ATOM 2549 C C . SER B 1 83 ? -8.945 19.812 3.027 1 98.44 83 SER B C 1
ATOM 2551 O O . SER B 1 83 ? -8.945 20.422 1.958 1 98.44 83 SER B O 1
ATOM 2553 N N . VAL B 1 84 ? -8.016 19.047 3.459 1 98.69 84 VAL B N 1
ATOM 2554 C CA . VAL B 1 84 ? -6.824 18.859 2.635 1 98.69 84 VAL B CA 1
ATOM 2555 C C . VAL B 1 84 ? -6.684 17.391 2.246 1 98.69 84 VAL B C 1
ATOM 2557 O O . VAL B 1 84 ? -6.922 16.5 3.064 1 98.69 84 VAL B O 1
ATOM 2560 N N . LEU B 1 85 ? -6.406 17.109 0.987 1 98.38 85 LEU B N 1
ATOM 2561 C CA . LEU B 1 85 ? -5.934 15.812 0.527 1 98.38 85 LEU B CA 1
ATOM 2562 C C . LEU B 1 85 ? -4.414 15.805 0.396 1 98.38 85 LEU B C 1
ATOM 2564 O O . LEU B 1 85 ? -3.85 16.578 -0.384 1 98.38 85 LEU B O 1
ATOM 2568 N N . ILE B 1 86 ? -3.783 15.039 1.234 1 98.62 86 ILE B N 1
ATOM 2569 C CA . ILE B 1 86 ? -2.361 14.742 1.091 1 98.62 86 ILE B CA 1
ATOM 2570 C C . ILE B 1 86 ? -2.176 13.492 0.241 1 98.62 86 ILE B C 1
ATOM 2572 O O . ILE B 1 86 ? -2.615 12.406 0.625 1 98.62 86 ILE B O 1
ATOM 2576 N N . HIS B 1 87 ? -1.562 13.688 -0.898 1 96.19 87 HIS B N 1
ATOM 2577 C CA . HIS B 1 87 ? -1.495 12.523 -1.777 1 96.19 87 HIS B CA 1
ATOM 2578 C C . HIS B 1 87 ? -0.111 12.383 -2.402 1 96.19 87 HIS B C 1
ATOM 2580 O O . HIS B 1 87 ? 0.623 13.367 -2.521 1 96.19 87 HIS B O 1
ATOM 2586 N N . CYS B 1 88 ? 0.237 11.188 -2.689 1 94.75 88 CYS B N 1
ATOM 2587 C CA . CYS B 1 88 ? 1.356 10.859 -3.566 1 94.75 88 CYS B CA 1
ATOM 2588 C C . CYS B 1 88 ? 0.893 10.031 -4.762 1 94.75 88 CYS B C 1
ATOM 2590 O O . CYS B 1 88 ? -0.211 10.242 -5.27 1 94.75 88 CYS B O 1
ATOM 2592 N N . ALA B 1 89 ? 1.741 9.258 -5.316 1 88.62 89 ALA B N 1
ATOM 2593 C CA . ALA B 1 89 ? 1.318 8.469 -6.473 1 88.62 89 ALA B CA 1
ATOM 2594 C C . ALA B 1 89 ? 0.312 7.398 -6.066 1 88.62 89 ALA B C 1
ATOM 2596 O O . ALA B 1 89 ? -0.758 7.285 -6.668 1 88.62 89 ALA B O 1
ATOM 2597 N N . CYS B 1 90 ? 0.619 6.738 -4.938 1 88.38 90 CYS B N 1
ATOM 2598 C CA . CYS B 1 90 ? -0.189 5.578 -4.582 1 88.38 90 CYS B CA 1
ATOM 2599 C C . CYS B 1 90 ? -0.896 5.793 -3.248 1 88.38 90 CYS B C 1
ATOM 2601 O O . CYS B 1 90 ? -1.763 5.004 -2.863 1 88.38 90 CYS B O 1
ATOM 2603 N N . GLY B 1 91 ? -0.592 6.855 -2.539 1 93 91 GLY B N 1
ATOM 2604 C CA . GLY B 1 91 ? -1.187 7.066 -1.229 1 93 91 GLY B CA 1
ATOM 2605 C C . GLY B 1 91 ? -0.706 6.074 -0.188 1 93 91 GLY B C 1
ATOM 2606 O O . GLY B 1 91 ? -1.476 5.656 0.678 1 93 91 GLY B O 1
ATOM 2607 N N . VAL B 1 92 ? 0.605 5.758 -0.167 1 92.69 92 VAL B N 1
ATOM 2608 C CA . VAL B 1 92 ? 1.052 4.641 0.659 1 92.69 92 VAL B CA 1
ATOM 2609 C C . VAL B 1 92 ? 2.236 5.074 1.52 1 92.69 92 VAL B C 1
ATOM 2611 O O . VAL B 1 92 ? 2.338 4.691 2.688 1 92.69 92 VAL B O 1
ATOM 2614 N N . SER B 1 93 ? 3.129 5.914 1.052 1 92.75 93 SER B N 1
ATOM 2615 C CA . SER B 1 93 ? 4.402 6.145 1.727 1 92.75 93 SER B CA 1
ATOM 2616 C C . SER B 1 93 ? 4.668 7.633 1.912 1 92.75 93 SER B C 1
ATOM 2618 O O . SER B 1 93 ? 4.598 8.148 3.031 1 92.75 93 SER B O 1
ATOM 2620 N N . ARG B 1 94 ? 4.883 8.32 0.769 1 95.38 94 ARG B N 1
ATOM 2621 C CA . ARG B 1 94 ? 5.223 9.734 0.839 1 95.38 94 ARG B CA 1
ATOM 2622 C C . ARG B 1 94 ? 4.098 10.539 1.482 1 95.38 94 ARG B C 1
ATOM 2624 O O . ARG B 1 94 ? 4.34 11.336 2.395 1 95.38 94 ARG B O 1
ATOM 2631 N N . SER B 1 95 ? 2.877 10.312 0.933 1 97.31 95 SER B N 1
ATOM 2632 C CA . SER B 1 95 ? 1.716 11.008 1.481 1 97.31 95 SER B CA 1
ATOM 2633 C C . SER B 1 95 ? 1.517 10.672 2.955 1 97.31 95 SER B C 1
ATOM 2635 O O . SER B 1 95 ? 1.261 11.555 3.771 1 97.31 95 SER B O 1
ATOM 2637 N N . VAL B 1 96 ? 1.696 9.438 3.25 1 97.56 96 VAL B N 1
ATOM 2638 C CA . VAL B 1 96 ? 1.521 8.945 4.617 1 97.56 96 VAL B CA 1
ATOM 2639 C C . VAL B 1 96 ? 2.568 9.586 5.527 1 97.56 96 VAL B C 1
ATOM 2641 O O . VAL B 1 96 ? 2.254 10.008 6.645 1 97.56 96 VAL B O 1
ATOM 2644 N N . THR B 1 97 ? 3.752 9.68 5.074 1 98.31 97 THR B N 1
ATOM 2645 C CA . THR B 1 97 ? 4.84 10.242 5.859 1 98.31 97 THR B CA 1
ATOM 2646 C C . THR B 1 97 ? 4.566 11.711 6.191 1 98.31 97 THR B C 1
ATOM 2648 O O . THR B 1 97 ? 4.711 12.133 7.34 1 98.31 97 THR B O 1
ATOM 2651 N N . ILE B 1 98 ? 4.141 12.422 5.238 1 98.88 98 ILE B N 1
ATOM 2652 C CA . ILE B 1 98 ? 3.811 13.828 5.438 1 98.88 98 ILE B CA 1
ATOM 2653 C C . ILE B 1 98 ? 2.648 13.953 6.418 1 98.88 98 ILE B C 1
ATOM 2655 O O . ILE B 1 98 ? 2.654 14.828 7.285 1 98.88 98 ILE B O 1
ATOM 2659 N N . THR B 1 99 ? 1.69 13.125 6.273 1 98.88 99 THR B N 1
ATOM 2660 C CA . THR B 1 99 ? 0.55 13.141 7.184 1 98.88 99 THR B CA 1
ATOM 2661 C C . THR B 1 99 ? 0.998 12.867 8.617 1 98.88 99 THR B C 1
ATOM 2663 O O . THR B 1 99 ? 0.589 13.57 9.539 1 98.88 99 THR B O 1
ATOM 2666 N N . LEU B 1 100 ? 1.838 11.891 8.773 1 98.75 100 LEU B N 1
ATOM 2667 C CA . LEU B 1 100 ? 2.328 11.547 10.102 1 98.75 100 LEU B CA 1
ATOM 2668 C C . LEU B 1 100 ? 3.123 12.703 10.703 1 98.75 100 LEU B C 1
ATOM 2670 O O . LEU B 1 100 ? 3.02 12.977 11.906 1 98.75 100 LEU B O 1
ATOM 2674 N N . ALA B 1 101 ? 3.885 13.328 9.898 1 98.88 101 ALA B N 1
ATOM 2675 C CA . ALA B 1 101 ? 4.617 14.5 10.383 1 98.88 101 ALA B CA 1
ATOM 2676 C C . ALA B 1 101 ? 3.666 15.562 10.914 1 98.88 101 ALA B C 1
ATOM 2678 O O . ALA B 1 101 ? 3.895 16.141 11.984 1 98.88 101 ALA B O 1
ATOM 2679 N N . TYR B 1 102 ? 2.66 15.828 10.172 1 98.94 102 TYR B N 1
ATOM 2680 C CA . TYR B 1 102 ? 1.683 16.812 10.625 1 98.94 102 TYR B CA 1
ATOM 2681 C C . TYR B 1 102 ? 1.032 16.375 11.93 1 98.94 102 TYR B C 1
ATOM 2683 O O . TYR B 1 102 ? 0.881 17.172 12.859 1 98.94 102 TYR B O 1
ATOM 2691 N N . LEU B 1 103 ? 0.623 15.141 11.977 1 98.81 103 LEU B N 1
ATOM 2692 C CA . LEU B 1 103 ? -0.071 14.641 13.164 1 98.81 103 LEU B CA 1
ATOM 2693 C C . LEU B 1 103 ? 0.828 14.711 14.391 1 98.81 103 LEU B C 1
ATOM 2695 O O . LEU B 1 103 ? 0.361 15.023 15.484 1 98.81 103 LEU B O 1
ATOM 2699 N N . LEU B 1 104 ? 2.082 14.391 14.219 1 98.69 104 LEU B N 1
ATOM 2700 C CA . LEU B 1 104 ? 3.031 14.508 15.32 1 98.69 104 LEU B CA 1
ATOM 2701 C C . LEU B 1 104 ? 3.053 15.93 15.875 1 98.69 104 LEU B C 1
ATOM 2703 O O . LEU B 1 104 ? 3.121 16.125 17.094 1 98.69 104 LEU B O 1
ATOM 2707 N N . VAL B 1 105 ? 2.975 16.828 14.984 1 98.81 105 VAL B N 1
ATOM 2708 C CA . VAL B 1 105 ? 3.053 18.234 15.383 1 98.81 105 VAL B CA 1
ATOM 2709 C C . VAL B 1 105 ? 1.734 18.656 16.016 1 98.81 105 VAL B C 1
ATOM 2711 O O . VAL B 1 105 ? 1.729 19.344 17.047 1 98.81 105 VAL B O 1
ATOM 2714 N N . ALA B 1 106 ? 0.666 18.234 15.484 1 98.5 106 ALA B N 1
ATOM 2715 C CA . ALA B 1 106 ? -0.646 18.797 15.797 1 98.5 106 ALA B CA 1
ATOM 2716 C C . ALA B 1 106 ? -1.276 18.109 17 1 98.5 106 ALA B C 1
ATOM 2718 O O . ALA B 1 106 ? -2.234 18.609 17.578 1 98.5 106 ALA B O 1
ATOM 2719 N N . THR B 1 107 ? -0.773 16.922 17.344 1 98.12 107 THR B N 1
ATOM 2720 C CA . THR B 1 107 ? -1.4 16.156 18.422 1 98.12 107 THR B CA 1
ATOM 2721 C C . THR B 1 107 ? -0.368 15.75 19.453 1 98.12 107 THR B C 1
ATOM 2723 O O . THR B 1 107 ? 0.833 15.953 19.266 1 98.12 107 THR B O 1
ATOM 2726 N N . ASP B 1 108 ? -0.92 15.07 20.562 1 97.19 108 ASP B N 1
ATOM 2727 C CA . ASP B 1 108 ? -0.045 14.641 21.656 1 97.19 108 ASP B CA 1
ATOM 2728 C C . ASP B 1 108 ? 0.26 13.148 21.562 1 97.19 108 ASP B C 1
ATOM 2730 O O . ASP B 1 108 ? 0.828 12.562 22.484 1 97.19 108 ASP B O 1
ATOM 2734 N N . PHE B 1 109 ? -0.083 12.539 20.516 1 97.56 109 PHE B N 1
ATOM 2735 C CA . PHE B 1 109 ? 0.128 11.102 20.375 1 97.56 109 PHE B CA 1
ATOM 2736 C C . PHE B 1 109 ? 1.554 10.812 19.922 1 97.56 109 PHE B C 1
ATOM 2738 O O . PHE B 1 109 ? 2.193 11.641 19.281 1 97.56 109 PHE B O 1
ATOM 2745 N N . SER B 1 110 ? 2.016 9.633 20.266 1 94.81 110 SER B N 1
ATOM 2746 C CA . SER B 1 110 ? 3.33 9.172 19.812 1 94.81 110 SER B CA 1
ATOM 2747 C C . SER B 1 110 ? 3.295 8.711 18.359 1 94.81 110 SER B C 1
ATOM 2749 O O . SER B 1 110 ? 2.221 8.461 17.812 1 94.81 110 SER B O 1
ATOM 2751 N N . LEU B 1 111 ? 4.473 8.641 17.812 1 94.56 111 LEU B N 1
ATOM 2752 C CA . LEU B 1 111 ? 4.57 8.133 16.453 1 94.56 111 LEU B CA 1
ATOM 2753 C C . LEU B 1 111 ? 4.004 6.723 16.344 1 94.56 111 LEU B C 1
ATOM 2755 O O . LEU B 1 111 ? 3.361 6.371 15.359 1 94.56 111 LEU B O 1
ATOM 2759 N N . VAL B 1 112 ? 4.223 5.91 17.328 1 90.88 112 VAL B N 1
ATOM 2760 C CA . VAL B 1 112 ? 3.723 4.539 17.344 1 90.88 112 VAL B CA 1
ATOM 2761 C C . VAL B 1 112 ? 2.197 4.547 17.312 1 90.88 112 VAL B C 1
ATOM 2763 O O . VAL B 1 112 ? 1.585 3.822 16.516 1 90.88 112 VAL B O 1
ATOM 2766 N N . ASP B 1 113 ? 1.656 5.359 18.141 1 93.19 113 ASP B N 1
ATOM 2767 C CA . ASP B 1 113 ? 0.202 5.473 18.172 1 93.19 113 ASP B CA 1
ATOM 2768 C C . ASP B 1 113 ? -0.335 6.016 16.859 1 93.19 113 ASP B C 1
ATOM 2770 O O . ASP B 1 113 ? -1.325 5.508 16.328 1 93.19 113 ASP B O 1
ATOM 2774 N N . LEU B 1 114 ? 0.31 6.969 16.328 1 97.31 114 LEU B N 1
ATOM 2775 C CA . LEU B 1 114 ? -0.162 7.613 15.109 1 97.31 114 LEU B CA 1
ATOM 2776 C C . LEU B 1 114 ? -0.002 6.68 13.906 1 97.31 114 LEU B C 1
ATOM 2778 O O . LEU B 1 114 ? -0.813 6.715 12.984 1 97.31 114 LEU B O 1
ATOM 2782 N N . THR B 1 115 ? 1.002 5.895 13.922 1 93.12 115 THR B N 1
ATOM 2783 C CA . THR B 1 115 ? 1.163 4.883 12.883 1 93.12 115 THR B CA 1
ATOM 2784 C C . THR B 1 115 ? 0.006 3.889 12.914 1 93.12 115 THR B C 1
ATOM 2786 O O . THR B 1 115 ? -0.542 3.535 11.867 1 93.12 115 THR B O 1
ATOM 2789 N N . LYS B 1 116 ? -0.398 3.482 14.117 1 90.56 116 LYS B N 1
ATOM 2790 C CA . LYS B 1 116 ? -1.578 2.631 14.242 1 90.56 116 LYS B CA 1
ATOM 2791 C C . LYS B 1 116 ? -2.822 3.338 13.711 1 90.56 116 LYS B C 1
ATOM 2793 O O . LYS B 1 116 ? -3.623 2.74 12.992 1 90.56 116 LYS B O 1
ATOM 2798 N N . ALA B 1 117 ? -2.936 4.531 14.047 1 95.94 117 ALA B N 1
ATOM 2799 C CA . ALA B 1 117 ? -4.121 5.289 13.648 1 95.94 117 ALA B CA 1
ATOM 2800 C C . ALA B 1 117 ? -4.223 5.391 12.133 1 95.94 117 ALA B C 1
ATOM 2802 O O . ALA B 1 117 ? -5.281 5.141 11.555 1 95.94 117 ALA B O 1
ATOM 2803 N N . ILE B 1 118 ? -3.111 5.75 11.484 1 96.88 118 ILE B N 1
ATOM 2804 C CA . ILE B 1 118 ? -3.193 5.961 10.039 1 96.88 118 ILE B CA 1
ATOM 2805 C C . ILE B 1 118 ? -3.395 4.625 9.336 1 96.88 118 ILE B C 1
ATOM 2807 O O . ILE B 1 118 ? -4.082 4.555 8.312 1 96.88 118 ILE B O 1
ATOM 2811 N N . GLN B 1 119 ? -2.838 3.594 9.859 1 91.12 119 GLN B N 1
ATOM 2812 C CA . GLN B 1 119 ? -3.039 2.273 9.273 1 91.12 119 GLN B CA 1
ATOM 2813 C C . GLN B 1 119 ? -4.473 1.792 9.484 1 91.12 119 GLN B C 1
ATOM 2815 O O . GLN B 1 119 ? -5.02 1.072 8.641 1 91.12 119 GLN B O 1
ATOM 2820 N N . GLY B 1 120 ? -5.035 2.172 10.602 1 90.38 120 GLY B N 1
ATOM 2821 C CA . GLY B 1 120 ? -6.445 1.895 10.82 1 90.38 120 GLY B CA 1
ATOM 2822 C C . GLY B 1 120 ? -7.355 2.656 9.867 1 90.38 120 GLY B C 1
ATOM 2823 O O . GLY B 1 120 ? -8.414 2.16 9.484 1 90.38 120 GLY B O 1
ATOM 2824 N N . ALA B 1 121 ? -6.938 3.809 9.5 1 94.56 121 ALA B N 1
ATOM 2825 C CA . ALA B 1 121 ? -7.707 4.652 8.586 1 94.56 121 ALA B CA 1
ATOM 2826 C C . ALA B 1 121 ? -7.461 4.258 7.137 1 94.56 121 ALA B C 1
ATOM 2828 O O . ALA B 1 121 ? -8.344 4.406 6.285 1 94.56 121 ALA B O 1
ATOM 2829 N N . ARG B 1 122 ? -6.262 3.828 6.895 1 92.38 122 ARG B N 1
ATOM 2830 C CA . ARG B 1 122 ? -5.781 3.459 5.566 1 92.38 122 ARG B CA 1
ATOM 2831 C C . ARG B 1 122 ? -4.867 2.24 5.633 1 92.38 122 ARG B C 1
ATOM 2833 O O . ARG B 1 122 ? -3.646 2.377 5.75 1 92.38 122 ARG B O 1
ATOM 2840 N N . HIS B 1 123 ? -5.383 1.18 5.324 1 83.75 123 HIS B N 1
ATOM 2841 C CA . HIS B 1 123 ? -4.746 -0.102 5.609 1 83.75 123 HIS B CA 1
ATOM 2842 C C . HIS B 1 123 ? -3.467 -0.272 4.797 1 83.75 123 HIS B C 1
ATOM 2844 O O . HIS B 1 123 ? -2.559 -0.999 5.211 1 83.75 123 HIS B O 1
ATOM 2850 N N . CYS B 1 124 ? -3.379 0.395 3.682 1 87.06 124 CYS B N 1
ATOM 2851 C CA . CYS B 1 124 ? -2.205 0.247 2.828 1 87.06 124 CYS B CA 1
ATOM 2852 C C . CYS B 1 124 ? -1.123 1.251 3.209 1 87.06 124 CYS B C 1
ATOM 2854 O O . CYS B 1 124 ? -0.067 1.303 2.574 1 87.06 124 CYS B O 1
ATOM 2856 N N . ALA B 1 125 ? -1.362 2.021 4.254 1 92.5 125 ALA B N 1
ATOM 2857 C CA . ALA B 1 125 ? -0.381 3.01 4.691 1 92.5 125 ALA B CA 1
ATOM 2858 C C . ALA B 1 125 ? 0.91 2.334 5.148 1 92.5 125 ALA B C 1
ATOM 2860 O O . ALA B 1 125 ? 0.896 1.507 6.062 1 92.5 125 ALA B O 1
ATOM 2861 N N . CYS B 1 126 ? 2.025 2.764 4.492 1 89.31 126 CYS B N 1
ATOM 2862 C CA . CYS B 1 126 ? 3.301 2.111 4.77 1 89.31 126 CYS B CA 1
ATOM 2863 C C . CYS B 1 126 ? 4.465 2.979 4.309 1 89.31 126 CYS B C 1
ATOM 2865 O O . CYS B 1 126 ? 5.027 2.752 3.234 1 89.31 126 CYS B O 1
ATOM 2867 N N . PRO B 1 127 ? 4.902 3.9 5.207 1 92.88 127 PRO B N 1
ATOM 2868 C CA . PRO B 1 127 ? 6.125 4.621 4.84 1 92.88 127 PRO B CA 1
ATOM 2869 C C . PRO B 1 127 ? 7.309 3.691 4.586 1 92.88 127 PRO B C 1
ATOM 2871 O O . PRO B 1 127 ? 7.473 2.693 5.293 1 92.88 127 PRO B O 1
ATOM 2874 N N . ASN B 1 128 ? 8.078 4.07 3.59 1 84.12 128 ASN B N 1
ATOM 2875 C CA . ASN B 1 128 ? 9.266 3.24 3.424 1 84.12 128 ASN B CA 1
ATOM 2876 C C . ASN B 1 128 ? 10.227 3.4 4.598 1 84.12 128 ASN B C 1
ATOM 2878 O O . ASN B 1 128 ? 10.047 4.277 5.441 1 84.12 128 ASN B O 1
ATOM 2882 N N . TYR B 1 129 ? 11.242 2.598 4.656 1 83.25 129 TYR B N 1
ATOM 2883 C CA . TYR B 1 129 ? 12.117 2.508 5.824 1 83.25 129 TYR B CA 1
ATOM 2884 C C . TYR B 1 129 ? 12.836 3.828 6.066 1 83.25 129 TYR B C 1
ATOM 2886 O O . TYR B 1 129 ? 12.977 4.262 7.215 1 83.25 129 TYR B O 1
ATOM 2894 N N . GLY B 1 130 ? 13.305 4.434 5.02 1 88.94 130 GLY B N 1
ATOM 2895 C CA . GLY B 1 130 ? 13.977 5.711 5.172 1 88.94 130 GLY B CA 1
ATOM 2896 C C . GLY B 1 130 ? 13.07 6.801 5.719 1 88.94 130 GLY B C 1
ATOM 2897 O O . GLY B 1 130 ? 13.492 7.605 6.551 1 88.94 130 GLY B O 1
ATOM 2898 N N . PHE B 1 131 ? 11.898 6.785 5.281 1 94.12 131 PHE B N 1
ATOM 2899 C CA . PHE B 1 131 ? 10.93 7.77 5.746 1 94.12 131 PHE B CA 1
ATOM 2900 C C . PHE B 1 131 ? 10.562 7.52 7.207 1 94.12 131 PHE B C 1
ATOM 2902 O O . PHE B 1 131 ? 10.414 8.461 7.984 1 94.12 131 PHE B O 1
ATOM 2909 N N . ARG B 1 132 ? 10.406 6.285 7.539 1 91.5 132 ARG B N 1
ATOM 2910 C CA . ARG B 1 132 ? 10.133 5.945 8.93 1 91.5 132 ARG B CA 1
ATOM 2911 C C . ARG B 1 132 ? 11.258 6.438 9.844 1 91.5 132 ARG B C 1
ATOM 2913 O O . ARG B 1 132 ? 10.992 6.945 10.938 1 91.5 132 ARG B O 1
ATOM 2920 N N . LYS B 1 133 ? 12.438 6.27 9.406 1 90.75 133 LYS B N 1
ATOM 2921 C CA . LYS B 1 133 ? 13.578 6.734 10.18 1 90.75 133 LYS B CA 1
ATOM 2922 C C . LYS B 1 133 ? 13.531 8.25 10.375 1 90.75 133 LYS B C 1
ATOM 2924 O O . LYS B 1 133 ? 13.844 8.75 11.461 1 90.75 133 LYS B O 1
ATOM 2929 N N . GLN B 1 134 ? 13.18 8.891 9.391 1 95.88 134 GLN B N 1
ATOM 2930 C CA . GLN B 1 134 ? 13.094 10.344 9.461 1 95.88 134 GLN B CA 1
ATOM 2931 C C . GLN B 1 134 ? 12.008 10.781 10.438 1 95.88 134 GLN B C 1
ATOM 2933 O O . GLN B 1 134 ? 12.18 11.758 11.18 1 95.88 134 GLN B O 1
ATOM 2938 N N . LEU B 1 135 ? 10.938 10.07 10.469 1 96.56 135 LEU B N 1
ATOM 2939 C CA . LEU B 1 135 ? 9.867 10.375 11.414 1 96.56 135 LEU B CA 1
ATOM 2940 C C . LEU B 1 135 ? 10.305 10.094 12.844 1 96.56 135 LEU B C 1
ATOM 2942 O O . LEU B 1 135 ? 10.008 10.875 13.758 1 96.56 135 LEU B O 1
ATOM 2946 N N . ILE B 1 136 ? 10.953 9.047 13.008 1 93.19 136 ILE B N 1
ATOM 2947 C CA . ILE B 1 136 ? 11.469 8.695 14.328 1 93.19 136 ILE B CA 1
ATOM 2948 C C . ILE B 1 136 ? 12.422 9.781 14.812 1 93.19 136 ILE B C 1
ATOM 2950 O O . ILE B 1 136 ? 12.312 10.25 15.953 1 93.19 136 ILE B O 1
ATOM 2954 N N . GLU B 1 137 ? 13.281 10.156 13.961 1 94.81 137 GLU B N 1
ATOM 2955 C CA . GLU B 1 137 ? 14.219 11.227 14.312 1 94.81 137 GLU B CA 1
ATOM 2956 C C . GLU B 1 137 ? 13.477 12.523 14.633 1 94.81 137 GLU B C 1
ATOM 2958 O O . GLU B 1 137 ? 13.852 13.242 15.562 1 94.81 137 GLU B O 1
ATOM 2963 N N . PHE B 1 138 ? 12.562 12.797 13.867 1 98 138 PHE B N 1
ATOM 2964 C CA . PHE B 1 138 ? 11.734 13.984 14.062 1 98 138 PHE B CA 1
ATOM 2965 C C . PHE B 1 138 ? 11.117 13.984 15.453 1 98 138 PHE B C 1
ATOM 2967 O O . PHE B 1 138 ? 11.102 15.016 16.125 1 98 138 PHE B O 1
ATOM 2974 N N . GLU B 1 139 ? 10.633 12.875 15.859 1 95.69 139 GLU B N 1
ATOM 2975 C CA . GLU B 1 139 ? 10.023 12.75 17.188 1 95.69 139 GLU B CA 1
ATOM 2976 C C . GLU B 1 139 ? 11.086 12.758 18.281 1 95.69 139 GLU B C 1
ATOM 2978 O O . GLU B 1 139 ? 10.961 13.492 19.266 1 95.69 139 GLU B O 1
ATOM 2983 N N . GLU B 1 140 ? 12.086 12.016 18.109 1 93.94 140 GLU B N 1
ATOM 2984 C CA . GLU B 1 140 ? 13.094 11.828 19.156 1 93.94 140 GLU B CA 1
ATOM 2985 C C . GLU B 1 140 ? 13.875 13.117 19.406 1 93.94 140 GLU B C 1
ATOM 2987 O O . GLU B 1 140 ? 14.273 13.398 20.531 1 93.94 140 GLU B O 1
ATOM 2992 N N . SER B 1 141 ? 14.086 13.859 18.406 1 97.25 141 SER B N 1
ATOM 2993 C CA . SER B 1 141 ? 14.82 15.109 18.531 1 97.25 141 SER B CA 1
ATOM 2994 C C . SER B 1 141 ? 13.914 16.234 19.031 1 97.25 141 SER B C 1
ATOM 2996 O O . SER B 1 141 ? 14.375 17.359 19.234 1 97.25 141 SER B O 1
ATOM 2998 N N . LYS B 1 142 ? 12.68 16.031 19.125 1 97.69 142 LYS B N 1
ATOM 2999 C CA . LYS B 1 142 ? 11.672 16.953 19.625 1 97.69 142 LYS B CA 1
ATOM 3000 C C . LYS B 1 142 ? 11.469 18.125 18.656 1 97.69 142 LYS B C 1
ATOM 3002 O O . LYS B 1 142 ? 10.984 19.188 19.062 1 97.69 142 LYS B O 1
ATOM 3007 N N . LYS B 1 143 ? 11.867 17.891 17.469 1 98.38 143 LYS B N 1
ATOM 3008 C CA . LYS B 1 143 ? 11.664 18.922 16.453 1 98.38 143 LYS B CA 1
ATOM 3009 C C . LYS B 1 143 ? 10.18 19.141 16.188 1 98.38 143 LYS B C 1
ATOM 3011 O O . LYS B 1 143 ? 9.766 20.266 15.859 1 98.38 143 LYS B O 1
ATOM 3016 N N . HIS B 1 144 ? 9.391 18.125 16.359 1 98.56 144 HIS B N 1
ATOM 3017 C CA . HIS B 1 144 ? 7.953 18.266 16.172 1 98.56 144 HIS B CA 1
ATOM 3018 C C . HIS B 1 144 ? 7.352 19.203 17.203 1 98.56 144 HIS B C 1
ATOM 3020 O O . HIS B 1 144 ? 6.426 19.969 16.906 1 98.56 144 HIS B O 1
ATOM 3026 N N . LEU B 1 145 ? 7.898 19.219 18.406 1 98.5 145 LEU B N 1
ATOM 3027 C CA . LEU B 1 145 ? 7.406 20.109 19.453 1 98.5 145 LEU B CA 1
ATOM 3028 C C . LEU B 1 145 ? 7.785 21.547 19.156 1 98.5 145 LEU B C 1
ATOM 3030 O O . LEU B 1 145 ? 6.996 22.469 19.406 1 98.5 145 LEU B O 1
ATOM 3034 N N . GLN B 1 146 ? 9 21.719 18.672 1 98.5 146 GLN B N 1
ATOM 3035 C CA . GLN B 1 146 ? 9.43 23.062 18.281 1 98.5 146 GLN B CA 1
ATOM 3036 C C . GLN B 1 146 ? 8.562 23.594 17.141 1 98.5 146 GLN B C 1
ATOM 3038 O O . GLN B 1 146 ? 8.164 24.766 17.172 1 98.5 146 GLN B O 1
ATOM 3043 N N . LEU B 1 147 ? 8.289 22.75 16.219 1 98.69 147 LEU B N 1
ATOM 3044 C CA . LEU B 1 147 ? 7.445 23.156 15.102 1 98.69 147 LEU B CA 1
ATOM 3045 C C . LEU B 1 147 ? 6.02 23.438 15.57 1 98.69 147 LEU B C 1
ATOM 3047 O O . LEU B 1 147 ? 5.359 24.344 15.055 1 98.69 147 LEU B O 1
ATOM 3051 N N . ARG B 1 148 ? 5.562 22.719 16.516 1 98.62 148 ARG B N 1
ATOM 3052 C CA . ARG B 1 148 ? 4.242 22.969 17.094 1 98.62 148 ARG B CA 1
ATOM 3053 C C . ARG B 1 148 ? 4.16 24.375 17.672 1 98.62 148 ARG B C 1
ATOM 3055 O O . ARG B 1 148 ? 3.168 25.078 17.484 1 98.62 148 ARG B O 1
ATOM 3062 N N . GLU B 1 149 ? 5.172 24.703 18.406 1 98.25 149 GLU B N 1
ATOM 3063 C CA . GLU B 1 149 ? 5.207 26.031 19.016 1 98.25 149 GLU B CA 1
ATOM 3064 C C . GLU B 1 149 ? 5.109 27.125 17.938 1 98.25 149 GLU B C 1
ATOM 3066 O O . GLU B 1 149 ? 4.355 28.078 18.094 1 98.25 149 GLU B O 1
ATOM 3071 N N . ARG B 1 150 ? 5.879 26.938 16.891 1 98.12 150 ARG B N 1
ATOM 3072 C CA . ARG B 1 150 ? 5.852 27.922 15.797 1 98.12 150 ARG B CA 1
ATOM 3073 C C . ARG B 1 150 ? 4.504 27.906 15.094 1 98.12 150 ARG B C 1
ATOM 3075 O O . ARG B 1 150 ? 3.998 28.969 14.703 1 98.12 150 ARG B O 1
ATOM 3082 N N . LEU B 1 151 ? 3.914 26.75 14.93 1 98.06 151 LEU B N 1
ATOM 3083 C CA . LEU B 1 151 ? 2.623 26.578 14.273 1 98.06 151 LEU B CA 1
ATOM 3084 C C . LEU B 1 151 ? 1.525 27.312 15.039 1 98.06 151 LEU B C 1
ATOM 3086 O O . LEU B 1 151 ? 0.752 28.078 14.453 1 98.06 151 LEU B O 1
ATOM 3090 N N . PHE B 1 152 ? 1.474 27.156 16.344 1 96.88 152 PHE B N 1
ATOM 3091 C CA . PHE B 1 152 ? 0.406 27.734 17.156 1 96.88 152 PHE B CA 1
ATOM 3092 C C . PHE B 1 152 ? 0.674 29.203 17.438 1 96.88 152 PHE B C 1
ATOM 3094 O O . PHE B 1 152 ? -0.249 29.969 17.75 1 96.88 152 PHE B O 1
ATOM 3101 N N . ALA B 1 153 ? 1.996 29.609 17.391 1 97 153 ALA B N 1
ATOM 3102 C CA . ALA B 1 153 ? 2.293 31.031 17.438 1 97 153 ALA B CA 1
ATOM 3103 C C . ALA B 1 153 ? 1.729 31.75 16.219 1 97 153 ALA B C 1
ATOM 3105 O O . ALA B 1 153 ? 1.271 32.906 16.312 1 97 153 ALA B O 1
ATOM 3106 N N . ARG B 1 154 ? 1.741 31 15.109 1 96.56 154 ARG B N 1
ATOM 3107 C CA . ARG B 1 154 ? 1.303 31.578 13.844 1 96.56 154 ARG B CA 1
ATOM 3108 C C . ARG B 1 154 ? -0.217 31.547 13.719 1 96.56 154 ARG B C 1
ATOM 3110 O O . ARG B 1 154 ? -0.836 32.531 13.289 1 96.56 154 ARG B O 1
ATOM 3117 N N . PHE B 1 155 ? -0.878 30.469 14.156 1 97.31 155 PHE B N 1
ATOM 3118 C CA . PHE B 1 155 ? -2.285 30.25 13.844 1 97.31 155 PHE B CA 1
ATOM 3119 C C . PHE B 1 155 ? -3.143 30.328 15.102 1 97.31 155 PHE B C 1
ATOM 3121 O O . PHE B 1 155 ? -4.371 30.344 15.016 1 97.31 155 PHE B O 1
ATOM 3128 N N . GLY B 1 156 ? -2.5 30.438 16.281 1 96.69 156 GLY B N 1
ATOM 3129 C CA . GLY B 1 156 ? -3.23 30.312 17.531 1 96.69 156 GLY B CA 1
ATOM 3130 C C . GLY B 1 156 ? -3.438 28.875 17.969 1 96.69 156 GLY B C 1
ATOM 3131 O O . GLY B 1 156 ? -3.283 27.953 17.172 1 96.69 156 GLY B O 1
ATOM 3132 N N . PRO B 1 157 ? -3.785 28.703 19.219 1 95.69 157 PRO B N 1
ATOM 3133 C CA . PRO B 1 157 ? -4.02 27.344 19.688 1 95.69 157 PRO B CA 1
ATOM 3134 C C . PRO B 1 157 ? -5.203 26.672 19 1 95.69 157 PRO B C 1
ATOM 3136 O O . PRO B 1 157 ? -6.176 27.344 18.641 1 95.69 157 PRO B O 1
ATOM 3139 N N . TRP B 1 158 ? -5.098 25.406 18.797 1 96.5 158 TRP B N 1
ATOM 3140 C CA . TRP B 1 158 ? -6.207 24.641 18.234 1 96.5 158 TRP B CA 1
ATOM 3141 C C . TRP B 1 158 ? -7.348 24.531 19.25 1 96.5 158 TRP B C 1
ATOM 3143 O O . TRP B 1 158 ? -7.121 24.188 20.406 1 96.5 158 TRP B O 1
ATOM 3153 N N . PRO B 1 159 ? -8.57 24.906 18.859 1 96.69 159 PRO B N 1
ATOM 3154 C CA . PRO B 1 159 ? -9.688 24.906 19.812 1 96.69 159 PRO B CA 1
ATOM 3155 C C . PRO B 1 159 ? -9.883 23.547 20.469 1 96.69 159 PRO B C 1
ATOM 3157 O O . PRO B 1 159 ? -9.703 22.5 19.828 1 96.69 159 PRO B O 1
ATOM 3160 N N . GLU B 1 160 ? -10.367 23.578 21.672 1 96.69 160 GLU B N 1
ATOM 3161 C CA . GLU B 1 160 ? -10.484 22.375 22.5 1 96.69 160 GLU B CA 1
ATOM 3162 C C . GLU B 1 160 ? -11.461 21.375 21.875 1 96.69 160 GLU B C 1
ATOM 3164 O O . GLU B 1 160 ? -11.219 20.172 21.891 1 96.69 160 GLU B O 1
ATOM 3169 N N . ASP B 1 161 ? -12.539 21.859 21.438 1 96.94 161 ASP B N 1
ATOM 3170 C CA . ASP B 1 161 ? -13.547 20.969 20.859 1 96.94 161 ASP B CA 1
ATOM 3171 C C . ASP B 1 161 ? -13 20.266 19.609 1 96.94 161 ASP B C 1
ATOM 3173 O O . ASP B 1 161 ? -13.305 19.109 19.359 1 96.94 161 ASP B O 1
ATOM 3177 N N . LYS B 1 162 ? -12.188 20.969 18.797 1 97.5 162 LYS B N 1
ATOM 3178 C CA . LYS B 1 162 ? -11.578 20.391 17.609 1 97.5 162 LYS B CA 1
ATOM 3179 C C . LYS B 1 162 ? -10.492 19.375 18 1 97.5 162 LYS B C 1
ATOM 3181 O O . LYS B 1 162 ? -10.352 18.344 17.359 1 97.5 162 LYS B O 1
ATOM 3186 N N . ARG B 1 163 ? -9.805 19.719 19.016 1 97.44 163 ARG B N 1
ATOM 3187 C CA . ARG B 1 163 ? -8.797 18.812 19.516 1 97.44 163 ARG B CA 1
ATOM 3188 C C . ARG B 1 163 ? -9.422 17.5 19.984 1 97.44 163 ARG B C 1
ATOM 3190 O O . ARG B 1 163 ? -8.883 16.422 19.734 1 97.44 163 ARG B O 1
ATOM 3197 N N . GLU B 1 164 ? -10.523 17.594 20.625 1 97.5 164 GLU B N 1
ATOM 3198 C CA . GLU B 1 164 ? -11.234 16.406 21.109 1 97.5 164 GLU B CA 1
ATOM 3199 C C . GLU B 1 164 ? -11.758 15.57 19.938 1 97.5 164 GLU B C 1
ATOM 3201 O O . GLU B 1 164 ? -11.703 14.344 19.969 1 97.5 164 GLU B O 1
ATOM 3206 N N . ALA B 1 165 ? -12.266 16.234 18.969 1 97.88 165 ALA B N 1
ATOM 3207 C CA . ALA B 1 165 ? -12.758 15.539 17.781 1 97.88 165 ALA B CA 1
ATOM 3208 C C . ALA B 1 165 ? -11.625 14.828 17.047 1 97.88 165 ALA B C 1
ATOM 3210 O O . ALA B 1 165 ? -11.789 13.688 16.609 1 97.88 165 ALA B O 1
ATOM 3211 N N . ASP B 1 166 ? -10.477 15.5 16.922 1 98.44 166 ASP B N 1
ATOM 3212 C CA . ASP B 1 166 ? -9.297 14.883 16.312 1 98.44 166 ASP B CA 1
ATOM 3213 C C . ASP B 1 166 ? -8.898 13.617 17.078 1 98.44 166 ASP B C 1
ATOM 3215 O O . ASP B 1 166 ? -8.703 12.562 16.469 1 98.44 166 ASP B O 1
ATOM 3219 N N . SER B 1 167 ? -8.82 13.758 18.391 1 98.31 167 SER B N 1
ATOM 3220 C CA . SER B 1 167 ? -8.383 12.664 19.25 1 98.31 167 SER B CA 1
ATOM 3221 C C . SER B 1 167 ? -9.344 11.484 19.188 1 98.31 167 SER B C 1
ATOM 3223 O O . SER B 1 167 ? -8.922 10.328 19.156 1 98.31 167 SER B O 1
ATOM 3225 N N . ALA B 1 168 ? -10.586 11.781 19.156 1 97.88 168 ALA B N 1
ATOM 3226 C CA . ALA B 1 168 ? -11.594 10.727 19.125 1 97.88 168 ALA B CA 1
ATOM 3227 C C . ALA B 1 168 ? -11.477 9.898 17.844 1 97.88 168 ALA B C 1
ATOM 3229 O O . ALA B 1 168 ? -11.523 8.664 17.891 1 97.88 168 ALA B O 1
ATOM 3230 N N . GLU B 1 169 ? -11.305 10.562 16.75 1 98 169 GLU B N 1
ATOM 3231 C CA . GLU B 1 169 ? -11.219 9.836 15.477 1 98 169 GLU B CA 1
ATOM 3232 C C . GLU B 1 169 ? -9.914 9.047 15.391 1 98 169 GLU B C 1
ATOM 3234 O O . GLU B 1 169 ? -9.906 7.91 14.906 1 98 169 GLU B O 1
ATOM 3239 N N . LEU B 1 170 ? -8.859 9.609 15.844 1 98.31 170 LEU B N 1
ATOM 3240 C CA . LEU B 1 170 ? -7.586 8.898 15.844 1 98.31 170 LEU B CA 1
ATOM 3241 C C . LEU B 1 170 ? -7.656 7.656 16.734 1 98.31 170 LEU B C 1
ATOM 3243 O O . LEU B 1 170 ? -7.172 6.59 16.344 1 98.31 170 LEU B O 1
ATOM 3247 N N . LYS B 1 171 ? -8.281 7.789 17.859 1 97.25 171 LYS B N 1
ATOM 3248 C CA . LYS B 1 171 ? -8.414 6.656 18.766 1 97.25 171 LYS B CA 1
ATOM 3249 C C . LYS B 1 171 ? -9.289 5.562 18.156 1 97.25 171 LYS B C 1
ATOM 3251 O O . LYS B 1 171 ? -9.039 4.371 18.359 1 97.25 171 LYS B O 1
ATOM 3256 N N . GLU B 1 172 ? -10.273 5.965 17.453 1 96.62 172 GLU B N 1
ATOM 3257 C CA . GLU B 1 172 ? -11.102 4.988 16.75 1 96.62 172 GLU B CA 1
ATOM 3258 C C . GLU B 1 172 ? -10.289 4.203 15.734 1 96.62 172 GLU B C 1
ATOM 3260 O O . GLU B 1 172 ? -10.422 2.982 15.625 1 96.62 172 GLU B O 1
ATOM 3265 N N . HIS B 1 173 ? -9.469 4.914 15 1 95.44 173 HIS B N 1
ATOM 3266 C CA . HIS B 1 173 ? -8.625 4.254 14.008 1 95.44 173 HIS B CA 1
ATOM 3267 C C . HIS B 1 173 ? -7.602 3.344 14.688 1 95.44 173 HIS B C 1
ATOM 3269 O O . HIS B 1 173 ? -7.301 2.262 14.18 1 95.44 173 HIS B O 1
ATOM 3275 N N . MET B 1 174 ? -7.086 3.789 15.812 1 93.31 174 MET B N 1
ATOM 3276 C CA . MET B 1 174 ? -6.152 2.949 16.562 1 93.31 174 MET B CA 1
ATOM 3277 C C . MET B 1 174 ? -6.812 1.638 16.969 1 93.31 174 MET B C 1
ATOM 3279 O O . MET B 1 174 ? -6.215 0.569 16.844 1 93.31 174 MET B O 1
ATOM 3283 N N . ALA B 1 175 ? -8.031 1.776 17.438 1 92.88 175 ALA B N 1
ATOM 3284 C CA . ALA B 1 175 ? -8.766 0.588 17.844 1 92.88 175 ALA B CA 1
ATOM 3285 C C . ALA B 1 175 ? -9 -0.356 16.672 1 92.88 175 ALA B C 1
ATOM 3287 O O . ALA B 1 175 ? -8.914 -1.577 16.828 1 92.88 175 ALA B O 1
ATOM 3288 N N . THR B 1 176 ? -9.289 0.215 15.562 1 90.19 176 THR B N 1
ATOM 3289 C CA . THR B 1 176 ? -9.484 -0.581 14.359 1 90.19 176 THR B CA 1
ATOM 3290 C C . THR B 1 176 ? -8.219 -1.36 14.016 1 90.19 176 THR B C 1
ATOM 3292 O O . THR B 1 176 ? -8.281 -2.551 13.695 1 90.19 176 THR B O 1
ATOM 3295 N N . GLN B 1 177 ? -7.117 -0.708 14.039 1 86.62 177 GLN B N 1
ATOM 3296 C CA . GLN B 1 177 ? -5.844 -1.343 13.711 1 86.62 177 GLN B CA 1
ATOM 3297 C C . GLN B 1 177 ? -5.477 -2.4 14.75 1 86.62 177 GLN B C 1
ATOM 3299 O O . GLN B 1 177 ? -4.941 -3.457 14.398 1 86.62 177 GLN B O 1
ATOM 3304 N N . GLU B 1 178 ? -5.73 -2.105 15.992 1 84.38 178 GLU B N 1
ATOM 3305 C CA . GLU B 1 178 ? -5.465 -3.076 17.047 1 84.38 178 GLU B CA 1
ATOM 3306 C C . GLU B 1 178 ? -6.297 -4.34 16.859 1 84.38 178 GLU B C 1
ATOM 3308 O O . GLU B 1 178 ? -5.801 -5.453 17.062 1 84.38 178 GLU B O 1
ATOM 3313 N N . TYR B 1 179 ? -7.512 -4.141 16.5 1 82.56 179 TYR B N 1
ATOM 3314 C CA . TYR B 1 179 ? -8.367 -5.289 16.203 1 82.56 179 TYR B CA 1
ATOM 3315 C C . TYR B 1 179 ? -7.773 -6.133 15.078 1 82.56 179 TYR B C 1
ATOM 3317 O O . TYR B 1 179 ? -7.734 -7.363 15.18 1 82.56 179 TYR B O 1
ATOM 3325 N N . TYR B 1 180 ? -7.316 -5.516 14.086 1 78.69 180 TYR B N 1
ATOM 3326 C CA . TYR B 1 180 ? -6.707 -6.227 12.961 1 78.69 180 TYR B CA 1
ATOM 3327 C C . TYR B 1 180 ? -5.465 -6.988 13.414 1 78.69 180 TYR B C 1
ATOM 3329 O O . TYR B 1 180 ? -5.25 -8.133 13.008 1 78.69 180 TYR B O 1
ATOM 3337 N N . LEU B 1 181 ? -4.668 -6.336 14.156 1 73.88 181 LEU B N 1
ATOM 3338 C CA . LEU B 1 181 ? -3.438 -6.965 14.625 1 73.88 181 LEU B CA 1
ATOM 3339 C C . LEU B 1 181 ? -3.746 -8.203 15.461 1 73.88 181 LEU B C 1
ATOM 3341 O O . LEU B 1 181 ? -3.014 -9.195 15.406 1 73.88 181 LEU B O 1
ATOM 3345 N N . GLU B 1 182 ? -4.836 -8.109 16.141 1 73.19 182 GLU B N 1
ATOM 3346 C CA . GLU B 1 182 ? -5.203 -9.195 17.047 1 73.19 182 GLU B CA 1
ATOM 3347 C C . GLU B 1 182 ? -5.887 -10.328 16.281 1 73.19 182 GLU B C 1
ATOM 3349 O O . GLU B 1 182 ? -5.68 -11.508 16.594 1 73.19 182 GLU B O 1
ATOM 3354 N N . ASN B 1 183 ? -6.633 -9.961 15.227 1 68.88 183 ASN B N 1
ATOM 3355 C CA . ASN B 1 183 ? -7.523 -10.945 14.625 1 68.88 183 ASN B CA 1
ATOM 3356 C C . ASN B 1 183 ? -7.113 -11.281 13.195 1 68.88 183 ASN B C 1
ATOM 3358 O O . ASN B 1 183 ? -7.57 -12.273 12.633 1 68.88 183 ASN B O 1
ATOM 3362 N N . GLY B 1 184 ? -6.305 -10.477 12.648 1 66.62 184 GLY B N 1
ATOM 3363 C CA . GLY B 1 184 ? -5.871 -10.703 11.281 1 66.62 184 GLY B CA 1
ATOM 3364 C C . GLY B 1 184 ? -6.879 -10.227 10.25 1 66.62 184 GLY B C 1
ATOM 3365 O O . GLY B 1 184 ? -6.672 -10.398 9.047 1 66.62 184 GLY B O 1
ATOM 3366 N N . VAL B 1 185 ? -8.031 -9.812 10.766 1 67.44 185 VAL B N 1
ATOM 3367 C CA . VAL B 1 185 ? -9.07 -9.273 9.898 1 67.44 185 VAL B CA 1
ATOM 3368 C C . VAL B 1 185 ? -9.562 -7.941 10.453 1 67.44 185 VAL B C 1
ATOM 3370 O O . VAL B 1 185 ? -9.391 -7.656 11.641 1 67.44 185 VAL B O 1
ATOM 3373 N N . TYR B 1 186 ? -10.102 -7.172 9.602 1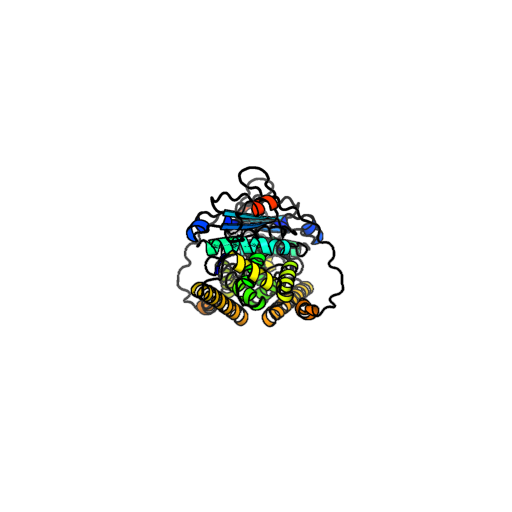 69.12 186 TYR B N 1
ATOM 3374 C CA . TYR B 1 186 ? -10.641 -5.898 10.07 1 69.12 186 TYR B CA 1
ATOM 3375 C C . TYR B 1 186 ? -12.055 -6.07 10.609 1 69.12 186 TYR B C 1
ATOM 3377 O O . TYR B 1 186 ? -12.766 -7 10.219 1 69.12 186 TYR B O 1
ATOM 3385 N N . PRO B 1 187 ? -12.367 -5.148 11.547 1 64.12 187 PRO B N 1
ATOM 3386 C CA . PRO B 1 187 ? -13.711 -5.258 12.125 1 64.12 187 PRO B CA 1
ATOM 3387 C C . PRO B 1 187 ? -14.805 -5.312 11.062 1 64.12 187 PRO B C 1
ATOM 3389 O O . PRO B 1 187 ? -14.781 -4.543 10.102 1 64.12 187 PRO B O 1
ATOM 3392 N N . GLY B 1 188 ? -15.766 -6.164 11.211 1 57.41 188 GLY B N 1
ATOM 3393 C CA . GLY B 1 188 ? -16.875 -6.316 10.281 1 57.41 188 GLY B CA 1
ATOM 3394 C C . GLY B 1 188 ? -16.609 -7.359 9.211 1 57.41 188 GLY B C 1
ATOM 3395 O O . GLY B 1 188 ? -17.516 -7.77 8.492 1 57.41 188 GLY B O 1
ATOM 3396 N N . GLU B 1 189 ? -15.375 -7.562 9.102 1 55.41 189 GLU B N 1
ATOM 3397 C CA . GLU B 1 189 ? -15.023 -8.586 8.125 1 55.41 189 GLU B CA 1
ATOM 3398 C C . GLU B 1 189 ? -15.094 -9.984 8.734 1 55.41 189 GLU B C 1
ATOM 3400 O O . GLU B 1 189 ? -14.727 -10.969 8.086 1 55.41 189 GLU B O 1
ATOM 3405 N N . GLU B 1 190 ? -15.445 -9.945 10.016 1 47.34 190 GLU B N 1
ATOM 3406 C CA . GLU B 1 190 ? -15.484 -11.219 10.727 1 47.34 190 GLU B CA 1
ATOM 3407 C C . GLU B 1 190 ? -16.422 -12.211 10.039 1 47.34 190 GLU B C 1
ATOM 3409 O O . GLU B 1 190 ? -16.172 -13.414 10.055 1 47.34 190 GLU B O 1
ATOM 3414 N N . SER B 1 191 ? -17.609 -11.719 9.703 1 43.78 191 SER B N 1
ATOM 3415 C CA . SER B 1 191 ? -18.609 -12.648 9.188 1 43.78 191 SER B CA 1
ATOM 3416 C C . SER B 1 191 ? -18.094 -13.375 7.949 1 43.78 191 SER B C 1
ATOM 3418 O O . SER B 1 191 ? -18.719 -14.336 7.484 1 43.78 191 SER B O 1
ATOM 3420 N N . LEU B 1 192 ? -17.297 -12.812 7.32 1 38.09 192 LEU B N 1
ATOM 3421 C CA . LEU B 1 192 ? -16.891 -13.516 6.109 1 38.09 192 LEU B CA 1
ATOM 3422 C C . LEU B 1 192 ? -16.266 -14.867 6.449 1 38.09 192 LEU B C 1
ATOM 3424 O O . LEU B 1 192 ? -16.391 -15.828 5.684 1 38.09 192 LEU B O 1
ATOM 3428 N N . GLU B 1 193 ? -15.602 -14.938 7.531 1 37.75 193 GLU B N 1
ATOM 3429 C CA . GLU B 1 193 ? -15.195 -16.266 7.953 1 37.75 193 GLU B CA 1
ATOM 3430 C C . GLU B 1 193 ? -16.375 -17.078 8.469 1 37.75 193 GLU B C 1
ATOM 3432 O O . GLU B 1 193 ? -16.453 -18.297 8.266 1 37.75 193 GLU B O 1
ATOM 3437 N N . LYS B 1 194 ? -17.312 -16.422 9.195 1 36.94 194 LYS B N 1
ATOM 3438 C CA . LYS B 1 194 ? -18.438 -17.219 9.672 1 36.94 194 LYS B CA 1
ATOM 3439 C C . LYS B 1 194 ? -19.438 -17.484 8.547 1 36.94 194 LYS B C 1
ATOM 3441 O O . LYS B 1 194 ? -20.375 -18.266 8.719 1 36.94 194 LYS B O 1
ATOM 3446 N N . ALA B 1 195 ? -19.672 -16.516 7.633 1 31.98 195 ALA B N 1
ATOM 3447 C CA . ALA B 1 195 ? -20.734 -16.672 6.641 1 31.98 195 ALA B CA 1
ATOM 3448 C C . ALA B 1 195 ? -20.422 -17.812 5.668 1 31.98 195 ALA B C 1
ATOM 3450 O O . ALA B 1 195 ? -21.219 -18.125 4.781 1 31.98 195 ALA B O 1
ATOM 3451 N N . ALA B 1 196 ? -19.25 -18.203 5.562 1 34.94 196 ALA B N 1
ATOM 3452 C CA . ALA B 1 196 ? -19.047 -19.375 4.711 1 34.94 196 ALA B CA 1
ATOM 3453 C C . ALA B 1 196 ? -19.969 -20.516 5.137 1 34.94 196 ALA B C 1
ATOM 3455 O O . ALA B 1 196 ? -19.984 -21.578 4.504 1 34.94 196 ALA B O 1
ATOM 3456 N N . SER B 1 197 ? -20.484 -20.312 6.316 1 30.42 197 SER B N 1
ATOM 3457 C CA . SER B 1 197 ? -21.469 -21.375 6.578 1 30.42 197 SER B CA 1
ATOM 3458 C C . SER B 1 197 ? -22.812 -21.031 5.969 1 30.42 197 SER B C 1
ATOM 3460 O O . SER B 1 197 ? -23.859 -21.312 6.574 1 30.42 197 SER B O 1
ATOM 3462 N N . GLY B 1 198 ? -22.875 -19.969 5.168 1 28.67 198 GLY B N 1
ATOM 3463 C CA . GLY B 1 198 ? -24.219 -19.641 4.684 1 28.67 198 GLY B CA 1
ATOM 3464 C C . GLY B 1 198 ? -24.844 -20.781 3.893 1 28.67 198 GLY B C 1
ATOM 3465 O O . GLY B 1 198 ? -24.156 -21.734 3.514 1 28.67 198 GLY B O 1
ATOM 3466 N N . ASP B 1 199 ? -26.25 -20.688 3.672 1 30.66 199 ASP B N 1
ATOM 3467 C CA . ASP B 1 199 ? -27.203 -21.578 3.006 1 30.66 199 ASP B CA 1
ATOM 3468 C C . ASP B 1 199 ? -26.875 -21.719 1.521 1 30.66 199 ASP B C 1
ATOM 3470 O O . ASP B 1 199 ? -26.672 -20.719 0.826 1 30.66 199 ASP B O 1
ATOM 3474 N N . PRO B 1 200 ? -26.484 -22.812 0.817 1 33.53 200 PRO B N 1
ATOM 3475 C CA . PRO B 1 200 ? -26.125 -23.203 -0.554 1 33.53 200 PRO B CA 1
ATOM 3476 C C . PRO B 1 200 ? -27.125 -22.656 -1.585 1 33.53 200 PRO B C 1
ATOM 3478 O O . PRO B 1 200 ? -26.891 -22.766 -2.791 1 33.53 200 PRO B O 1
ATOM 3481 N N . ASN B 1 201 ? -28.312 -22.234 -1.236 1 32.28 201 ASN B N 1
ATOM 3482 C CA . ASN B 1 201 ? -29.391 -22.125 -2.213 1 32.28 201 ASN B CA 1
ATOM 3483 C C . ASN B 1 201 ? -29.406 -20.766 -2.887 1 32.28 201 ASN B C 1
ATOM 3485 O O . ASN B 1 201 ? -30.328 -20.438 -3.621 1 32.28 201 ASN B O 1
ATOM 3489 N N . GLN B 1 202 ? -28.75 -19.734 -2.434 1 32.16 202 GLN B N 1
ATOM 3490 C CA . GLN B 1 202 ? -29.078 -18.5 -3.143 1 32.16 202 GLN B CA 1
ATOM 3491 C C . GLN B 1 202 ? -28.297 -18.406 -4.457 1 32.16 202 GLN B C 1
ATOM 3493 O O . GLN B 1 202 ? -27.109 -18.703 -4.5 1 32.16 202 GLN B O 1
ATOM 3498 N N . PRO B 1 203 ? -28.984 -18.219 -5.648 1 29.7 203 PRO B N 1
ATOM 3499 C CA . PRO B 1 203 ? -28.438 -18.234 -7.012 1 29.7 203 PRO B CA 1
ATOM 3500 C C . PRO B 1 203 ? -27.359 -17.188 -7.23 1 29.7 203 PRO B C 1
ATOM 3502 O O . PRO B 1 203 ? -27.391 -16.109 -6.625 1 29.7 203 PRO B O 1
ATOM 3505 N N . PRO B 1 204 ? -26.203 -17.453 -7.711 1 26.69 204 PRO B N 1
ATOM 3506 C CA . PRO B 1 204 ? -25.109 -16.5 -7.953 1 26.69 204 PRO B CA 1
ATOM 3507 C C . PRO B 1 204 ? -25.5 -15.398 -8.93 1 26.69 204 PRO B C 1
ATOM 3509 O O . PRO B 1 204 ? -26.156 -15.664 -9.945 1 26.69 204 PRO B O 1
ATOM 3512 N N . LYS B 1 205 ? -25.797 -14.227 -8.539 1 28.94 205 LYS B N 1
ATOM 3513 C CA . LYS B 1 205 ? -26.078 -13.141 -9.477 1 28.94 205 LYS B CA 1
ATOM 3514 C C . LYS B 1 205 ? -25.047 -13.109 -10.602 1 28.94 205 LYS B C 1
ATOM 3516 O O . LYS B 1 205 ? -23.859 -13.328 -10.375 1 28.94 205 LYS B O 1
ATOM 3521 N N . LYS B 1 206 ? -25.484 -12.914 -11.891 1 24.94 206 LYS B N 1
ATOM 3522 C CA . LYS B 1 206 ? -24.875 -12.938 -13.219 1 24.94 206 LYS B CA 1
ATOM 3523 C C . LYS B 1 206 ? -23.734 -11.93 -13.328 1 24.94 206 LYS B C 1
ATOM 3525 O O . LYS B 1 206 ? -23.953 -10.727 -13.172 1 24.94 206 LYS B O 1
ATOM 3530 N N . LEU B 1 207 ? -22.516 -12.242 -13.031 1 22.81 207 LEU B N 1
ATOM 3531 C CA . LEU B 1 207 ? -21.375 -11.359 -13.219 1 22.81 207 LEU B CA 1
ATOM 3532 C C . LEU B 1 207 ? -21.141 -11.086 -14.695 1 22.81 207 LEU B C 1
ATOM 3534 O O . LEU B 1 207 ? -21.094 -12.008 -15.508 1 22.81 207 LEU B O 1
ATOM 3538 N N . ASN B 1 208 ? -21.516 -9.922 -15.172 1 21.62 208 ASN B N 1
ATOM 3539 C CA . ASN B 1 208 ? -21.359 -9.484 -16.547 1 21.62 208 ASN B CA 1
ATOM 3540 C C . ASN B 1 208 ? -19.969 -9.758 -17.078 1 21.62 208 ASN B C 1
ATOM 3542 O O . ASN B 1 208 ? -18.984 -9.617 -16.359 1 21.62 208 ASN B O 1
ATOM 3546 N N . ALA B 1 209 ? -19.719 -10.367 -18.297 1 22.34 209 ALA B N 1
ATOM 3547 C CA . ALA B 1 209 ? -18.625 -10.938 -19.078 1 22.34 209 ALA B CA 1
ATOM 3548 C C . ALA B 1 209 ? -17.641 -9.859 -19.516 1 22.34 209 ALA B C 1
ATOM 3550 O O . ALA B 1 209 ? -18 -8.953 -20.281 1 22.34 209 ALA B O 1
ATOM 3551 N N . ALA B 1 210 ? -16.734 -9.367 -18.75 1 21.84 210 ALA B N 1
ATOM 3552 C CA . ALA B 1 210 ? -15.719 -8.406 -19.172 1 21.84 210 ALA B CA 1
ATOM 3553 C C . ALA B 1 210 ? -14.797 -9.016 -20.219 1 21.84 210 ALA B C 1
ATOM 3555 O O . ALA B 1 210 ? -14.297 -10.133 -20.062 1 21.84 210 ALA B O 1
ATOM 3556 N N . PHE B 1 211 ? -14.828 -8.68 -21.469 1 21.34 211 PHE B N 1
ATOM 3557 C CA . PHE B 1 211 ? -14.203 -9.125 -22.703 1 21.34 211 PHE B CA 1
ATOM 3558 C C . PHE B 1 211 ? -12.703 -8.859 -22.688 1 21.34 211 PHE B C 1
ATOM 3560 O O . PHE B 1 211 ? -12.266 -7.793 -22.25 1 21.34 211 PHE B O 1
ATOM 3567 N N . PHE B 1 212 ? -11.82 -9.938 -22.5 1 24.83 212 PHE B N 1
ATOM 3568 C CA . PHE B 1 212 ? -10.367 -9.992 -22.406 1 24.83 212 PHE B CA 1
ATOM 3569 C C . PHE B 1 212 ? -9.734 -9.945 -23.781 1 24.83 212 PHE B C 1
ATOM 3571 O O . PHE B 1 212 ? -10.102 -10.727 -24.672 1 24.83 212 PHE B O 1
ATOM 3578 N N . THR B 1 213 ? -9.273 -8.867 -24.375 1 24.23 213 THR B N 1
ATOM 3579 C CA . THR B 1 213 ? -8.688 -8.906 -25.719 1 24.23 213 THR B CA 1
ATOM 3580 C C . THR B 1 213 ? -7.203 -9.266 -25.641 1 24.23 213 THR B C 1
ATOM 3582 O O . THR B 1 213 ? -6.438 -8.633 -24.906 1 24.23 213 THR B O 1
ATOM 3585 N N . VAL B 1 214 ? -6.703 -10.539 -25.891 1 24.58 214 VAL B N 1
ATOM 3586 C CA . VAL B 1 214 ? -5.348 -11.07 -25.953 1 24.58 214 VAL B CA 1
ATOM 3587 C C . VAL B 1 214 ? -4.664 -10.594 -27.234 1 24.58 214 VAL B C 1
ATOM 3589 O O . VAL B 1 214 ? -5.145 -10.859 -28.344 1 24.58 214 VAL B O 1
ATOM 3592 N N . HIS B 1 215 ? -3.875 -9.602 -27.156 1 26.44 215 HIS B N 1
ATOM 3593 C CA . HIS B 1 215 ? -3.242 -9.109 -28.375 1 26.44 215 HIS B CA 1
ATOM 3594 C C . HIS B 1 215 ? -1.969 -9.891 -28.688 1 26.44 215 HIS B C 1
ATOM 3596 O O . HIS B 1 215 ? -1.045 -9.93 -27.875 1 26.44 215 HIS B O 1
ATOM 3602 N N . THR B 1 216 ? -1.946 -11.195 -29.203 1 25.3 216 THR B N 1
ATOM 3603 C CA . THR B 1 216 ? -0.763 -11.914 -29.672 1 25.3 216 THR B CA 1
ATOM 3604 C C . THR B 1 216 ? -0.083 -11.141 -30.797 1 25.3 216 THR B C 1
ATOM 3606 O O . THR B 1 216 ? -0.692 -10.266 -31.422 1 25.3 216 THR B O 1
ATOM 3609 N N . LYS B 1 217 ? 1.255 -11.359 -31.016 1 29.03 217 LYS B N 1
ATOM 3610 C CA . LYS B 1 217 ? 1.974 -10.664 -32.094 1 29.03 217 LYS B CA 1
ATOM 3611 C C . LYS B 1 217 ? 1.07 -10.422 -33.281 1 29.03 217 LYS B C 1
ATOM 3613 O O . LYS B 1 217 ? 1.126 -9.359 -33.906 1 29.03 217 LYS B O 1
ATOM 3618 N N . ASN B 1 218 ? 0.822 -11.5 -34.062 1 27.98 218 ASN B N 1
ATOM 3619 C CA . ASN B 1 218 ? 0.076 -11.602 -35.312 1 27.98 218 ASN B CA 1
ATOM 3620 C C . ASN B 1 218 ? -1.431 -11.578 -35.062 1 27.98 218 ASN B C 1
ATOM 3622 O O . ASN B 1 218 ? -1.976 -12.508 -34.438 1 27.98 218 ASN B O 1
ATOM 3626 N N . GLY B 1 219 ? -2.436 -10.555 -35.438 1 28.72 219 GLY B N 1
ATOM 3627 C CA . GLY B 1 219 ? -3.836 -10.172 -35.344 1 28.72 219 GLY B CA 1
ATOM 3628 C C . GLY B 1 219 ? -4.457 -10.477 -34 1 28.72 219 GLY B C 1
ATOM 3629 O O . GLY B 1 219 ? -3.844 -11.141 -33.156 1 28.72 219 GLY B O 1
ATOM 3630 N N . SER B 1 220 ? -5.547 -9.688 -33.531 1 30.03 220 SER B N 1
ATOM 3631 C CA . SER B 1 220 ? -6.395 -9.766 -32.344 1 30.03 220 SER B CA 1
ATOM 3632 C C . SER B 1 220 ? -6.809 -11.203 -32.062 1 30.03 220 SER B C 1
ATOM 3634 O O . SER B 1 220 ? -7.523 -11.82 -32.844 1 30.03 220 SER B O 1
ATOM 3636 N N . ARG B 1 221 ? -5.836 -12.18 -31.734 1 31.42 221 ARG B N 1
ATOM 3637 C CA . ARG B 1 221 ? -6.387 -13.531 -31.625 1 31.42 221 ARG B CA 1
ATOM 3638 C C . ARG B 1 221 ? -7.09 -13.727 -30.297 1 31.42 221 ARG B C 1
ATOM 3640 O O . ARG B 1 221 ? -6.676 -13.164 -29.281 1 31.42 221 ARG B O 1
ATOM 3647 N N . ASP B 1 222 ? -8.305 -14.055 -30.328 1 30.61 222 ASP B N 1
ATOM 3648 C CA . ASP B 1 222 ? -9.203 -14.414 -29.234 1 30.61 222 ASP B CA 1
ATOM 3649 C C . ASP B 1 222 ? -8.539 -15.422 -28.297 1 30.61 222 ASP B C 1
ATOM 3651 O O . ASP B 1 222 ? -7.707 -16.219 -28.719 1 30.61 222 ASP B O 1
ATOM 3655 N N . LEU B 1 223 ? -8.508 -15.258 -27.031 1 32.84 223 LEU B N 1
ATOM 3656 C CA . LEU B 1 223 ? -8.008 -16.188 -26.031 1 32.84 223 LEU B CA 1
ATOM 3657 C C . LEU B 1 223 ? -8.266 -17.625 -26.453 1 32.84 223 LEU B C 1
ATOM 3659 O O . LEU B 1 223 ? -7.402 -18.5 -26.281 1 32.84 223 LEU B O 1
ATOM 3663 N N . ALA B 1 224 ? -9.328 -17.844 -27.094 1 33.22 224 ALA B N 1
ATOM 3664 C CA . ALA B 1 224 ? -9.719 -19.172 -27.562 1 33.22 224 ALA B CA 1
ATOM 3665 C C . ALA B 1 224 ? -8.719 -19.719 -28.562 1 33.22 224 ALA B C 1
ATOM 3667 O O . ALA B 1 224 ? -8.352 -20.906 -28.516 1 33.22 224 ALA B O 1
ATOM 3668 N N . GLU B 1 225 ? -8.336 -18.812 -29.312 1 36.91 225 GLU B N 1
ATOM 3669 C CA . GLU B 1 225 ? -7.426 -19.234 -30.375 1 36.91 225 GLU B CA 1
ATOM 3670 C C . GLU B 1 225 ? -6.047 -19.562 -29.812 1 36.91 225 GLU B C 1
ATOM 3672 O O . GLU B 1 225 ? -5.387 -20.5 -30.266 1 36.91 225 GLU B O 1
ATOM 3677 N N . LEU B 1 226 ? -5.625 -18.859 -28.828 1 35.72 226 LEU B N 1
ATOM 3678 C CA . LEU B 1 226 ? -4.34 -19.141 -28.219 1 35.72 226 LEU B CA 1
ATOM 3679 C C . LEU B 1 226 ? -4.391 -20.453 -27.422 1 35.72 226 LEU B C 1
ATOM 3681 O O . LEU B 1 226 ? -3.465 -21.266 -27.5 1 35.72 226 LEU B O 1
ATOM 3685 N N . MET B 1 227 ? -5.32 -20.719 -26.828 1 37.31 227 MET B N 1
ATOM 3686 C CA . MET B 1 227 ? -5.523 -21.984 -26.125 1 37.31 227 MET B CA 1
ATOM 3687 C C . MET B 1 227 ? -5.645 -23.125 -27.125 1 37.31 227 MET B C 1
ATOM 3689 O O . MET B 1 227 ? -5.191 -24.25 -26.844 1 37.31 227 MET B O 1
ATOM 3693 N N . ALA B 1 228 ? -6.293 -22.922 -28.203 1 38.47 228 ALA B N 1
ATOM 3694 C CA . ALA B 1 228 ? -6.555 -23.922 -29.234 1 38.47 228 ALA B CA 1
ATOM 3695 C C . ALA B 1 228 ? -5.273 -24.266 -30 1 38.47 228 ALA B C 1
ATOM 3697 O O . 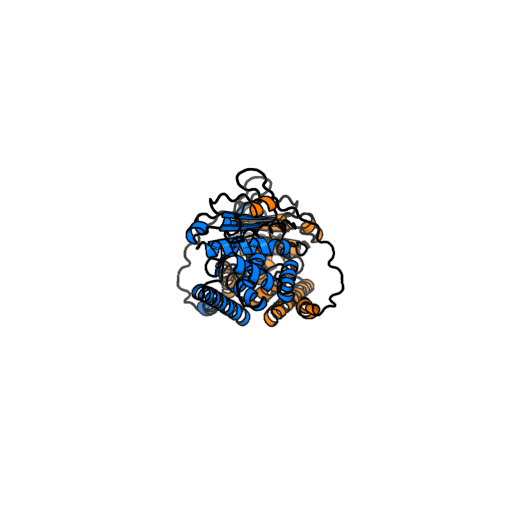ALA B 1 228 ? -5.207 -25.297 -30.672 1 38.47 228 ALA B O 1
ATOM 3698 N N . SER B 1 229 ? -4.395 -23.281 -30.031 1 36.59 229 SER B N 1
ATOM 3699 C CA . SER B 1 229 ? -3.209 -23.594 -30.812 1 36.59 229 SER B CA 1
ATOM 3700 C C . SER B 1 229 ? -2.232 -24.469 -30.031 1 36.59 229 SER B C 1
ATOM 3702 O O . SER B 1 229 ? -1.118 -24.719 -30.5 1 36.59 229 SER B O 1
ATOM 3704 N N . ARG B 1 230 ? -2.439 -24.766 -28.812 1 34.53 230 ARG B N 1
ATOM 3705 C CA . ARG B 1 230 ? -1.54 -25.609 -28.031 1 34.53 230 ARG B CA 1
ATOM 3706 C C . ARG B 1 230 ? -1.61 -27.062 -28.5 1 34.53 230 ARG B C 1
ATOM 3708 O O . ARG B 1 230 ? -2.693 -27.641 -28.578 1 34.53 230 ARG B O 1
ATOM 3715 N N . PRO B 1 231 ? -0.545 -27.547 -29.047 1 33.62 231 PRO B N 1
ATOM 3716 C CA . PRO B 1 231 ? -0.582 -28.938 -29.5 1 33.62 231 PRO B CA 1
ATOM 3717 C C . PRO B 1 231 ? -1.153 -29.891 -28.453 1 33.62 231 PRO B C 1
ATOM 3719 O O . PRO B 1 231 ? -1.052 -29.625 -27.25 1 33.62 231 PRO B O 1
ATOM 3722 N N . ALA B 1 232 ? -2.189 -30.625 -28.734 1 32.78 232 ALA B N 1
ATOM 3723 C CA . ALA B 1 232 ? -2.75 -31.719 -27.938 1 32.78 232 ALA B CA 1
ATOM 3724 C C . ALA B 1 232 ? -1.647 -32.5 -27.25 1 32.78 232 ALA B C 1
ATOM 3726 O O . ALA B 1 232 ? -0.563 -32.688 -27.812 1 32.78 232 ALA B O 1
ATOM 3727 N N . PRO B 1 233 ? -1.634 -32.5 -25.906 1 29.64 233 PRO B N 1
ATOM 3728 C CA . PRO B 1 233 ? -0.588 -33.438 -25.438 1 29.64 233 PRO B CA 1
ATOM 3729 C C . PRO B 1 233 ? -0.461 -34.688 -26.312 1 29.64 233 PRO B C 1
ATOM 3731 O O . PRO B 1 233 ? -1.433 -35.094 -26.938 1 29.64 233 PRO B O 1
ATOM 3734 N N . PRO B 1 234 ? 0.666 -35.031 -26.766 1 29.06 234 PRO B N 1
ATOM 3735 C CA . PRO B 1 234 ? 0.799 -36.156 -27.719 1 29.06 234 PRO B CA 1
ATOM 3736 C C . PRO B 1 234 ? -0.134 -37.312 -27.406 1 29.06 234 PRO B C 1
ATOM 3738 O O . PRO B 1 234 ? -0.597 -38 -28.328 1 29.06 234 PRO B O 1
ATOM 3741 N N . GLY B 1 235 ? -0.261 -37.688 -26.219 1 32.28 235 GLY B N 1
ATOM 3742 C CA . GLY B 1 235 ? -0.729 -39.031 -25.891 1 32.28 235 GLY B CA 1
ATOM 3743 C C . GLY B 1 235 ? -2.236 -39.188 -26 1 32.28 235 GLY B C 1
ATOM 3744 O O . GLY B 1 235 ? -2.805 -40.156 -25.5 1 32.28 235 GLY B O 1
ATOM 3745 N N . ALA B 1 236 ? -2.92 -38.031 -26.297 1 31.84 236 ALA B N 1
ATOM 3746 C CA . ALA B 1 236 ? -4.348 -38.344 -26.406 1 31.84 236 ALA B CA 1
ATOM 3747 C C . ALA B 1 236 ? -4.621 -39.281 -27.578 1 31.84 236 ALA B C 1
ATOM 3749 O O . ALA B 1 236 ? -4.367 -38.938 -28.734 1 31.84 236 ALA B O 1
ATOM 3750 N N . THR B 1 237 ? -4.539 -40.531 -27.203 1 30 237 THR B N 1
ATOM 3751 C CA . THR B 1 237 ? -4.781 -41.719 -28.047 1 30 237 THR B CA 1
ATOM 3752 C C . THR B 1 237 ? -6.035 -41.5 -28.891 1 30 237 THR B C 1
ATOM 3754 O O . THR B 1 237 ? -7.043 -41 -28.406 1 30 237 THR B O 1
ATOM 3757 N N . GLU B 1 238 ? -5.871 -41.344 -30.203 1 31.86 238 GLU B N 1
ATOM 3758 C CA . GLU B 1 238 ? -6.836 -41.438 -31.297 1 31.86 238 GLU B CA 1
ATOM 3759 C C . GLU B 1 238 ? -7.855 -42.562 -31.047 1 31.86 238 GLU B C 1
ATOM 3761 O O . GLU B 1 238 ? -7.488 -43.719 -30.906 1 31.86 238 GLU B O 1
ATOM 3766 N N . THR B 1 239 ? -8.875 -42.25 -30.266 1 28 239 THR B N 1
ATOM 3767 C CA . THR B 1 239 ? -9.891 -43.281 -30.172 1 28 239 THR B CA 1
ATOM 3768 C C . THR B 1 239 ? -10.156 -43.906 -31.547 1 28 239 THR B C 1
ATOM 3770 O O . THR B 1 239 ? -10.32 -43.188 -32.531 1 28 239 THR B O 1
ATOM 3773 N N . VAL B 1 240 ? -9.758 -45.188 -31.641 1 29.58 240 VAL B N 1
ATOM 3774 C CA . VAL B 1 240 ? -9.938 -46.188 -32.688 1 29.58 240 VAL B CA 1
ATOM 3775 C C . VAL B 1 240 ? -11.391 -46.219 -33.156 1 29.58 240 VAL B C 1
ATOM 3777 O O . VAL B 1 240 ? -12.312 -46.25 -32.344 1 29.58 240 VAL B O 1
ATOM 3780 N N . GLU B 1 241 ? -11.586 -45.562 -34.281 1 26.48 241 GLU B N 1
ATOM 3781 C CA . GLU B 1 241 ? -12.828 -45.75 -35.031 1 26.48 241 GLU B CA 1
ATOM 3782 C C . GLU B 1 241 ? -13.32 -47.188 -34.969 1 26.48 241 GLU B C 1
ATOM 3784 O O . GLU B 1 241 ? -12.586 -48.125 -35.312 1 26.48 241 GLU B O 1
ATOM 3789 N N . ALA B 1 242 ? -14.234 -47.469 -34.031 1 31.02 242 ALA B N 1
ATOM 3790 C CA . ALA B 1 242 ? -14.922 -48.75 -34 1 31.02 242 ALA B CA 1
ATOM 3791 C C . ALA B 1 242 ? -15.367 -49.156 -35.406 1 31.02 242 ALA B C 1
ATOM 3793 O O . ALA B 1 242 ? -15.992 -48.406 -36.125 1 31.02 242 ALA B O 1
ATOM 3794 N N . GLU B 1 243 ? -14.516 -49.969 -36.031 1 25.62 243 GLU B N 1
ATOM 3795 C CA . GLU B 1 243 ? -14.938 -50.688 -37.219 1 25.62 243 GLU B CA 1
ATOM 3796 C C . GLU B 1 243 ? -16.359 -51.219 -37.062 1 25.62 243 GLU B C 1
ATOM 3798 O O . GLU B 1 243 ? -16.688 -51.844 -36.062 1 25.62 243 GLU B O 1
ATOM 3803 N N . LYS B 1 244 ? -17.344 -50.5 -37.562 1 33.72 244 LYS B N 1
ATOM 3804 C CA . LYS B 1 244 ? -18.656 -51.062 -37.781 1 33.72 244 LYS B CA 1
ATOM 3805 C C . LYS B 1 244 ? -18.562 -52.531 -38.219 1 33.72 244 LYS B C 1
ATOM 3807 O O . LYS B 1 244 ? -17.844 -52.844 -39.156 1 33.72 244 LYS B O 1
ATOM 3812 N N . PRO B 1 245 ? -18.766 -53.438 -37.156 1 28.84 245 PRO B N 1
ATOM 3813 C CA . PRO B 1 245 ? -18.844 -54.844 -37.594 1 28.84 245 PRO B CA 1
ATOM 3814 C C . PRO B 1 245 ? -19.656 -55 -38.875 1 28.84 245 PRO B C 1
ATOM 3816 O O . PRO B 1 245 ? -20.625 -54.281 -39.094 1 28.84 245 PRO B O 1
ATOM 3819 N N . ASN B 1 246 ? -18.922 -55.094 -40 1 27.83 246 ASN B N 1
ATOM 3820 C CA . ASN B 1 246 ? -19.594 -55.656 -41.156 1 27.83 246 ASN B CA 1
ATOM 3821 C C . ASN B 1 246 ? -20.516 -56.812 -40.75 1 27.83 246 ASN B C 1
ATOM 3823 O O . ASN B 1 246 ? -20.062 -57.844 -40.281 1 27.83 246 ASN B O 1
ATOM 3827 N N . THR B 1 247 ? -21.641 -56.531 -39.938 1 25.48 247 THR B N 1
ATOM 3828 C CA . THR B 1 247 ? -22.672 -57.562 -39.938 1 25.48 247 THR B CA 1
ATOM 3829 C C . THR B 1 247 ? -22.922 -58.062 -41.344 1 25.48 247 THR B C 1
ATOM 3831 O O . THR B 1 247 ? -23.359 -57.344 -42.219 1 25.48 247 THR B O 1
ATOM 3834 N N . THR B 1 248 ? -22.141 -59.094 -41.688 1 23.86 248 THR B N 1
ATOM 3835 C CA . THR B 1 248 ? -22.797 -60.125 -42.5 1 23.86 248 THR B CA 1
ATOM 3836 C C . THR B 1 248 ? -24.031 -60.656 -41.781 1 23.86 248 THR B C 1
ATOM 3838 O O . THR B 1 248 ? -24 -60.938 -40.562 1 23.86 248 THR B O 1
#

Organism: Fasciola gigantica (NCBI:txid46835)

InterPro domains:
  IPR000340 Dual specificity phosphatase, catalytic domain [PF00782] (12-140)
  IPR000387 Tyrosine-specific protein phosphatases domain [PS50056] (65-122)
  IPR020422 Dual specificity protein phosphatase domain [PS50054] (4-144)
  IPR020422 Dual specificity protein phosphatase domain [SM00195] (4-141)
  IPR029021 Protein-tyrosine phosphatase-like [G3DSA:3.90.190.10] (3-153)
  IPR029021 Protein-tyrosine phosphatase-like [SSF52799] (3-141)

pLDDT: mean 77.6, std 27.64, range [21.34, 98.94]

Foldseek 3Di:
DQQEWFDLFVQEIFHAPNHLQDLPNCVVNQAQEEEEEEQDDDDRDRNHHYDYHHWDLDLVIPLVVCQLVLLLRSVVQVLVVGHYYQYYHGRAASSLLSVLSNCLLQADDDSVLQVQSVCLRPVRHDHDPSSVVVSVCCVVVCVSPVSNVVNCVVRNRDDPVSRVRRVVSSVVSNVQSVVCVVPVDGPPCVCVVVCVVPDPPDDPPDDDDDQDQPDPPPDSDGPVVVVVVPPDPPPPPDPPPPDDPPPD/DQQEWFDLFVQEIFHAPNHLQDLPNCVVNQAQEEEEEEQDDDDRDRNHHYDYHHWDLDLVIPLVVCQLVLLLRSVVQVLVVGHYYQYYHGRAASSLLSVLSNCLLQADDDSVLQVQSVCLRPVRHDHDPSSVVVSVCCVVVCVSPVSSVVNCVVRNRDDPVSRVRRVVSSVVSNVQSVVCVVPVDGPPCVCVVVCVVPDPPDDDPDDDDDQDQDCPPPPSDGPVVVVVVPPDPVPPPPPPPPPPPPPD

Radius of gyration: 27.37 Å; Cα contacts (8 Å, |Δi|>4): 749; chains: 2; bounding box: 59×129×69 Å

Solvent-accessible surface area (backbone atoms only — not comparable to full-atom values): 27729 Å² total; per-residue (Å²): 88,67,46,44,65,28,65,54,32,88,44,37,30,40,13,8,43,62,27,74,68,28,64,67,56,34,57,74,64,48,46,42,29,38,41,38,34,30,63,65,90,74,87,77,90,75,92,47,51,72,49,78,43,77,41,60,72,42,50,82,43,76,64,70,81,45,45,64,63,48,35,52,54,53,47,49,29,47,74,71,71,33,13,30,37,28,18,13,69,55,29,24,22,60,17,44,46,53,51,49,52,33,47,46,34,76,43,91,58,50,72,69,54,48,52,34,15,44,29,36,39,31,72,38,46,40,50,28,68,33,50,47,50,50,52,49,47,37,55,73,68,42,49,34,58,54,48,28,54,54,49,31,72,72,72,44,76,78,54,66,70,58,50,50,52,37,51,51,42,31,51,51,17,28,51,41,30,51,44,22,67,73,65,76,44,49,85,82,52,57,50,64,70,60,47,70,70,55,80,89,77,70,79,79,78,83,74,80,85,79,85,75,83,39,74,51,97,82,63,82,40,51,59,63,53,62,63,65,66,52,76,69,69,82,77,71,71,75,78,74,78,75,70,74,75,78,78,122,87,66,45,45,64,28,65,52,35,87,46,37,29,40,14,8,44,63,29,72,69,29,63,66,56,33,58,75,65,49,46,41,30,39,40,38,34,30,63,66,91,73,87,76,91,75,91,46,53,70,49,81,43,79,41,60,71,42,51,83,42,77,63,68,81,45,42,64,62,50,36,53,54,54,48,49,29,47,76,72,72,33,13,29,38,29,17,13,68,54,29,23,24,61,17,43,46,54,50,49,51,32,46,46,33,76,44,92,58,50,71,70,55,49,51,34,16,44,30,36,40,31,72,40,47,40,50,26,68,32,50,47,50,50,51,50,49,36,57,74,70,42,48,34,57,55,49,30,53,55,50,32,70,71,71,43,76,78,54,68,70,57,51,50,51,37,50,51,41,31,50,51,18,29,50,41,29,51,45,20,65,74,65,76,44,48,84,83,52,58,49,62,71,60,47,72,70,55,78,89,76,69,79,79,78,85,76,79,83,78,85,76,82,40,76,51,96,80,62,81,39,51,58,64,52,60,63,66,64,51,76,69,69,83,75,70,70,74,77,72,73,75,72,71,73,76,76,123